Protein AF-A0A6M1SQF4-F1 (afdb_monomer_lite)

InterPro domains:
  IPR003838 ABC3 transporter permease, C-terminal [PF02687] (148-262)
  IPR038766 Membrane component of ABC transporter, predicted [PTHR30287] (12-551)

Structure (mmCIF, N/CA/C/O backbone):
data_AF-A0A6M1SQF4-F1
#
_entry.id   AF-A0A6M1SQF4-F1
#
loop_
_atom_site.group_PDB
_atom_site.id
_atom_site.type_symbol
_atom_site.label_atom_id
_atom_site.label_alt_id
_atom_site.label_comp_id
_atom_site.label_asym_id
_atom_site.label_entity_id
_atom_site.label_seq_id
_atom_site.pdbx_PDB_ins_code
_atom_site.Cartn_x
_atom_site.Cartn_y
_atom_site.Cartn_z
_atom_site.occupancy
_atom_site.B_iso_or_equiv
_atom_site.auth_seq_id
_atom_site.auth_comp_id
_atom_site.auth_asym_id
_atom_site.auth_atom_id
_atom_site.pdbx_PDB_model_num
ATOM 1 N N . MET A 1 1 ? -4.793 -11.542 -27.104 1.00 60.56 1 MET A N 1
ATOM 2 C CA . MET A 1 1 ? -5.307 -12.743 -27.788 1.00 60.56 1 MET A CA 1
ATOM 3 C C . MET A 1 1 ? -5.662 -12.355 -29.210 1.00 60.56 1 MET A C 1
ATOM 5 O O . MET A 1 1 ? -6.047 -11.213 -29.412 1.00 60.56 1 MET A O 1
ATOM 9 N N . SER A 1 2 ? -5.479 -13.227 -30.196 1.00 68.19 2 SER A N 1
ATOM 10 C CA . SER A 1 2 ? -5.956 -12.934 -31.551 1.00 68.19 2 SER A CA 1
ATOM 11 C C . SER A 1 2 ? -7.409 -13.390 -31.680 1.00 68.19 2 SER A C 1
ATOM 13 O O . SER A 1 2 ? -7.686 -14.520 -31.282 1.00 68.19 2 SER A O 1
ATOM 15 N N . PRO A 1 3 ? -8.332 -12.568 -32.207 1.00 71.38 3 PRO A N 1
ATOM 16 C CA . PRO A 1 3 ? -9.681 -13.029 -32.543 1.00 71.38 3 PRO A CA 1
ATOM 17 C C . PRO A 1 3 ? -9.671 -14.067 -33.678 1.00 71.38 3 PRO A C 1
ATOM 19 O O . PRO A 1 3 ? -10.641 -14.796 -33.845 1.00 71.38 3 PRO A O 1
ATOM 22 N N . ASN A 1 4 ? -8.569 -14.161 -34.430 1.00 76.81 4 ASN A N 1
ATOM 23 C CA . ASN A 1 4 ? -8.361 -15.139 -35.497 1.00 76.81 4 ASN A CA 1
ATOM 24 C C . ASN A 1 4 ? -7.781 -16.473 -34.990 1.00 76.81 4 ASN A C 1
ATOM 26 O O . ASN A 1 4 ? -7.557 -17.377 -35.791 1.00 76.81 4 ASN A O 1
ATOM 30 N N . LEU A 1 5 ? -7.517 -16.607 -33.682 1.00 73.31 5 LEU A N 1
ATOM 31 C CA . LEU A 1 5 ? -7.092 -17.877 -33.102 1.00 73.31 5 LEU A CA 1
ATOM 32 C C . LEU A 1 5 ? -8.315 -18.808 -32.974 1.00 73.31 5 LEU A C 1
ATOM 34 O O . LEU A 1 5 ? -9.298 -18.407 -32.343 1.00 73.31 5 LEU A O 1
ATOM 38 N N . PRO A 1 6 ? -8.282 -20.038 -33.519 1.00 68.25 6 PRO A N 1
ATOM 39 C CA . PRO A 1 6 ? -9.325 -21.027 -33.259 1.00 68.25 6 PRO A CA 1
ATOM 40 C C . PRO A 1 6 ? -9.435 -21.302 -31.753 1.00 68.25 6 PRO A C 1
ATOM 42 O O . PRO A 1 6 ? -8.425 -21.260 -31.053 1.00 68.25 6 PRO A O 1
ATOM 45 N N . ALA A 1 7 ? -10.636 -21.626 -31.260 1.00 58.66 7 ALA A N 1
ATOM 46 C CA . ALA A 1 7 ? -10.881 -21.866 -29.831 1.00 58.66 7 ALA A CA 1
ATOM 47 C C . ALA A 1 7 ? -9.957 -22.944 -29.215 1.00 58.66 7 ALA A C 1
ATOM 49 O O . ALA A 1 7 ? -9.609 -22.833 -28.042 1.00 58.66 7 ALA A O 1
ATOM 50 N N . ASP A 1 8 ? -9.499 -23.901 -30.033 1.00 57.78 8 ASP A N 1
ATOM 51 C CA . ASP A 1 8 ? -8.574 -24.985 -29.664 1.00 57.78 8 ASP A CA 1
ATOM 52 C C . ASP A 1 8 ? -7.210 -24.906 -30.394 1.00 57.78 8 ASP A C 1
ATOM 54 O O . ASP A 1 8 ? -6.440 -25.866 -30.400 1.00 57.78 8 ASP A O 1
ATOM 58 N N . GLY A 1 9 ? -6.909 -23.791 -31.070 1.00 62.41 9 GLY A N 1
ATOM 59 C CA . GLY A 1 9 ? -5.716 -23.643 -31.913 1.00 62.41 9 GLY A CA 1
ATOM 60 C C . GLY A 1 9 ? -4.488 -23.129 -31.158 1.00 62.41 9 GLY A C 1
ATOM 61 O O . GLY A 1 9 ? -4.581 -22.199 -30.359 1.00 62.41 9 GLY A O 1
ATOM 62 N N . ASP A 1 10 ? -3.311 -23.686 -31.455 1.00 79.75 10 ASP A N 1
ATOM 63 C CA . ASP A 1 10 ? -2.033 -23.179 -30.945 1.00 79.75 10 ASP A CA 1
ATOM 64 C C . ASP A 1 10 ? -1.512 -22.030 -31.828 1.00 79.75 10 ASP A C 1
ATOM 66 O O . ASP A 1 10 ? -1.513 -22.118 -33.060 1.00 79.75 10 ASP A O 1
ATOM 70 N N . VAL A 1 11 ? -1.001 -20.965 -31.206 1.00 81.50 11 VAL A N 1
ATOM 71 C CA . VAL A 1 11 ? -0.365 -19.825 -31.893 1.00 81.50 11 VAL A CA 1
ATOM 72 C C . VAL A 1 11 ? 0.779 -20.299 -32.792 1.00 81.50 11 VAL A C 1
ATOM 74 O O . VAL A 1 11 ? 0.975 -19.741 -33.872 1.00 81.50 11 VAL A O 1
ATOM 77 N N . ASN A 1 12 ? 1.495 -21.355 -32.392 1.00 83.50 12 ASN A N 1
ATOM 78 C CA . ASN A 1 12 ? 2.572 -21.920 -33.207 1.00 83.50 12 ASN A CA 1
ATOM 79 C C . ASN A 1 12 ? 2.065 -22.481 -34.536 1.00 83.50 12 ASN A C 1
ATOM 81 O O . ASN A 1 12 ? 2.721 -22.318 -35.559 1.00 83.50 12 ASN A O 1
ATOM 85 N N . THR A 1 13 ? 0.882 -23.097 -34.543 1.00 84.56 13 THR A N 1
ATOM 86 C CA . THR A 1 13 ? 0.289 -23.623 -35.779 1.00 84.56 13 THR A CA 1
ATOM 87 C C . THR A 1 13 ? -0.202 -22.506 -36.692 1.00 84.56 13 THR A C 1
ATOM 89 O O . THR A 1 13 ? -0.006 -22.581 -37.900 1.00 84.56 13 THR A O 1
ATOM 92 N N . LEU A 1 14 ? -0.760 -21.432 -36.121 1.00 85.25 14 LEU A N 1
ATOM 93 C CA . LEU A 1 14 ? -1.240 -20.282 -36.889 1.00 85.25 14 LEU A CA 1
ATOM 94 C C . LEU A 1 14 ? -0.100 -19.531 -37.595 1.00 85.25 14 LEU A C 1
ATOM 96 O O . LEU A 1 14 ? -0.306 -18.985 -38.674 1.00 85.25 14 LEU A O 1
ATOM 100 N N . LEU A 1 15 ? 1.089 -19.487 -36.987 1.00 88.25 15 LEU A N 1
ATOM 101 C CA . LEU A 1 15 ? 2.246 -18.740 -37.499 1.00 88.25 15 LEU A CA 1
ATOM 102 C C . LEU A 1 15 ? 3.287 -19.604 -38.215 1.00 88.25 15 LEU A C 1
ATOM 104 O O . LEU A 1 15 ? 4.328 -19.087 -38.632 1.00 88.25 15 LEU A O 1
ATOM 108 N N . ALA A 1 16 ? 3.013 -20.899 -38.371 1.00 85.56 16 ALA A N 1
ATOM 109 C CA . ALA A 1 16 ? 3.858 -21.806 -39.130 1.00 85.56 16 ALA A CA 1
ATOM 110 C C . ALA A 1 16 ? 4.013 -21.340 -40.590 1.00 85.56 16 ALA A C 1
ATOM 112 O O . ALA A 1 16 ? 3.213 -20.561 -41.116 1.00 85.56 16 ALA A O 1
ATOM 113 N N . ARG A 1 17 ? 5.072 -21.815 -41.253 1.00 86.12 17 ARG A N 1
ATOM 114 C CA . ARG A 1 17 ? 5.319 -21.489 -42.661 1.00 86.12 17 ARG A CA 1
ATOM 115 C C . ARG A 1 17 ? 4.258 -22.121 -43.553 1.00 86.12 17 ARG A C 1
ATOM 117 O O . ARG A 1 17 ? 3.971 -23.309 -43.432 1.00 86.12 17 ARG A O 1
ATOM 124 N N . GLU A 1 18 ? 3.771 -21.347 -44.512 1.00 83.38 18 GLU A N 1
ATOM 125 C CA . GLU A 1 18 ? 2.972 -21.843 -45.631 1.00 83.38 18 GLU A CA 1
ATOM 126 C C . GLU A 1 18 ? 3.624 -21.339 -46.917 1.00 83.38 18 GLU A C 1
ATOM 128 O O . GLU A 1 18 ? 3.940 -20.155 -47.021 1.00 83.38 18 GLU A O 1
ATOM 133 N N . ASN A 1 19 ? 3.869 -22.231 -47.880 1.00 80.19 19 ASN A N 1
ATOM 134 C CA . ASN A 1 19 ? 4.567 -21.894 -49.129 1.00 80.19 19 ASN A CA 1
ATOM 135 C C . ASN A 1 19 ? 5.923 -21.187 -48.903 1.00 80.19 19 ASN A C 1
ATOM 137 O O . ASN A 1 19 ? 6.278 -20.265 -49.626 1.00 80.19 19 ASN A O 1
ATOM 141 N N . ASP A 1 20 ? 6.659 -21.628 -47.874 1.00 82.75 20 ASP A N 1
ATOM 142 C CA . ASP A 1 20 ? 7.958 -21.096 -47.419 1.00 82.75 20 ASP A CA 1
ATOM 143 C C . ASP A 1 20 ? 7.945 -19.661 -46.846 1.00 82.75 20 ASP A C 1
ATOM 145 O O . ASP A 1 20 ? 8.983 -19.146 -46.431 1.00 82.75 20 ASP A O 1
ATOM 149 N N . ILE A 1 21 ? 6.768 -19.040 -46.714 1.00 87.56 21 ILE A N 1
ATOM 150 C CA . ILE A 1 21 ? 6.614 -17.716 -46.100 1.00 87.56 21 ILE A CA 1
ATOM 151 C C . ILE A 1 21 ? 6.114 -17.874 -44.648 1.00 87.56 21 ILE A C 1
ATOM 153 O O . ILE A 1 21 ? 5.086 -18.522 -44.416 1.00 87.56 21 ILE A O 1
ATOM 157 N N . PRO A 1 22 ? 6.818 -17.320 -43.641 1.00 91.06 22 PRO A N 1
ATOM 158 C CA . PRO A 1 22 ? 6.384 -17.360 -42.243 1.00 91.06 22 PRO A CA 1
ATOM 159 C C . PRO A 1 22 ? 5.145 -16.489 -41.978 1.00 91.06 22 PRO A C 1
ATOM 161 O O . PRO A 1 22 ? 4.926 -15.465 -42.626 1.00 91.06 22 PRO A O 1
ATOM 164 N N . GLY A 1 23 ? 4.332 -16.881 -40.994 1.00 91.56 23 GLY A N 1
ATOM 165 C CA . GLY A 1 23 ? 3.178 -16.096 -40.553 1.00 91.56 23 GLY A CA 1
ATOM 166 C C . GLY A 1 23 ? 3.539 -14.998 -39.545 1.00 91.56 23 GLY A C 1
ATOM 167 O O . GLY A 1 23 ? 4.498 -15.126 -38.780 1.00 91.56 23 GLY A O 1
ATOM 168 N N . VAL A 1 24 ? 2.731 -13.936 -39.507 1.00 92.00 24 VAL A N 1
ATOM 169 C CA . VAL A 1 24 ? 2.829 -12.837 -38.531 1.00 92.00 24 VAL A CA 1
ATOM 170 C C . VAL A 1 24 ? 1.452 -12.440 -37.991 1.00 92.00 24 VAL A C 1
ATOM 172 O O . VAL A 1 24 ? 0.463 -12.432 -38.727 1.00 92.00 24 VAL A O 1
ATOM 175 N N . LEU A 1 25 ? 1.382 -12.102 -36.698 1.00 92.88 25 LEU A N 1
ATOM 176 C CA . LEU A 1 25 ? 0.256 -11.349 -36.131 1.00 92.88 25 LEU A CA 1
ATOM 177 C C . LEU A 1 25 ? 0.661 -9.894 -35.953 1.00 92.88 25 LEU A C 1
ATOM 179 O O . LEU A 1 25 ? 1.708 -9.625 -35.365 1.00 92.88 25 LEU A O 1
ATOM 183 N N . VAL A 1 26 ? -0.186 -8.975 -36.395 1.00 91.88 26 VAL A N 1
ATOM 184 C CA . VAL A 1 26 ? 0.077 -7.529 -36.344 1.00 91.88 26 VAL A CA 1
ATOM 185 C C . VAL A 1 26 ? -0.959 -6.806 -35.497 1.00 91.88 26 VAL A C 1
ATOM 187 O O . VAL A 1 26 ? -2.051 -7.321 -35.263 1.00 91.88 26 VAL A O 1
ATOM 190 N N . ASP A 1 27 ? -0.624 -5.619 -35.012 1.00 89.38 27 ASP A N 1
ATOM 191 C CA . ASP A 1 27 ? -1.597 -4.744 -34.360 1.00 89.38 27 ASP A CA 1
ATOM 192 C C . ASP A 1 27 ? -2.722 -4.355 -35.347 1.00 89.38 27 ASP A C 1
ATOM 194 O O . ASP A 1 27 ? -2.420 -4.109 -36.516 1.00 89.38 27 ASP A O 1
ATOM 198 N N . PRO A 1 28 ? -4.005 -4.301 -34.930 1.00 87.81 28 PRO A N 1
ATOM 199 C CA . PRO A 1 28 ? -5.091 -3.841 -35.797 1.00 87.81 28 PRO A CA 1
ATOM 200 C C . PRO A 1 28 ? -4.819 -2.493 -36.470 1.00 87.81 28 PRO A C 1
ATOM 202 O O . PRO A 1 28 ? -5.124 -2.343 -37.646 1.00 87.81 28 PRO A O 1
ATOM 205 N N . VAL A 1 29 ? -4.190 -1.549 -35.762 1.00 88.38 29 VAL A N 1
ATOM 206 C CA . VAL A 1 29 ? -3.906 -0.212 -36.312 1.00 88.38 29 VAL A CA 1
ATOM 207 C C . VAL A 1 29 ? -2.910 -0.291 -37.475 1.00 88.38 29 VAL A C 1
ATOM 209 O O . VAL A 1 29 ? -2.983 0.491 -38.416 1.00 88.38 29 VAL A O 1
ATOM 212 N N . MET A 1 30 ? -2.024 -1.291 -37.465 1.00 88.69 30 MET A N 1
ATOM 213 C CA . MET A 1 30 ? -1.048 -1.505 -38.534 1.00 88.69 30 MET A CA 1
ATOM 214 C C . MET A 1 30 ? -1.715 -1.935 -39.847 1.00 88.69 30 MET A C 1
ATOM 216 O O . MET A 1 30 ? -1.185 -1.651 -40.916 1.00 88.69 30 MET A O 1
ATOM 220 N N . LEU A 1 31 ? -2.867 -2.614 -39.779 1.00 89.75 31 LEU A N 1
ATOM 221 C CA . LEU A 1 31 ? -3.651 -2.956 -40.969 1.00 89.75 31 LEU A CA 1
ATOM 222 C C . LEU A 1 31 ? -4.256 -1.708 -41.606 1.00 89.75 31 LEU A C 1
ATOM 224 O O . LEU A 1 31 ? -4.186 -1.558 -42.823 1.00 89.75 31 LEU A O 1
ATOM 228 N N . ASP A 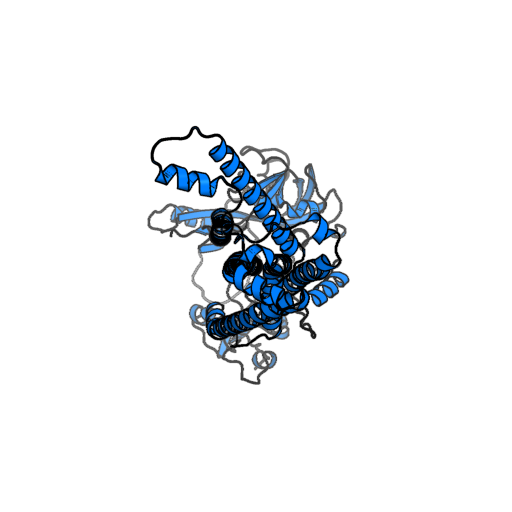1 32 ? -4.781 -0.806 -40.777 1.00 88.81 32 ASP A N 1
ATOM 229 C CA . ASP A 1 32 ? -5.370 0.451 -41.236 1.00 88.81 32 ASP A CA 1
ATOM 230 C C . ASP A 1 32 ? -4.300 1.379 -41.842 1.00 88.81 32 ASP A C 1
ATOM 232 O O . ASP A 1 32 ? -4.514 1.941 -42.912 1.00 88.81 32 ASP A O 1
ATOM 236 N N . GLU A 1 33 ? -3.125 1.506 -41.207 1.00 89.12 33 GLU A N 1
ATOM 237 C CA . GLU A 1 33 ? -2.030 2.362 -41.701 1.00 89.12 33 GLU A CA 1
ATOM 238 C C . GLU A 1 33 ? -1.371 1.847 -42.986 1.00 89.12 33 GLU A C 1
ATOM 240 O O . GLU A 1 33 ? -0.925 2.643 -43.812 1.00 89.12 33 GLU A O 1
ATOM 245 N N . LEU A 1 34 ? -1.275 0.525 -43.149 1.00 89.31 34 LEU A N 1
ATOM 246 C CA . LEU A 1 34 ? -0.674 -0.098 -44.332 1.00 89.31 34 LEU A CA 1
ATOM 247 C C . LEU A 1 34 ? -1.693 -0.409 -45.433 1.00 89.31 34 LEU A C 1
ATOM 249 O O . LEU A 1 34 ? -1.298 -0.954 -46.463 1.00 89.31 34 LEU A O 1
ATOM 253 N N . GLU A 1 35 ? -2.975 -0.101 -45.211 1.00 91.81 35 GLU A N 1
ATOM 254 C CA . GLU A 1 35 ? -4.091 -0.481 -46.086 1.00 91.81 35 GLU A CA 1
ATOM 255 C C . GLU A 1 35 ? -4.079 -1.989 -46.426 1.00 91.81 35 GLU A C 1
ATOM 257 O O . GLU A 1 35 ? -4.346 -2.401 -47.555 1.00 91.81 35 GLU A O 1
ATOM 262 N N . ALA A 1 36 ? -3.740 -2.825 -45.438 1.00 91.69 36 ALA A N 1
ATOM 263 C CA . ALA A 1 36 ? -3.543 -4.267 -45.590 1.00 91.69 36 ALA A CA 1
ATOM 264 C C . ALA A 1 36 ? -4.657 -5.079 -44.914 1.00 91.69 36 ALA A C 1
ATOM 266 O O . ALA A 1 36 ? -5.257 -4.659 -43.926 1.00 91.69 36 ALA A O 1
ATOM 267 N N . SER A 1 37 ? -4.908 -6.289 -45.409 1.00 92.69 37 SER A N 1
ATOM 268 C CA . SER A 1 37 ? -5.892 -7.228 -44.861 1.00 92.69 37 SER A CA 1
ATOM 269 C C . SER A 1 37 ? -5.249 -8.514 -44.336 1.00 92.69 37 SER A C 1
ATOM 271 O O . SER A 1 37 ? -4.120 -8.877 -44.666 1.00 92.69 37 SER A O 1
ATOM 273 N N . VAL A 1 38 ? -5.988 -9.251 -43.498 1.00 91.31 38 VAL A N 1
ATOM 274 C CA . VAL A 1 38 ? -5.576 -10.603 -43.088 1.00 91.31 38 VAL A CA 1
ATOM 275 C C . VAL A 1 38 ? -5.533 -11.505 -44.324 1.00 91.31 38 VAL A C 1
ATOM 277 O O . VAL A 1 38 ? -6.537 -11.648 -45.017 1.00 91.31 38 VAL A O 1
ATOM 280 N N . GLY A 1 39 ? -4.379 -12.123 -44.575 1.00 89.69 39 GLY A N 1
ATOM 281 C CA . GLY A 1 39 ? -4.068 -12.880 -45.790 1.00 89.69 39 GLY A CA 1
ATOM 282 C C . GLY A 1 39 ? -3.020 -12.210 -46.682 1.00 89.69 39 GLY A C 1
ATOM 283 O O . GLY A 1 39 ? -2.346 -12.914 -47.434 1.00 89.69 39 GLY A O 1
ATOM 284 N N . ASP A 1 40 ? -2.823 -10.896 -46.555 1.00 93.44 40 ASP A N 1
ATOM 285 C CA . ASP A 1 40 ? -1.827 -10.164 -47.338 1.00 93.44 40 ASP A CA 1
ATOM 286 C C . ASP A 1 40 ? -0.404 -10.380 -46.805 1.00 93.44 40 ASP A C 1
ATOM 288 O O . ASP A 1 40 ? -0.184 -10.822 -45.672 1.00 93.44 40 ASP A O 1
ATOM 292 N N . THR A 1 41 ? 0.590 -10.058 -47.632 1.00 91.69 41 THR A N 1
ATOM 293 C CA . THR A 1 41 ? 2.008 -10.149 -47.268 1.00 91.69 41 THR A CA 1
ATOM 294 C C . THR A 1 41 ? 2.571 -8.802 -46.834 1.00 91.69 41 THR A C 1
ATOM 296 O O . THR A 1 41 ? 2.389 -7.807 -47.533 1.00 91.69 41 THR A O 1
ATOM 299 N N . ILE A 1 42 ? 3.352 -8.787 -45.756 1.00 90.88 42 ILE A N 1
ATOM 300 C CA . ILE A 1 42 ? 4.106 -7.619 -45.293 1.00 90.88 42 ILE A CA 1
ATOM 301 C C . ILE A 1 42 ? 5.606 -7.897 -45.250 1.00 90.88 42 ILE A C 1
ATOM 303 O O . ILE A 1 42 ? 6.045 -9.027 -45.034 1.00 90.88 42 ILE A O 1
ATOM 307 N N . GLY A 1 43 ? 6.402 -6.849 -45.456 1.00 87.69 43 GLY A N 1
ATOM 308 C CA . GLY A 1 43 ? 7.854 -6.901 -45.322 1.00 87.69 43 GLY A CA 1
ATOM 309 C C . GLY A 1 43 ? 8.302 -6.571 -43.898 1.00 87.69 43 GLY A C 1
ATOM 310 O O . GLY A 1 43 ? 7.936 -5.526 -43.367 1.00 87.69 43 GLY A O 1
ATOM 311 N N . LEU A 1 44 ? 9.134 -7.421 -43.300 1.00 84.25 44 LEU A N 1
ATOM 312 C CA . LEU A 1 44 ? 9.783 -7.185 -42.009 1.00 84.25 44 LEU A CA 1
ATOM 313 C C . LEU A 1 44 ? 11.269 -7.543 -42.122 1.00 84.25 44 LEU A C 1
ATOM 315 O O . LEU A 1 44 ? 11.615 -8.676 -42.450 1.00 84.25 44 LEU A O 1
ATOM 319 N N . GLY A 1 45 ? 12.151 -6.559 -41.907 1.00 76.06 45 GLY A N 1
ATOM 320 C CA . GLY A 1 45 ? 13.609 -6.738 -42.015 1.00 76.06 45 GLY A CA 1
ATOM 321 C C . GLY A 1 45 ? 14.057 -7.333 -43.360 1.00 76.06 45 GLY A C 1
ATOM 322 O O . GLY A 1 45 ? 14.867 -8.257 -43.412 1.00 76.06 45 GLY A O 1
ATOM 323 N N . GLY A 1 46 ? 13.459 -6.872 -44.463 1.00 76.94 46 GLY A N 1
ATOM 324 C CA . GLY A 1 46 ? 13.762 -7.354 -45.817 1.00 76.94 46 GLY A CA 1
ATOM 325 C C . GLY A 1 46 ? 13.182 -8.729 -46.179 1.00 76.94 46 GLY A C 1
ATOM 326 O O . GLY A 1 46 ? 13.366 -9.174 -47.308 1.00 76.94 46 GLY A O 1
ATOM 327 N N . SER A 1 47 ? 12.461 -9.392 -45.271 1.00 84.31 47 SER A N 1
ATOM 328 C CA . SER A 1 47 ? 11.804 -10.685 -45.512 1.00 84.31 47 SER A CA 1
ATOM 329 C C . SER A 1 47 ? 10.288 -10.558 -45.542 1.00 84.31 47 SER A C 1
ATOM 331 O O . SER A 1 47 ? 9.720 -9.674 -44.905 1.00 84.31 47 SER A O 1
ATOM 333 N N . GLN A 1 48 ? 9.625 -11.430 -46.300 1.00 89.50 48 GLN A N 1
ATOM 334 C CA . GLN A 1 48 ? 8.167 -11.428 -46.416 1.00 89.50 48 GLN A CA 1
ATOM 335 C C . GLN A 1 48 ? 7.522 -12.284 -45.325 1.00 89.50 48 GLN A C 1
ATOM 337 O O . GLN A 1 48 ? 8.031 -13.349 -44.979 1.00 89.50 48 GLN A O 1
ATOM 342 N N . PHE A 1 49 ? 6.384 -11.820 -44.818 1.00 92.06 49 PHE A N 1
ATOM 343 C CA . PHE A 1 49 ? 5.539 -12.512 -43.851 1.00 92.06 49 PHE A CA 1
ATOM 344 C C . PHE A 1 49 ? 4.079 -12.424 -44.288 1.00 92.06 49 PHE A C 1
ATOM 346 O O . PHE A 1 49 ? 3.655 -11.384 -44.781 1.00 92.06 49 PHE A O 1
ATOM 353 N N . ILE A 1 50 ? 3.291 -13.477 -44.075 1.00 93.75 50 ILE A N 1
ATOM 354 C CA . ILE A 1 50 ? 1.841 -13.453 -44.334 1.00 93.75 50 ILE A CA 1
ATOM 355 C C . ILE A 1 50 ? 1.113 -13.024 -43.061 1.00 93.75 50 ILE A C 1
ATOM 357 O O . ILE A 1 50 ? 1.307 -13.634 -42.005 1.00 93.75 50 ILE A O 1
ATOM 361 N N . ILE A 1 51 ? 0.247 -12.016 -43.148 1.00 93.69 51 ILE A N 1
ATOM 362 C CA . ILE A 1 51 ? -0.612 -11.592 -42.041 1.00 93.69 51 ILE A CA 1
ATOM 363 C C . ILE A 1 51 ? -1.636 -12.696 -41.768 1.00 93.69 51 ILE A C 1
ATOM 365 O O . ILE A 1 51 ? -2.547 -12.928 -42.560 1.00 93.69 51 ILE A O 1
ATOM 369 N N . ARG A 1 52 ? -1.524 -13.362 -40.617 1.00 91.50 52 ARG A N 1
ATOM 370 C CA . ARG A 1 52 ? -2.433 -14.456 -40.215 1.00 91.50 52 ARG A CA 1
ATOM 371 C C . ARG A 1 52 ? -3.546 -14.020 -39.276 1.00 91.50 52 ARG A C 1
ATOM 373 O O . ARG A 1 52 ? -4.483 -14.775 -39.033 1.00 91.50 52 ARG A O 1
ATOM 380 N N . GLY A 1 53 ? -3.462 -12.804 -38.758 1.00 90.31 53 GLY A N 1
ATOM 381 C CA . GLY A 1 53 ? -4.483 -12.247 -37.890 1.00 90.31 53 GLY A CA 1
ATOM 382 C C . GLY A 1 53 ? -3.988 -11.038 -37.124 1.00 90.31 53 GLY A C 1
ATOM 383 O O . GLY A 1 53 ? -2.848 -10.593 -37.277 1.00 90.31 53 GLY A O 1
ATOM 384 N N . THR A 1 54 ? -4.859 -10.530 -36.260 1.00 90.00 54 THR A N 1
ATOM 385 C CA . THR A 1 54 ? -4.562 -9.350 -35.448 1.00 90.00 54 THR A CA 1
ATOM 386 C C . THR A 1 54 ? -4.162 -9.712 -34.022 1.00 90.00 54 THR A C 1
ATOM 388 O O . THR A 1 54 ? -4.616 -10.706 -33.450 1.00 90.00 54 THR A O 1
ATOM 391 N N . LEU A 1 55 ? -3.312 -8.895 -33.410 1.00 87.44 55 LEU A N 1
ATOM 392 C CA . LEU A 1 55 ? -2.840 -9.030 -32.040 1.00 87.44 55 LEU A CA 1
ATOM 393 C C . LEU A 1 55 ? -3.563 -8.023 -31.134 1.00 87.44 55 LEU A C 1
ATOM 395 O O . LEU A 1 55 ? -3.048 -6.952 -30.853 1.00 87.44 55 LEU A O 1
ATOM 399 N N . SER A 1 56 ? -4.744 -8.375 -30.614 1.00 80.06 56 SER A N 1
ATOM 400 C CA . SER A 1 56 ? -5.538 -7.417 -29.812 1.00 80.06 56 SER A CA 1
ATOM 401 C C . SER A 1 56 ? -4.995 -7.143 -28.401 1.00 80.06 56 SER A C 1
ATOM 403 O O . SER A 1 56 ? -5.251 -6.098 -27.812 1.00 80.06 56 SER A O 1
ATOM 405 N N . ARG A 1 57 ? -4.283 -8.105 -27.795 1.00 73.56 57 ARG A N 1
ATOM 406 C CA . ARG A 1 57 ? -3.775 -7.979 -26.416 1.00 73.56 57 ARG A CA 1
ATOM 407 C C . ARG A 1 57 ? -2.561 -8.868 -26.187 1.00 73.56 57 ARG A C 1
ATOM 409 O O . ARG A 1 57 ? -2.614 -10.065 -26.480 1.00 73.56 57 ARG A O 1
ATOM 416 N N . LEU A 1 58 ? -1.523 -8.310 -25.573 1.00 75.56 58 LEU A N 1
ATOM 417 C CA . LEU A 1 58 ? -0.401 -9.059 -25.005 1.00 75.56 58 LEU A CA 1
ATOM 418 C C . LEU A 1 58 ? -0.618 -9.219 -23.489 1.00 75.56 58 LEU A C 1
ATOM 420 O O . LEU A 1 58 ? -0.881 -8.222 -22.820 1.00 75.56 58 LEU A O 1
ATOM 424 N N . PRO A 1 59 ? -0.515 -10.433 -22.923 1.00 68.62 59 PRO A N 1
ATOM 425 C CA . PRO A 1 59 ? -0.782 -10.659 -21.499 1.00 68.62 59 PRO A CA 1
ATOM 426 C C . PRO A 1 59 ? 0.206 -9.931 -20.577 1.00 68.62 59 PRO A C 1
ATOM 428 O O . PRO A 1 59 ? -0.146 -9.563 -19.465 1.00 68.62 59 PRO A O 1
ATOM 431 N N . ASP A 1 60 ? 1.423 -9.663 -21.047 1.00 68.56 60 ASP A N 1
ATOM 432 C CA . ASP A 1 60 ? 2.447 -8.916 -20.316 1.00 68.56 60 ASP A CA 1
ATOM 433 C C . ASP A 1 60 ? 2.511 -7.444 -20.738 1.00 68.56 60 ASP A C 1
ATOM 435 O O . ASP A 1 60 ? 3.566 -6.823 -20.622 1.00 68.56 60 ASP A O 1
ATOM 439 N N . ALA A 1 61 ? 1.418 -6.887 -21.282 1.00 68.19 61 ALA A N 1
ATOM 440 C CA . ALA A 1 61 ? 1.471 -5.585 -21.928 1.00 68.19 61 ALA A CA 1
ATOM 441 C C . ALA A 1 61 ? 2.000 -4.477 -21.010 1.00 68.19 61 ALA A C 1
ATOM 443 O O . ALA A 1 61 ? 2.989 -3.825 -21.356 1.00 68.19 61 ALA A O 1
ATOM 444 N N . ALA A 1 62 ? 1.388 -4.381 -19.828 1.00 58.28 62 ALA A N 1
ATOM 445 C CA . ALA A 1 62 ? 1.728 -3.445 -18.761 1.00 58.28 62 ALA A CA 1
ATOM 446 C C . ALA A 1 62 ? 3.184 -3.593 -18.287 1.00 58.28 62 ALA A C 1
ATOM 448 O O . ALA A 1 62 ? 3.874 -2.605 -18.070 1.00 58.28 62 ALA A O 1
ATOM 449 N N . VAL A 1 63 ? 3.695 -4.828 -18.245 1.00 59.06 63 VAL A N 1
ATOM 450 C CA . VAL A 1 63 ? 5.026 -5.145 -17.705 1.00 59.06 63 VAL A CA 1
ATOM 451 C C . VAL A 1 63 ? 6.172 -4.723 -18.619 1.00 59.06 63 VAL A C 1
ATOM 453 O O . VAL A 1 63 ? 7.319 -4.614 -18.180 1.00 59.06 63 VAL A O 1
ATOM 456 N N . ARG A 1 64 ? 5.901 -4.490 -19.909 1.00 59.75 64 ARG A N 1
ATOM 457 C CA . ARG A 1 64 ? 6.976 -4.209 -20.870 1.00 59.75 64 ARG A CA 1
ATOM 458 C C . ARG A 1 64 ? 7.534 -2.788 -20.795 1.00 59.75 64 ARG A C 1
ATOM 460 O O . ARG A 1 64 ? 8.608 -2.600 -21.362 1.00 59.75 64 ARG A O 1
ATOM 467 N N . GLY A 1 65 ? 6.870 -1.860 -20.101 1.00 59.28 65 GLY A N 1
ATOM 468 C CA . GLY A 1 65 ? 7.256 -0.447 -20.043 1.00 59.28 65 GLY A CA 1
ATOM 469 C C . GLY A 1 65 ? 6.990 0.299 -21.355 1.00 59.28 65 GLY A C 1
ATOM 470 O O . GLY A 1 65 ? 6.108 -0.090 -22.123 1.00 59.28 65 GLY A O 1
ATOM 471 N N . PHE A 1 66 ? 7.762 1.364 -21.599 1.00 55.28 66 PHE A N 1
ATOM 472 C CA . PHE A 1 66 ? 7.715 2.169 -22.825 1.00 55.28 66 PHE A CA 1
ATOM 473 C C . PHE A 1 66 ? 7.966 1.310 -24.074 1.00 55.28 66 PHE A C 1
ATOM 475 O O . PHE A 1 66 ? 8.859 0.459 -24.089 1.00 55.28 66 PHE A O 1
ATOM 482 N N . ARG A 1 67 ? 7.168 1.527 -25.123 1.00 62.34 67 ARG A N 1
ATOM 483 C CA . ARG A 1 67 ? 7.260 0.820 -26.406 1.00 62.34 67 ARG A CA 1
ATOM 484 C C . ARG A 1 67 ? 7.341 1.835 -27.530 1.00 62.34 67 ARG A C 1
ATOM 486 O O . ARG A 1 67 ? 6.568 2.785 -27.543 1.00 62.34 67 ARG A O 1
ATOM 493 N N . LEU A 1 68 ? 8.241 1.586 -28.472 1.00 60.28 68 LEU A N 1
ATOM 494 C CA . LEU A 1 68 ? 8.309 2.313 -29.732 1.00 60.28 68 LEU A CA 1
ATOM 495 C C . LEU A 1 68 ? 7.681 1.441 -30.821 1.00 60.28 68 LEU A C 1
ATOM 497 O O . LEU A 1 68 ? 8.095 0.296 -31.000 1.00 60.28 68 LEU A O 1
ATOM 501 N N . GLY A 1 69 ? 6.685 1.989 -31.518 1.00 72.88 69 GLY A N 1
ATOM 502 C CA . GLY A 1 69 ? 5.999 1.331 -32.630 1.00 72.88 69 GLY A CA 1
ATOM 503 C C . GLY A 1 69 ? 4.940 0.293 -32.235 1.00 72.88 69 GLY A C 1
ATOM 504 O O . GLY A 1 69 ? 4.703 -0.002 -31.059 1.00 72.88 69 GLY A O 1
ATOM 505 N N . MET A 1 70 ? 4.291 -0.254 -33.263 1.00 83.12 70 MET A N 1
ATOM 506 C CA . MET A 1 70 ? 3.245 -1.270 -33.142 1.00 83.12 70 MET A CA 1
ATOM 507 C C . MET A 1 70 ? 3.855 -2.680 -33.059 1.00 83.12 70 MET A C 1
ATOM 509 O O . MET A 1 70 ? 4.793 -2.991 -33.796 1.00 83.12 70 MET A O 1
ATOM 513 N N . PRO A 1 71 ? 3.371 -3.558 -32.160 1.00 84.06 71 PRO A N 1
ATOM 514 C CA . PRO A 1 71 ? 3.944 -4.886 -31.990 1.00 84.06 71 PRO A CA 1
ATOM 515 C C . PRO A 1 71 ? 3.536 -5.847 -33.116 1.00 84.06 71 PRO A C 1
ATOM 517 O O . PRO A 1 71 ? 2.357 -5.993 -33.426 1.00 84.06 71 PRO A O 1
ATOM 520 N N . ALA A 1 72 ? 4.511 -6.606 -33.617 1.00 88.31 72 ALA A N 1
ATOM 521 C CA . ALA A 1 72 ? 4.287 -7.795 -34.433 1.00 88.31 72 ALA A CA 1
ATOM 522 C C . ALA A 1 72 ? 4.740 -9.057 -33.676 1.00 88.31 72 ALA A C 1
ATOM 524 O O . ALA A 1 72 ? 5.746 -9.038 -32.958 1.00 88.31 72 ALA A O 1
ATOM 525 N N . LEU A 1 73 ? 3.994 -10.155 -33.809 1.00 89.00 73 LEU A N 1
ATOM 526 C CA . LEU A 1 73 ? 4.336 -11.461 -33.243 1.00 89.00 73 LEU A CA 1
ATOM 527 C C . LEU A 1 73 ? 4.709 -12.427 -34.369 1.00 89.00 73 LEU A C 1
ATOM 529 O O . LEU A 1 73 ? 3.885 -12.717 -35.235 1.00 89.00 73 LEU A O 1
ATOM 533 N N . ILE A 1 74 ? 5.929 -12.955 -34.305 1.00 88.81 74 ILE A N 1
ATOM 534 C CA . ILE A 1 74 ? 6.462 -13.975 -35.214 1.00 88.81 74 ILE A CA 1
ATOM 535 C C . ILE A 1 74 ? 7.037 -15.140 -34.405 1.00 88.81 74 ILE A C 1
ATOM 537 O O . ILE A 1 74 ? 7.387 -14.981 -33.232 1.00 88.81 74 ILE A O 1
ATOM 541 N N . LEU A 1 75 ? 7.153 -16.309 -35.032 1.00 88.56 75 LEU A N 1
ATOM 542 C CA . LEU A 1 75 ? 7.876 -17.442 -34.455 1.00 88.56 75 LEU A CA 1
ATOM 543 C C . LEU A 1 75 ? 9.389 -17.244 -34.536 1.00 88.56 75 LEU A C 1
ATOM 545 O O . LEU A 1 75 ? 9.887 -16.523 -35.400 1.00 88.56 75 LEU A O 1
ATOM 549 N N . VAL A 1 76 ? 10.122 -17.959 -33.679 1.00 82.50 76 VAL A N 1
ATOM 550 C CA . VAL A 1 76 ? 11.595 -17.987 -33.696 1.00 82.50 76 VAL A CA 1
ATOM 551 C C . VAL A 1 76 ? 12.119 -18.437 -35.068 1.00 82.50 76 VAL A C 1
ATOM 553 O O . VAL A 1 76 ? 13.045 -17.835 -35.602 1.00 82.50 76 VAL A O 1
ATOM 556 N N . ASP A 1 77 ? 11.463 -19.411 -35.702 1.00 80.69 77 ASP A N 1
ATOM 557 C CA . ASP A 1 77 ? 11.818 -19.873 -37.052 1.00 80.69 77 ASP A CA 1
ATOM 558 C C . ASP A 1 77 ? 11.562 -18.824 -38.144 1.00 80.69 77 ASP A C 1
ATOM 560 O O . ASP A 1 77 ? 12.253 -18.801 -39.166 1.00 80.69 77 ASP A O 1
ATOM 564 N N . GLY A 1 78 ? 10.574 -17.948 -37.933 1.00 79.94 78 GLY A N 1
ATOM 565 C CA . GLY A 1 78 ? 10.320 -16.789 -38.788 1.00 79.94 78 GLY A CA 1
ATOM 566 C C . GLY A 1 78 ? 11.374 -15.703 -38.584 1.00 79.94 78 GLY A C 1
ATOM 567 O O . GLY A 1 78 ? 11.886 -15.159 -39.556 1.00 79.94 78 GLY A O 1
ATOM 568 N N . PHE A 1 79 ? 11.776 -15.451 -37.334 1.00 80.25 79 PHE A N 1
ATOM 569 C CA . PHE A 1 79 ? 12.875 -14.536 -37.015 1.00 80.25 79 PHE A CA 1
ATOM 570 C C . PHE A 1 79 ? 14.202 -14.987 -37.644 1.00 80.25 79 PHE A C 1
ATOM 572 O O . PHE A 1 79 ? 14.936 -14.171 -38.195 1.00 80.25 79 PHE A O 1
ATOM 579 N N . ASN A 1 80 ? 14.478 -16.295 -37.660 1.00 75.81 80 ASN A N 1
ATOM 580 C CA . ASN A 1 80 ? 15.666 -16.855 -38.310 1.00 75.81 80 ASN A CA 1
ATOM 581 C C . ASN A 1 80 ? 15.732 -16.571 -39.822 1.00 75.81 80 ASN A C 1
ATOM 583 O O . ASN A 1 80 ? 16.836 -16.557 -40.375 1.00 75.81 80 ASN A O 1
ATOM 587 N N . ALA A 1 81 ? 14.585 -16.352 -40.476 1.00 70.19 81 ALA A N 1
ATOM 588 C CA . ALA A 1 81 ? 14.478 -16.080 -41.909 1.00 70.19 81 ALA A CA 1
ATOM 589 C C . ALA A 1 81 ? 14.714 -14.609 -42.285 1.00 70.19 81 ALA A C 1
ATOM 591 O O . ALA A 1 81 ? 14.927 -14.335 -43.462 1.00 70.19 81 ALA A O 1
ATOM 592 N N . VAL A 1 82 ? 14.691 -13.686 -41.315 1.00 72.75 82 VAL A N 1
ATOM 593 C CA . VAL A 1 82 ? 14.863 -12.248 -41.557 1.00 72.75 82 VAL A CA 1
ATOM 594 C C . VAL A 1 82 ? 16.251 -11.986 -42.156 1.00 72.75 82 VAL A C 1
ATOM 596 O O . VAL A 1 82 ? 17.278 -12.229 -41.520 1.00 72.75 82 VAL A O 1
ATOM 599 N N . SER A 1 83 ? 16.257 -11.556 -43.418 1.00 56.31 83 SER A N 1
ATOM 600 C CA . SER A 1 83 ? 17.421 -11.446 -44.304 1.00 56.31 83 SER A CA 1
ATOM 601 C C . SER A 1 83 ? 18.289 -10.231 -44.006 1.00 56.31 83 SER A C 1
ATOM 603 O O . SER A 1 83 ? 19.516 -10.335 -44.027 1.00 56.31 83 SER A O 1
ATOM 605 N N . ASP A 1 84 ? 17.667 -9.094 -43.683 1.00 56.38 84 ASP A N 1
ATOM 606 C CA . ASP A 1 84 ? 18.358 -7.970 -43.063 1.00 56.38 84 ASP A CA 1
ATOM 607 C C . ASP A 1 84 ? 18.509 -8.304 -41.587 1.00 56.38 84 ASP A C 1
ATOM 609 O O . ASP A 1 84 ? 17.782 -7.815 -40.719 1.00 56.38 84 ASP A O 1
ATOM 613 N N . ARG A 1 85 ? 19.451 -9.214 -41.308 1.00 54.72 85 ARG A N 1
ATOM 614 C CA . ARG A 1 85 ? 19.906 -9.354 -39.939 1.00 54.72 85 ARG A CA 1
ATOM 615 C C . ARG A 1 85 ? 20.476 -8.028 -39.501 1.00 54.72 85 ARG A C 1
ATOM 617 O O . ARG A 1 85 ? 20.161 -7.705 -38.396 1.00 54.72 85 ARG A O 1
ATOM 624 N N . THR A 1 86 ? 21.166 -7.243 -40.333 1.00 44.66 86 THR A N 1
ATOM 625 C CA . THR A 1 86 ? 21.917 -5.982 -40.089 1.00 44.66 86 THR A CA 1
ATOM 626 C C . THR A 1 86 ? 21.257 -4.821 -39.316 1.00 44.66 86 THR A C 1
ATOM 628 O O . THR A 1 86 ? 21.765 -3.702 -39.300 1.00 44.66 86 THR A O 1
ATOM 631 N N . SER A 1 87 ? 20.250 -5.116 -38.509 1.00 43.88 87 SER A N 1
ATOM 632 C CA . SER A 1 87 ? 20.134 -4.625 -37.139 1.00 43.88 87 SER A CA 1
ATOM 633 C C . SER A 1 87 ? 19.991 -5.806 -36.126 1.00 43.88 87 SER A C 1
ATOM 635 O O . SER A 1 87 ? 18.913 -6.021 -35.574 1.00 43.88 87 SER A O 1
ATOM 637 N N . PRO A 1 88 ? 21.057 -6.620 -35.905 1.00 46.19 88 PRO A N 1
ATOM 638 C CA . PRO A 1 88 ? 21.989 -6.346 -34.840 1.00 46.19 88 PRO A CA 1
ATOM 639 C C . PRO A 1 88 ? 23.354 -6.103 -35.465 1.00 46.19 88 PRO A C 1
ATOM 641 O O . PRO A 1 88 ? 24.179 -6.998 -35.634 1.00 46.19 88 PRO A O 1
ATOM 644 N N . LEU A 1 89 ? 23.625 -4.837 -35.754 1.00 35.66 89 LEU A N 1
ATOM 645 C CA . LEU A 1 89 ? 24.960 -4.354 -35.447 1.00 35.66 89 LEU A CA 1
ATOM 646 C C . LEU A 1 89 ? 25.195 -4.606 -33.943 1.00 35.66 89 LEU A C 1
ATOM 648 O O . LEU A 1 89 ? 24.240 -4.489 -33.158 1.00 35.66 89 LEU A O 1
ATOM 652 N N . PRO A 1 90 ? 26.421 -4.933 -33.505 1.00 36.09 90 PRO A N 1
ATOM 653 C CA . PRO A 1 90 ? 26.810 -4.660 -32.126 1.00 36.09 90 PRO A CA 1
ATOM 654 C C . PRO A 1 90 ? 26.361 -3.223 -31.803 1.00 36.09 90 PRO A C 1
ATOM 656 O O . PRO A 1 90 ? 26.789 -2.298 -32.480 1.00 36.09 90 PRO A O 1
ATOM 659 N N . GLY A 1 91 ? 25.405 -3.047 -30.882 1.00 41.38 91 GLY A N 1
ATOM 660 C CA . GLY A 1 91 ? 24.824 -1.731 -30.564 1.00 41.38 91 GLY A CA 1
ATOM 661 C C . GLY A 1 91 ? 23.348 -1.502 -30.930 1.00 41.38 91 GLY A C 1
ATOM 662 O O . GLY A 1 91 ? 22.781 -0.487 -30.527 1.00 41.38 91 GLY A O 1
ATOM 663 N N . LEU A 1 92 ? 22.654 -2.423 -31.610 1.00 45.62 92 LEU A N 1
ATOM 664 C CA . LEU A 1 92 ? 21.181 -2.397 -31.693 1.00 45.62 92 LEU A CA 1
ATOM 665 C C . LEU A 1 92 ? 20.579 -3.370 -30.673 1.00 45.62 92 LEU A C 1
ATOM 667 O O . LEU A 1 92 ? 20.661 -4.589 -30.810 1.00 45.62 92 LEU A O 1
ATOM 671 N N . GLY A 1 93 ? 20.035 -2.794 -29.595 1.00 56.19 93 GLY A N 1
ATOM 672 C CA . GLY A 1 93 ? 19.588 -3.492 -28.390 1.00 56.19 93 GLY A CA 1
ATOM 673 C C . GLY A 1 93 ? 18.496 -4.526 -28.654 1.00 56.19 93 GLY A C 1
ATOM 674 O O . GLY A 1 93 ? 17.307 -4.225 -28.588 1.00 56.19 93 GLY A O 1
ATOM 675 N N . THR A 1 94 ? 18.902 -5.768 -28.907 1.00 61.72 94 THR A N 1
ATOM 676 C CA . THR A 1 94 ? 17.999 -6.919 -28.893 1.00 61.72 94 THR A CA 1
ATOM 677 C C . THR A 1 94 ? 17.830 -7.376 -27.450 1.00 61.72 94 THR A C 1
ATOM 679 O O . THR A 1 94 ? 18.775 -7.857 -26.826 1.00 61.72 94 THR A O 1
ATOM 682 N N . TRP A 1 95 ? 16.624 -7.236 -26.900 1.00 66.50 95 TRP A N 1
ATOM 683 C CA . TRP A 1 95 ? 16.328 -7.715 -25.550 1.00 66.50 95 TRP A CA 1
ATOM 684 C C . TRP A 1 95 ? 15.725 -9.114 -25.581 1.00 66.50 95 TRP A C 1
ATOM 686 O O . TRP A 1 95 ? 14.576 -9.302 -25.985 1.00 66.50 95 TRP A O 1
ATOM 696 N N . TYR A 1 96 ? 16.467 -10.085 -25.058 1.00 73.88 96 TYR A N 1
ATOM 697 C CA . TYR A 1 96 ? 15.937 -11.415 -24.790 1.00 73.88 96 TYR A CA 1
ATOM 698 C C . TYR A 1 96 ? 15.194 -11.409 -23.456 1.00 73.88 96 TYR A C 1
ATOM 700 O O . TYR A 1 96 ? 15.743 -11.039 -22.419 1.00 73.88 96 TYR A O 1
ATOM 708 N N . ARG A 1 97 ? 13.923 -11.815 -23.478 1.00 77.31 97 ARG A N 1
ATOM 709 C CA . ARG A 1 97 ? 13.097 -11.944 -22.274 1.00 77.31 97 ARG A CA 1
ATOM 710 C C . ARG A 1 97 ? 12.588 -13.368 -22.169 1.00 77.31 97 ARG A C 1
ATOM 712 O O . ARG A 1 97 ? 11.805 -13.810 -23.006 1.00 77.31 97 ARG A O 1
ATOM 719 N N . TYR A 1 98 ? 12.989 -14.051 -21.107 1.00 82.50 98 TYR A N 1
ATOM 720 C CA . TYR A 1 98 ? 12.486 -15.377 -20.784 1.00 82.50 98 TYR A CA 1
ATOM 721 C C . TYR A 1 98 ? 11.295 -15.252 -19.842 1.00 82.50 98 TYR A C 1
ATOM 723 O O . TYR A 1 98 ? 11.370 -14.590 -18.808 1.00 82.50 98 TYR A O 1
ATOM 731 N N . LYS A 1 99 ? 10.177 -15.876 -20.215 1.00 81.88 99 LYS A N 1
ATOM 732 C CA . LYS A 1 99 ? 8.977 -15.932 -19.379 1.00 81.88 99 LYS A CA 1
ATOM 733 C C . LYS A 1 99 ? 8.913 -17.289 -18.703 1.00 81.88 99 LYS A C 1
ATOM 735 O O . LYS A 1 99 ? 8.829 -18.310 -19.378 1.00 81.88 99 LYS A O 1
ATOM 740 N N . LEU A 1 100 ? 8.933 -17.278 -17.377 1.00 84.00 100 LEU A N 1
ATOM 741 C CA . LEU A 1 100 ? 8.842 -18.478 -16.557 1.00 84.00 100 LEU A CA 1
ATOM 742 C C . LEU A 1 100 ? 7.408 -18.620 -16.047 1.00 84.00 100 LEU A C 1
ATOM 744 O O . LEU A 1 100 ? 6.878 -17.713 -15.407 1.00 84.00 100 LEU A O 1
ATOM 748 N N . HIS A 1 101 ? 6.771 -19.749 -16.351 1.00 83.62 101 HIS A N 1
ATOM 749 C CA . HIS A 1 101 ? 5.462 -20.085 -15.801 1.00 83.62 101 HIS A CA 1
ATOM 750 C C . HIS A 1 101 ? 5.652 -20.877 -14.503 1.00 83.62 101 HIS A C 1
ATOM 752 O O . HIS A 1 101 ? 6.189 -21.983 -14.527 1.00 83.62 101 HIS A O 1
ATOM 758 N N . LEU A 1 102 ? 5.228 -20.304 -13.374 1.00 83.06 102 LEU A N 1
ATOM 759 C CA . LEU A 1 102 ? 5.352 -20.926 -12.054 1.00 83.06 102 LEU A CA 1
ATOM 760 C C . LEU A 1 102 ? 4.202 -21.912 -11.817 1.00 83.06 102 LEU A C 1
ATOM 762 O O . LEU A 1 102 ? 3.031 -21.550 -11.944 1.00 83.06 102 LEU A O 1
ATOM 766 N N . THR A 1 103 ? 4.531 -23.156 -11.469 1.00 81.12 103 THR A N 1
ATOM 767 C CA . THR A 1 103 ? 3.556 -24.246 -11.288 1.00 81.12 103 THR A CA 1
ATOM 768 C C . THR A 1 103 ? 2.654 -24.036 -10.069 1.00 81.12 103 THR A C 1
ATOM 770 O O . THR A 1 103 ? 1.467 -24.342 -10.119 1.00 81.12 103 THR A O 1
ATOM 773 N N . ASP A 1 104 ? 3.206 -23.491 -8.987 1.00 79.88 104 ASP A N 1
ATOM 774 C CA . ASP A 1 104 ? 2.525 -23.182 -7.722 1.00 79.88 104 ASP A CA 1
ATOM 775 C C . ASP A 1 104 ? 1.849 -21.799 -7.717 1.00 79.88 104 ASP A C 1
ATOM 777 O O . ASP A 1 104 ? 1.062 -21.503 -6.819 1.00 79.88 104 ASP A O 1
ATOM 781 N N . ARG A 1 105 ? 2.122 -20.966 -8.735 1.00 79.56 105 ARG A N 1
ATOM 782 C CA . ARG A 1 105 ? 1.704 -19.555 -8.834 1.00 79.56 105 ARG A CA 1
ATOM 783 C C . ARG A 1 105 ? 2.143 -18.694 -7.637 1.00 79.56 105 ARG A C 1
ATOM 785 O O . ARG A 1 105 ? 1.622 -17.590 -7.469 1.00 79.56 105 ARG A O 1
ATOM 792 N N . ASP A 1 106 ? 3.112 -19.159 -6.851 1.00 82.88 106 ASP A N 1
ATOM 793 C CA . ASP A 1 106 ? 3.702 -18.399 -5.752 1.00 82.88 106 ASP A CA 1
ATOM 794 C C . ASP A 1 106 ? 4.837 -17.527 -6.302 1.00 82.88 106 ASP A C 1
ATOM 796 O O . ASP A 1 106 ? 5.963 -17.973 -6.532 1.00 82.88 106 ASP A O 1
ATOM 800 N N . ILE A 1 107 ? 4.502 -16.265 -6.574 1.00 81.81 107 ILE A N 1
ATOM 801 C CA . ILE A 1 107 ? 5.429 -15.298 -7.167 1.00 81.81 107 ILE A CA 1
ATOM 802 C C . ILE A 1 107 ? 6.620 -15.041 -6.243 1.00 81.81 107 ILE A C 1
ATOM 804 O O . ILE A 1 107 ? 7.737 -14.911 -6.739 1.00 81.81 107 ILE A O 1
ATOM 808 N N . ASP A 1 108 ? 6.391 -14.968 -4.933 1.00 83.50 108 ASP A N 1
ATOM 809 C CA . ASP A 1 108 ? 7.398 -14.529 -3.969 1.00 83.50 108 ASP A CA 1
ATOM 810 C C . ASP A 1 108 ? 8.468 -15.620 -3.807 1.00 83.50 108 ASP A C 1
ATOM 812 O O . ASP A 1 108 ? 9.663 -15.364 -3.989 1.00 83.50 108 ASP A O 1
ATOM 816 N N . ARG A 1 109 ? 8.035 -16.874 -3.634 1.00 84.44 109 ARG A N 1
ATOM 817 C CA . ARG A 1 109 ? 8.929 -18.042 -3.612 1.00 84.44 109 ARG A CA 1
ATOM 818 C C . ARG A 1 109 ? 9.644 -18.258 -4.951 1.00 84.44 109 ARG A C 1
ATOM 820 O O . ARG A 1 109 ? 10.834 -18.595 -4.991 1.00 84.44 109 ARG A O 1
ATOM 827 N N . GLY A 1 110 ? 8.925 -18.085 -6.061 1.00 86.06 110 GLY A N 1
ATOM 828 C CA . GLY A 1 110 ? 9.486 -18.227 -7.403 1.00 86.06 110 GLY A CA 1
ATOM 829 C C . GLY A 1 110 ? 10.577 -17.194 -7.681 1.00 86.06 110 GLY A C 1
ATOM 830 O O . GLY A 1 110 ? 11.642 -17.545 -8.191 1.00 86.06 110 GLY A O 1
ATOM 831 N N . LEU A 1 111 ? 10.345 -15.937 -7.300 1.00 85.38 111 LEU A N 1
ATOM 832 C CA . LEU A 1 111 ? 11.309 -14.855 -7.473 1.00 85.38 111 LEU A CA 1
ATOM 833 C C . LEU A 1 111 ? 12.561 -15.086 -6.629 1.00 85.38 111 LEU A C 1
ATOM 835 O O . LEU A 1 111 ? 13.656 -14.992 -7.176 1.00 85.38 111 LEU A O 1
ATOM 839 N N . GLU A 1 112 ? 12.423 -15.465 -5.357 1.00 86.12 112 GLU A N 1
ATOM 840 C CA . GLU A 1 112 ? 13.565 -15.793 -4.490 1.00 86.12 112 GLU A CA 1
ATOM 841 C C . GLU A 1 112 ? 14.445 -16.890 -5.109 1.00 86.12 112 GLU A C 1
ATOM 843 O O . GLU A 1 112 ? 15.668 -16.759 -5.176 1.00 86.12 112 GLU A O 1
ATOM 848 N N . THR A 1 113 ? 13.818 -17.930 -5.666 1.00 87.00 113 THR A N 1
ATOM 849 C CA . THR A 1 113 ? 14.523 -19.043 -6.319 1.00 87.00 113 THR A CA 1
ATOM 850 C C . THR A 1 113 ? 15.288 -18.596 -7.569 1.00 87.00 113 THR A C 1
ATOM 852 O O . THR A 1 113 ? 16.432 -19.003 -7.784 1.00 87.00 113 THR A O 1
ATOM 855 N N . VAL A 1 114 ? 14.668 -17.771 -8.420 1.00 86.44 114 VAL A N 1
ATOM 856 C CA . VAL A 1 114 ? 15.292 -17.283 -9.662 1.00 86.44 114 VAL A CA 1
ATOM 857 C C . VAL A 1 114 ? 16.404 -16.286 -9.344 1.00 86.44 114 VAL A C 1
ATOM 859 O O . VAL A 1 114 ? 17.484 -16.382 -9.922 1.00 86.44 114 VAL A O 1
ATOM 862 N N . VAL A 1 115 ? 16.183 -15.380 -8.390 1.00 84.94 115 VAL A N 1
ATOM 863 C CA . VAL A 1 115 ? 17.197 -14.426 -7.928 1.00 84.94 115 VAL A CA 1
ATOM 864 C C . VAL A 1 115 ? 18.401 -15.166 -7.364 1.00 84.94 115 VAL A C 1
ATOM 866 O O . VAL A 1 115 ? 19.503 -14.954 -7.854 1.00 84.94 115 VAL A O 1
ATOM 869 N N . ALA A 1 116 ? 18.209 -16.109 -6.440 1.00 85.25 116 ALA A N 1
ATOM 870 C CA . ALA A 1 116 ? 19.313 -16.872 -5.856 1.00 85.25 116 ALA A CA 1
ATOM 871 C C . ALA A 1 116 ? 20.174 -17.603 -6.904 1.00 85.25 116 ALA A C 1
ATOM 873 O O . ALA A 1 116 ? 21.364 -17.814 -6.687 1.00 85.25 116 ALA A O 1
ATOM 874 N N . ARG A 1 117 ? 19.587 -17.985 -8.045 1.00 83.44 117 ARG A N 1
ATOM 875 C CA . ARG A 1 117 ? 20.284 -18.717 -9.110 1.00 83.44 117 ARG A CA 1
ATOM 876 C C . ARG A 1 117 ? 20.929 -17.826 -10.172 1.00 83.44 117 ARG A C 1
ATOM 878 O O . ARG A 1 117 ? 21.910 -18.248 -10.776 1.00 83.44 117 ARG A O 1
ATOM 885 N N . PHE A 1 118 ? 20.371 -16.645 -10.433 1.00 80.06 118 PHE A N 1
ATOM 886 C CA . PHE A 1 118 ? 20.759 -15.798 -11.568 1.00 80.06 118 PHE A CA 1
ATOM 887 C C . PHE A 1 118 ? 21.250 -14.397 -11.171 1.00 80.06 118 PHE A C 1
ATOM 889 O O . PHE A 1 118 ? 21.574 -13.607 -12.061 1.00 80.06 118 PHE A O 1
ATOM 896 N N . ILE A 1 119 ? 21.365 -14.089 -9.874 1.00 70.06 119 ILE A N 1
ATOM 897 C CA . ILE A 1 119 ? 21.838 -12.783 -9.381 1.00 70.06 119 ILE A CA 1
ATOM 898 C C . ILE A 1 119 ? 23.189 -12.371 -9.991 1.00 70.06 119 ILE A C 1
ATOM 900 O O . ILE A 1 119 ? 23.366 -11.211 -10.349 1.00 70.06 119 ILE A O 1
ATOM 904 N N . ASP A 1 120 ? 24.092 -13.330 -10.217 1.00 66.19 120 ASP A N 1
ATOM 905 C CA . ASP A 1 120 ? 25.452 -13.075 -10.719 1.00 66.19 120 ASP A CA 1
ATOM 906 C C . ASP A 1 120 ? 25.565 -13.040 -12.252 1.00 66.19 120 ASP A C 1
ATOM 908 O O . ASP A 1 120 ? 26.651 -12.871 -12.799 1.00 66.19 120 ASP A O 1
ATOM 912 N N . SER A 1 121 ? 24.459 -13.223 -12.975 1.00 66.69 121 SER A N 1
ATOM 913 C CA . SER A 1 121 ? 24.482 -13.449 -14.429 1.00 66.69 121 SER A CA 1
ATOM 914 C C . SER A 1 121 ? 24.037 -12.247 -15.271 1.00 66.69 121 SER A C 1
ATOM 916 O O . SER A 1 121 ? 23.778 -12.396 -16.462 1.00 66.69 121 SER A O 1
ATOM 918 N N . GLY A 1 122 ? 23.935 -11.055 -14.667 1.00 65.75 122 GLY A N 1
ATOM 919 C CA . GLY A 1 122 ? 23.566 -9.814 -15.366 1.00 65.75 122 GLY A CA 1
ATOM 920 C C . GLY A 1 122 ? 22.114 -9.774 -15.867 1.00 65.75 122 GLY A C 1
ATOM 921 O O . GLY A 1 122 ? 21.742 -8.895 -16.641 1.00 65.75 122 GLY A O 1
ATOM 922 N N . TRP A 1 123 ? 21.264 -10.717 -15.447 1.00 73.94 123 TRP A N 1
ATOM 923 C CA . TRP A 1 123 ? 19.855 -10.732 -15.834 1.00 73.94 123 TRP A CA 1
ATOM 924 C C . TRP A 1 123 ? 19.044 -9.764 -14.982 1.00 73.94 123 TRP A C 1
ATOM 926 O O . TRP A 1 123 ? 19.108 -9.772 -13.755 1.00 73.94 123 TRP A O 1
ATOM 936 N N . THR A 1 124 ? 18.188 -8.982 -15.637 1.00 73.44 124 THR A N 1
ATOM 937 C CA . THR A 1 124 ? 17.140 -8.238 -14.935 1.00 73.44 124 THR A CA 1
ATOM 938 C C . THR A 1 124 ? 15.956 -9.165 -14.683 1.00 73.44 124 THR A C 1
ATOM 940 O O . THR A 1 124 ? 15.209 -9.502 -15.603 1.00 73.44 124 THR A O 1
ATOM 943 N N . ILE A 1 125 ? 15.780 -9.573 -13.430 1.00 79.56 125 ILE A N 1
ATOM 944 C CA . ILE A 1 125 ? 14.689 -10.455 -13.007 1.00 79.56 125 ILE A CA 1
ATOM 945 C C . ILE A 1 125 ? 13.497 -9.587 -12.604 1.00 79.56 125 ILE A C 1
ATOM 947 O O . ILE A 1 125 ? 13.641 -8.663 -11.807 1.00 79.56 125 ILE A O 1
ATOM 951 N N . ARG A 1 126 ? 12.324 -9.861 -13.183 1.00 76.44 126 ARG A N 1
ATOM 952 C CA . ARG A 1 126 ? 11.074 -9.148 -12.886 1.00 76.44 126 ARG A CA 1
ATOM 953 C C . ARG A 1 126 ? 9.927 -10.133 -12.727 1.00 76.44 126 ARG A C 1
ATOM 955 O O . ARG A 1 126 ? 9.777 -11.060 -13.524 1.00 76.44 126 ARG A O 1
ATOM 962 N N . SER A 1 127 ? 9.097 -9.896 -11.726 1.00 79.38 127 SER A N 1
ATOM 963 C CA . SER A 1 127 ? 7.806 -10.540 -11.541 1.00 79.38 127 SER A CA 1
ATOM 964 C C . SER A 1 127 ? 6.719 -9.870 -12.387 1.00 79.38 127 SER A C 1
ATOM 966 O O . SER A 1 127 ? 6.852 -8.742 -12.866 1.00 79.38 127 SER A O 1
ATOM 968 N N . ALA A 1 128 ? 5.580 -10.551 -12.528 1.00 73.00 128 ALA A N 1
ATOM 969 C CA . ALA A 1 128 ? 4.387 -9.942 -13.112 1.00 73.00 128 ALA A CA 1
ATOM 970 C C . ALA A 1 128 ? 3.859 -8.751 -12.281 1.00 73.00 128 ALA A C 1
ATOM 972 O O . ALA A 1 128 ? 3.219 -7.866 -12.847 1.00 73.00 128 ALA A O 1
ATOM 973 N N . ARG A 1 129 ? 4.146 -8.705 -10.966 1.00 69.56 129 ARG A N 1
ATOM 974 C CA . ARG A 1 129 ? 3.768 -7.587 -10.084 1.00 69.56 129 ARG A CA 1
ATOM 975 C C . ARG A 1 129 ? 4.577 -6.329 -10.401 1.00 69.56 129 ARG A C 1
ATOM 977 O O . ARG A 1 129 ? 3.996 -5.253 -10.485 1.00 69.56 129 ARG A O 1
ATOM 984 N N . ASP A 1 130 ? 5.873 -6.462 -10.682 1.00 69.25 130 ASP A N 1
ATOM 985 C CA . ASP A 1 130 ? 6.755 -5.314 -10.966 1.00 69.25 130 ASP A CA 1
ATOM 986 C C . ASP A 1 130 ? 6.302 -4.521 -12.193 1.00 69.25 130 ASP A C 1
ATOM 988 O O . ASP A 1 130 ? 6.466 -3.306 -12.280 1.00 69.25 130 ASP A O 1
ATOM 992 N N . GLY A 1 131 ? 5.680 -5.209 -13.146 1.00 60.81 131 GLY A N 1
ATOM 993 C CA . GLY A 1 131 ? 5.160 -4.597 -14.353 1.00 60.81 131 GLY A CA 1
ATOM 994 C C . GLY A 1 131 ? 3.878 -3.794 -14.207 1.00 60.81 131 GLY A C 1
ATOM 995 O O . GLY A 1 131 ? 3.511 -3.063 -15.120 1.00 60.81 131 GLY A O 1
ATOM 996 N N . LEU A 1 132 ? 3.198 -3.913 -13.072 1.00 59.91 132 LEU A N 1
ATOM 997 C CA . LEU A 1 132 ? 2.125 -2.997 -12.706 1.00 59.91 132 LEU A CA 1
ATOM 998 C C . LEU A 1 132 ? 2.697 -1.680 -12.148 1.00 59.91 132 LEU A C 1
ATOM 1000 O O . LEU A 1 132 ? 1.959 -0.705 -12.029 1.00 59.91 132 LEU A O 1
ATOM 1004 N N . GLY A 1 133 ? 4.005 -1.618 -11.854 1.00 64.50 133 GLY A N 1
ATOM 1005 C CA . GLY A 1 133 ? 4.726 -0.402 -11.479 1.00 64.50 133 GLY A CA 1
ATOM 1006 C C . GLY A 1 133 ? 4.028 0.381 -10.366 1.00 64.50 133 GLY A C 1
ATOM 1007 O O . GLY A 1 133 ? 3.714 -0.158 -9.303 1.00 64.50 133 GLY A O 1
ATOM 1008 N N . GLN A 1 134 ? 3.731 1.656 -10.634 1.00 58.47 134 GLN A N 1
ATOM 1009 C CA . GLN A 1 134 ? 3.001 2.527 -9.707 1.00 58.47 134 GLN A CA 1
ATOM 1010 C C . GLN A 1 134 ? 1.607 1.990 -9.336 1.00 58.47 134 GLN A C 1
ATOM 1012 O O . GLN A 1 134 ? 1.161 2.242 -8.221 1.00 58.47 134 GLN A O 1
ATOM 1017 N N . MET A 1 135 ? 0.937 1.198 -10.187 1.00 62.12 135 MET A N 1
ATOM 1018 C CA . MET A 1 135 ? -0.376 0.625 -9.852 1.00 62.12 135 MET A CA 1
ATOM 1019 C C . MET A 1 135 ? -0.329 -0.344 -8.673 1.00 62.12 135 MET A C 1
ATOM 1021 O O . MET A 1 135 ? -1.273 -0.351 -7.887 1.00 62.12 135 MET A O 1
ATOM 1025 N N . VAL A 1 136 ? 0.754 -1.110 -8.495 1.00 67.88 136 VAL A N 1
ATOM 1026 C CA . VAL A 1 136 ? 0.910 -1.951 -7.291 1.00 67.88 136 VAL A CA 1
ATOM 1027 C C . VAL A 1 136 ? 1.118 -1.085 -6.061 1.00 67.88 136 VAL A C 1
ATOM 1029 O O . VAL A 1 136 ? 0.465 -1.321 -5.052 1.00 67.88 136 VAL A O 1
ATOM 1032 N N . ARG A 1 137 ? 1.919 -0.016 -6.157 1.00 72.06 137 ARG A N 1
ATOM 1033 C CA . ARG A 1 137 ? 2.063 0.939 -5.049 1.00 72.06 137 ARG A CA 1
ATOM 1034 C C . ARG A 1 137 ? 0.723 1.580 -4.685 1.00 72.06 137 ARG A C 1
ATOM 1036 O O . ARG A 1 137 ? 0.407 1.675 -3.504 1.00 72.06 137 ARG A O 1
ATOM 1043 N N . TYR A 1 138 ? -0.086 1.978 -5.667 1.00 71.62 138 TYR A N 1
ATOM 1044 C CA . TYR A 1 138 ? -1.426 2.516 -5.417 1.00 71.62 138 TYR A CA 1
ATOM 1045 C C . TYR A 1 138 ? -2.360 1.484 -4.807 1.00 71.62 138 TYR A C 1
ATOM 1047 O O . TYR A 1 138 ? -3.089 1.810 -3.875 1.00 71.62 138 TYR A O 1
ATOM 1055 N N . TYR A 1 139 ? -2.329 0.251 -5.303 1.00 76.00 139 TYR A N 1
ATOM 1056 C CA . TYR A 1 139 ? -3.106 -0.842 -4.742 1.00 76.00 139 TYR A CA 1
ATOM 1057 C C . TYR A 1 139 ? -2.722 -1.099 -3.282 1.00 76.00 139 TYR A C 1
ATOM 1059 O O . TYR A 1 139 ? -3.604 -1.171 -2.429 1.00 76.00 139 TYR A O 1
ATOM 1067 N N . ASP A 1 140 ? -1.427 -1.147 -2.971 1.00 78.00 140 ASP A N 1
ATOM 1068 C CA . ASP A 1 140 ? -0.929 -1.341 -1.611 1.00 78.00 140 ASP A CA 1
ATOM 1069 C C . ASP A 1 140 ? -1.312 -0.173 -0.703 1.00 78.00 140 ASP A C 1
ATOM 1071 O O . ASP A 1 140 ? -1.794 -0.386 0.408 1.00 78.00 140 ASP A O 1
ATOM 1075 N N . LEU A 1 141 ? -1.159 1.070 -1.167 1.00 78.88 141 LEU A N 1
ATOM 1076 C CA . LEU A 1 141 ? -1.586 2.258 -0.425 1.00 78.88 141 LEU A CA 1
ATOM 1077 C C . LEU A 1 141 ? -3.099 2.259 -0.179 1.00 78.88 141 LEU A C 1
ATOM 1079 O O . LEU A 1 141 ? -3.541 2.544 0.934 1.00 78.88 141 LEU A O 1
ATOM 1083 N N . PHE A 1 142 ? -3.890 1.894 -1.186 1.00 80.38 142 PHE A N 1
ATOM 1084 C CA . PHE A 1 142 ? -5.342 1.798 -1.087 1.00 80.38 142 PHE A CA 1
ATOM 1085 C C . PHE A 1 142 ? -5.774 0.689 -0.122 1.00 80.38 142 PHE A C 1
ATOM 1087 O O . PHE A 1 142 ? -6.646 0.911 0.718 1.00 80.38 142 PHE A O 1
ATOM 1094 N N . MET A 1 143 ? -5.133 -0.479 -0.182 1.00 82.94 143 MET A N 1
ATOM 1095 C CA . MET A 1 143 ? -5.379 -1.582 0.747 1.00 82.94 143 MET A CA 1
ATOM 1096 C C . MET A 1 143 ? -5.007 -1.198 2.179 1.00 82.94 143 MET A C 1
ATOM 1098 O O . MET A 1 143 ? -5.811 -1.385 3.092 1.00 82.94 143 MET A O 1
ATOM 1102 N N . ARG A 1 144 ? -3.838 -0.583 2.387 1.00 83.38 144 ARG A N 1
ATOM 1103 C CA . ARG A 1 144 ? -3.418 -0.063 3.700 1.00 83.38 144 ARG A CA 1
ATOM 1104 C C . ARG A 1 144 ? -4.399 0.980 4.230 1.00 83.38 144 ARG A C 1
ATOM 1106 O O . ARG A 1 144 ? -4.737 0.948 5.411 1.00 83.38 144 ARG A O 1
ATOM 1113 N N . PHE A 1 145 ? -4.901 1.864 3.370 1.00 83.25 145 PHE A N 1
ATOM 1114 C CA . PHE A 1 145 ? -5.948 2.820 3.725 1.00 83.25 145 PHE A CA 1
ATOM 1115 C C . PHE A 1 145 ? -7.232 2.119 4.170 1.00 83.25 145 PHE A C 1
ATOM 1117 O O . PHE A 1 145 ? -7.714 2.407 5.263 1.00 83.25 145 PHE A O 1
ATOM 1124 N N . LEU A 1 146 ? -7.751 1.167 3.389 1.00 85.56 146 LEU A N 1
ATOM 1125 C CA . LEU A 1 146 ? -8.945 0.395 3.750 1.00 85.56 146 LEU A CA 1
ATOM 1126 C C . LEU A 1 146 ? -8.778 -0.328 5.090 1.00 85.56 146 LEU A C 1
ATOM 1128 O O . LEU A 1 146 ? -9.711 -0.353 5.891 1.00 85.56 146 LEU A O 1
ATOM 1132 N N . VAL A 1 147 ? -7.588 -0.868 5.357 1.00 85.19 147 VAL A N 1
ATOM 1133 C CA . VAL A 1 147 ? -7.261 -1.505 6.638 1.00 85.19 147 VAL A CA 1
ATOM 1134 C C . VAL A 1 147 ? -7.288 -0.493 7.780 1.00 85.19 147 VAL A C 1
ATOM 1136 O O . VAL A 1 147 ? -7.948 -0.743 8.785 1.00 85.19 147 VAL A O 1
ATOM 1139 N N . ILE A 1 148 ? -6.628 0.661 7.644 1.00 84.12 148 ILE A N 1
ATOM 1140 C CA . ILE A 1 148 ? -6.629 1.709 8.681 1.00 84.12 148 ILE A CA 1
ATOM 1141 C C . ILE A 1 148 ? -8.055 2.204 8.943 1.00 84.12 148 ILE A C 1
ATOM 1143 O O . ILE A 1 148 ? -8.454 2.342 10.100 1.00 84.12 148 ILE A O 1
ATOM 1147 N N . VAL A 1 149 ? -8.838 2.423 7.882 1.00 85.25 149 VAL A N 1
ATOM 1148 C CA . VAL A 1 149 ? -10.251 2.806 7.978 1.00 85.25 149 VAL A CA 1
ATOM 1149 C C . VAL A 1 149 ? -11.039 1.733 8.719 1.00 85.25 149 VAL A C 1
ATOM 1151 O O . VAL A 1 149 ? -11.732 2.057 9.677 1.00 85.25 149 VAL A O 1
ATOM 1154 N N . GLY A 1 150 ? -10.889 0.463 8.343 1.00 88.56 150 GLY A N 1
ATOM 1155 C CA . GLY A 1 150 ? -11.575 -0.660 8.980 1.00 88.56 150 GLY A CA 1
ATOM 1156 C C . GLY A 1 150 ? -11.219 -0.818 10.459 1.00 88.56 150 GLY A C 1
ATOM 1157 O O . GLY A 1 150 ? -12.114 -0.891 11.303 1.00 88.56 150 GLY A O 1
ATOM 1158 N N . LEU A 1 151 ? -9.926 -0.806 10.798 1.00 88.06 151 LEU A N 1
ATOM 1159 C CA . LEU A 1 151 ? -9.444 -0.881 12.181 1.00 88.06 151 LEU A CA 1
ATOM 1160 C C . LEU A 1 151 ? -9.926 0.315 13.012 1.00 88.06 151 LEU A C 1
ATOM 1162 O O . LEU A 1 151 ? -10.329 0.147 14.163 1.00 88.06 151 LEU A O 1
ATOM 1166 N N . GLY A 1 152 ? -9.941 1.516 12.435 1.00 86.50 152 GLY A N 1
ATOM 1167 C CA . GLY A 1 152 ? -10.447 2.706 13.107 1.00 86.50 152 GLY A CA 1
ATOM 1168 C C . GLY A 1 152 ? -11.968 2.730 13.256 1.00 86.50 152 GLY A C 1
ATOM 1169 O O . GLY A 1 152 ? -12.460 3.106 14.317 1.00 86.50 152 GLY A O 1
ATOM 1170 N N . SER A 1 153 ? -12.735 2.250 12.273 1.00 87.94 153 SER A N 1
ATOM 1171 C CA . SER A 1 153 ? -14.183 2.036 12.414 1.00 87.94 153 SER A CA 1
ATOM 1172 C C . SER A 1 153 ? -14.490 1.038 13.528 1.00 87.94 153 SER A C 1
ATOM 1174 O O . SER A 1 153 ? -15.409 1.258 14.319 1.00 87.94 153 SER A O 1
ATOM 1176 N N . LEU A 1 154 ? -13.688 -0.022 13.637 1.00 89.88 154 LEU A N 1
ATOM 1177 C CA . LEU A 1 154 ? -13.804 -1.008 14.704 1.00 89.88 154 LEU A CA 1
ATOM 1178 C C . LEU A 1 154 ? -13.446 -0.405 16.073 1.00 89.88 154 LEU A C 1
ATOM 1180 O O . LEU A 1 154 ? -14.136 -0.674 17.056 1.00 89.88 154 LEU A O 1
ATOM 1184 N N . LEU A 1 155 ? -12.443 0.476 16.134 1.00 86.50 155 LEU A N 1
ATOM 1185 C CA . LEU A 1 155 ? -12.090 1.229 17.341 1.00 86.50 155 LEU A CA 1
ATOM 1186 C C . LEU A 1 155 ? -13.221 2.169 17.789 1.00 86.50 155 LEU A C 1
ATOM 1188 O O . LEU A 1 155 ? -13.594 2.140 18.963 1.00 86.50 155 LEU A O 1
ATOM 1192 N N . ILE A 1 156 ? -13.804 2.956 16.875 1.00 85.75 156 ILE A N 1
ATOM 1193 C CA . ILE A 1 156 ? -14.975 3.800 17.180 1.00 85.75 156 ILE A CA 1
ATOM 1194 C C . ILE A 1 156 ? -16.119 2.924 17.690 1.00 85.75 156 ILE A C 1
ATOM 1196 O O . ILE A 1 156 ? -16.696 3.221 18.735 1.00 85.75 156 ILE A O 1
ATOM 1200 N N . GLY A 1 157 ? -16.421 1.831 16.980 1.00 88.56 157 GLY A N 1
ATOM 1201 C CA . GLY A 1 157 ? -17.464 0.885 17.368 1.00 88.56 157 GLY A CA 1
ATOM 1202 C C . GLY A 1 157 ? -17.237 0.328 18.772 1.00 88.56 157 GLY A C 1
ATOM 1203 O O . GLY A 1 157 ? -18.157 0.316 19.587 1.00 88.56 157 GLY A O 1
ATOM 1204 N N . GLY A 1 158 ? -15.998 -0.040 19.102 1.00 89.56 158 GLY A N 1
ATOM 1205 C CA . GLY A 1 158 ? -15.603 -0.464 20.442 1.00 89.56 158 GLY A CA 1
ATOM 1206 C C . GLY A 1 158 ? -15.867 0.605 21.504 1.00 89.56 158 GLY A C 1
ATOM 1207 O O . GLY A 1 158 ? -16.504 0.335 22.522 1.00 89.56 158 GLY A O 1
ATOM 1208 N N . VAL A 1 159 ? -15.451 1.848 21.265 1.00 84.62 159 VAL A N 1
ATOM 1209 C CA . VAL A 1 159 ? -15.681 2.972 22.193 1.00 84.62 159 VAL A CA 1
ATOM 1210 C C . VAL A 1 159 ? -17.179 3.236 22.386 1.00 84.62 159 VAL A C 1
ATOM 1212 O O . VAL A 1 159 ? -17.628 3.491 23.510 1.00 84.62 159 VAL A O 1
ATOM 1215 N N . SER A 1 160 ? -17.982 3.115 21.329 1.00 84.69 160 SER A N 1
ATOM 1216 C CA . SER A 1 160 ? -19.444 3.195 21.410 1.00 84.69 160 SER A CA 1
ATOM 1217 C C . SER A 1 160 ? -20.041 2.050 22.235 1.00 84.69 160 SER A C 1
ATOM 1219 O O . SER A 1 160 ? -20.906 2.298 23.074 1.00 84.69 160 SER A O 1
ATOM 1221 N N . VAL A 1 161 ? -19.545 0.817 22.083 1.00 90.38 161 VAL A N 1
ATOM 1222 C CA . VAL A 1 161 ? -19.955 -0.325 22.922 1.00 90.38 161 VAL A CA 1
ATOM 1223 C C . VAL A 1 161 ? -19.602 -0.076 24.387 1.00 90.38 161 VAL A C 1
ATOM 1225 O O . VAL A 1 161 ? -20.445 -0.280 25.258 1.00 90.38 161 VAL A O 1
ATOM 1228 N N . TRP A 1 162 ? -18.399 0.423 24.685 1.00 87.19 162 TRP A N 1
ATOM 1229 C CA . TRP A 1 162 ? -17.998 0.756 26.056 1.00 87.19 162 TRP A CA 1
ATOM 1230 C C . TRP A 1 162 ? -18.933 1.789 26.682 1.00 87.19 162 TRP A C 1
ATOM 1232 O O . TRP A 1 162 ? -19.408 1.607 27.807 1.00 87.19 162 TRP A O 1
ATOM 1242 N N . THR A 1 163 ? -19.161 2.911 25.993 1.00 80.38 163 THR A N 1
ATOM 1243 C CA . THR A 1 163 ? -19.960 4.020 26.534 1.00 80.38 163 THR A CA 1
ATOM 1244 C C . THR A 1 163 ? -21.426 3.627 26.676 1.00 80.38 163 THR A C 1
ATOM 1246 O O . THR A 1 163 ? -22.010 3.863 27.736 1.00 80.38 163 THR A O 1
ATOM 1249 N N . GLY A 1 164 ? -21.981 2.935 25.679 1.00 84.81 164 GLY A N 1
ATOM 1250 C CA . GLY A 1 164 ? -23.323 2.361 25.731 1.00 84.81 164 GLY A CA 1
ATOM 1251 C C . GLY A 1 164 ? -23.478 1.362 26.875 1.00 84.81 164 GLY A C 1
ATOM 1252 O O . GLY A 1 164 ? -24.428 1.457 27.648 1.00 84.81 164 GLY A O 1
ATOM 1253 N N . MET A 1 165 ? -22.508 0.463 27.064 1.00 88.12 165 MET A N 1
ATOM 1254 C CA . MET A 1 165 ? -22.565 -0.531 28.135 1.00 88.12 165 MET A CA 1
ATOM 1255 C C . MET A 1 165 ? -22.445 0.103 29.524 1.00 88.12 165 MET A C 1
ATOM 1257 O O . MET A 1 165 ? -23.144 -0.304 30.451 1.00 88.12 165 MET A O 1
ATOM 1261 N N . ARG A 1 166 ? -21.612 1.140 29.685 1.00 82.56 166 ARG A N 1
ATOM 1262 C CA . ARG A 1 166 ? -21.566 1.925 30.929 1.00 82.56 166 ARG A CA 1
ATOM 1263 C C . ARG A 1 166 ? -22.908 2.568 31.252 1.00 82.56 166 ARG A C 1
ATOM 1265 O O . ARG A 1 166 ? -23.362 2.452 32.388 1.00 82.56 166 ARG A O 1
ATOM 1272 N N . ALA A 1 167 ? -23.521 3.230 30.273 1.00 81.00 167 ALA A N 1
ATOM 1273 C CA . ALA A 1 167 ? -24.820 3.869 30.447 1.00 81.00 167 ALA A CA 1
ATOM 1274 C C . ALA A 1 167 ? -25.904 2.835 30.786 1.00 81.00 167 ALA A C 1
ATOM 1276 O O . ALA A 1 167 ? -26.652 3.020 31.744 1.00 81.00 167 ALA A O 1
ATOM 1277 N N . TYR A 1 168 ? -25.913 1.704 30.079 1.00 85.94 168 TYR A N 1
ATOM 1278 C CA . TYR A 1 168 ? -26.848 0.607 30.315 1.00 85.94 168 TYR A CA 1
ATOM 1279 C C . TYR A 1 168 ? -26.705 0.002 31.720 1.00 85.94 168 TYR A C 1
ATOM 1281 O O . TYR A 1 168 ? -27.701 -0.211 32.409 1.00 85.94 168 TYR A O 1
ATOM 1289 N N . ILE A 1 169 ? -25.476 -0.228 32.198 1.00 85.81 169 ILE A N 1
ATOM 1290 C CA . ILE A 1 169 ? -25.242 -0.711 33.569 1.00 85.81 169 ILE A CA 1
ATOM 1291 C C . ILE A 1 169 ? -25.678 0.326 34.605 1.00 85.81 169 ILE A C 1
ATOM 1293 O O . ILE A 1 169 ? -26.255 -0.055 35.623 1.00 85.81 169 ILE A O 1
ATOM 1297 N N . ALA A 1 170 ? -25.412 1.613 34.372 1.00 80.25 170 ALA A N 1
ATOM 1298 C CA . ALA A 1 170 ? -25.832 2.677 35.281 1.00 80.25 170 ALA A CA 1
ATOM 1299 C C . ALA A 1 170 ? -27.365 2.723 35.403 1.00 80.25 170 ALA A C 1
ATOM 1301 O O . ALA A 1 170 ? -27.896 2.719 36.514 1.00 80.25 170 ALA A O 1
ATOM 1302 N N . GLU A 1 171 ? -28.080 2.645 34.278 1.00 83.62 171 GLU A N 1
ATOM 1303 C CA . GLU A 1 171 ? -29.547 2.585 34.242 1.00 83.62 171 GLU A CA 1
ATOM 1304 C C . GLU A 1 171 ? -30.091 1.325 34.938 1.00 83.62 171 GLU A C 1
ATOM 1306 O O . GLU A 1 171 ? -31.075 1.374 35.677 1.00 83.62 171 GLU A O 1
ATOM 1311 N N . ARG A 1 172 ? -29.420 0.180 34.761 1.00 87.31 172 ARG A N 1
ATOM 1312 C CA . ARG A 1 172 ? -29.812 -1.108 35.358 1.00 87.31 172 ARG A CA 1
ATOM 1313 C C . ARG A 1 172 ? -29.217 -1.365 36.741 1.00 87.31 172 ARG A C 1
ATOM 1315 O O . ARG A 1 172 ? -29.445 -2.437 37.303 1.00 87.31 172 ARG A O 1
ATOM 1322 N N . SER A 1 173 ? -28.522 -0.400 37.336 1.00 85.50 173 SER A N 1
ATOM 1323 C CA . SER A 1 173 ? -27.859 -0.549 38.638 1.00 85.50 173 SER A CA 1
ATOM 1324 C C . SER A 1 173 ? -28.824 -0.969 39.753 1.00 85.50 173 SER A C 1
ATOM 1326 O O . SER A 1 173 ? -28.500 -1.859 40.542 1.00 85.50 173 SER A O 1
ATOM 1328 N N . GLY A 1 174 ? -30.044 -0.418 39.767 1.00 84.69 174 GLY A N 1
ATOM 1329 C CA . GLY A 1 174 ? -31.106 -0.817 40.696 1.00 84.69 174 GLY A CA 1
ATOM 1330 C C . GLY A 1 174 ? -31.535 -2.278 40.520 1.00 84.69 174 GLY A C 1
ATOM 1331 O O . GLY A 1 174 ? -31.623 -3.018 41.497 1.00 84.69 174 GLY A O 1
ATOM 1332 N N . VAL A 1 175 ? -31.708 -2.734 39.275 1.00 87.81 175 VAL A N 1
ATOM 1333 C CA . VAL A 1 175 ? -32.047 -4.136 38.963 1.00 87.81 175 VAL A CA 1
ATOM 1334 C C . VAL A 1 175 ? -30.927 -5.075 39.412 1.00 87.81 175 VAL A C 1
ATOM 1336 O O . VAL A 1 175 ? -31.192 -6.107 40.026 1.00 87.81 175 VAL A O 1
ATOM 1339 N N . ILE A 1 176 ? -29.670 -4.698 39.168 1.00 88.31 176 ILE A N 1
ATOM 1340 C CA . ILE A 1 176 ? -28.495 -5.461 39.608 1.00 88.31 176 ILE A CA 1
ATOM 1341 C C . ILE A 1 176 ? -28.468 -5.562 41.136 1.00 88.31 176 ILE A C 1
ATOM 1343 O O . ILE A 1 176 ? -28.217 -6.637 41.681 1.00 88.31 176 ILE A O 1
ATOM 1347 N N . ALA A 1 177 ? -28.759 -4.469 41.840 1.00 87.00 177 ALA A N 1
ATOM 1348 C CA . ALA A 1 177 ? -28.781 -4.449 43.295 1.00 87.00 177 ALA A CA 1
ATOM 1349 C C . ALA A 1 177 ? -29.899 -5.335 43.880 1.00 87.00 177 ALA A C 1
ATOM 1351 O O . ALA A 1 177 ? -29.634 -6.049 44.849 1.00 87.00 177 ALA A O 1
ATOM 1352 N N . VAL A 1 178 ? -31.091 -5.364 43.265 1.00 89.94 178 VAL A N 1
ATOM 1353 C CA . VAL A 1 178 ? -32.176 -6.302 43.625 1.00 89.94 178 VAL A CA 1
ATOM 1354 C C . VAL A 1 178 ? -31.757 -7.745 43.354 1.00 89.94 178 VAL A C 1
ATOM 1356 O O . VAL A 1 178 ? -31.875 -8.601 44.223 1.00 89.94 178 VAL A O 1
ATOM 1359 N N . MET A 1 179 ? -31.197 -8.026 42.177 1.00 89.88 179 MET A N 1
ATOM 1360 C CA . MET A 1 179 ? -30.729 -9.368 41.820 1.00 89.88 179 MET A CA 1
ATOM 1361 C C . MET A 1 179 ? -29.683 -9.881 42.826 1.00 89.88 179 MET A C 1
ATOM 1363 O O . MET A 1 179 ? -29.683 -11.051 43.210 1.00 89.88 179 MET A O 1
ATOM 1367 N N . ARG A 1 180 ? -28.811 -8.993 43.311 1.00 89.12 180 ARG A N 1
ATOM 1368 C CA . ARG A 1 180 ? -27.826 -9.316 44.347 1.00 89.12 180 ARG A CA 1
ATOM 1369 C C . ARG A 1 180 ? -28.419 -9.445 45.749 1.00 89.12 180 ARG A C 1
ATOM 1371 O O . ARG A 1 180 ? -27.884 -10.237 46.520 1.00 89.12 180 ARG A O 1
ATOM 1378 N N . SER A 1 181 ? -29.475 -8.707 46.100 1.00 89.25 181 SER A N 1
ATOM 1379 C CA . SER A 1 181 ? -30.120 -8.830 47.417 1.00 89.25 181 SER A CA 1
ATOM 1380 C C . SER A 1 181 ? -30.876 -10.151 47.571 1.00 89.25 181 SER A C 1
ATOM 1382 O O . SER A 1 181 ? -30.886 -10.710 48.662 1.00 89.25 181 SER A O 1
ATOM 1384 N N . ILE A 1 182 ? -31.409 -10.700 46.475 1.00 91.69 182 ILE A N 1
ATOM 1385 C CA . ILE A 1 182 ? -32.049 -12.028 46.441 1.00 91.69 182 ILE A CA 1
ATOM 1386 C C . ILE A 1 182 ? -31.050 -13.194 46.284 1.00 91.69 182 ILE A C 1
ATOM 1388 O O . ILE A 1 182 ? -31.460 -14.339 46.114 1.00 91.69 182 ILE A O 1
ATOM 1392 N N . GLY A 1 183 ? -29.738 -12.925 46.331 1.00 90.62 183 GLY A N 1
ATOM 1393 C CA . GLY A 1 183 ? -28.695 -13.957 46.388 1.00 90.62 183 GLY A CA 1
ATOM 1394 C C . GLY A 1 183 ? -27.962 -14.267 45.078 1.00 90.62 183 GLY A C 1
ATOM 1395 O O . GLY A 1 183 ? -27.218 -15.249 45.020 1.00 90.62 183 GLY A O 1
ATOM 1396 N N . ALA A 1 184 ? -28.101 -13.468 44.014 1.00 91.31 184 ALA A N 1
ATOM 1397 C CA . ALA A 1 184 ? -27.284 -13.686 42.820 1.00 91.31 184 ALA A CA 1
ATOM 1398 C C . ALA A 1 184 ? -25.798 -13.375 43.072 1.00 91.31 184 ALA A C 1
ATOM 1400 O O . ALA A 1 184 ? -25.417 -12.270 43.470 1.00 91.31 184 ALA A O 1
ATOM 1401 N N . GLY A 1 185 ? -24.940 -14.359 42.788 1.00 90.19 185 GLY A N 1
ATOM 1402 C CA . GLY A 1 185 ? -23.486 -14.202 42.839 1.00 90.19 185 GLY A CA 1
ATOM 1403 C C . GLY A 1 185 ? -22.936 -13.297 41.728 1.00 90.19 185 GLY A C 1
ATOM 1404 O O . GLY A 1 185 ? -23.571 -13.101 40.691 1.00 90.19 185 GLY A O 1
ATOM 1405 N N . ARG A 1 186 ? -21.708 -12.791 41.915 1.00 87.44 186 ARG A N 1
ATOM 1406 C CA . ARG A 1 186 ? -21.019 -11.900 40.956 1.00 87.44 186 ARG A CA 1
ATOM 1407 C C . ARG A 1 186 ? -20.915 -12.509 39.552 1.00 87.44 186 ARG A C 1
ATOM 1409 O O . ARG A 1 186 ? -21.244 -11.842 38.577 1.00 87.44 186 ARG A O 1
ATOM 1416 N N . SER A 1 187 ? -20.568 -13.793 39.461 1.00 89.19 187 SER A N 1
ATOM 1417 C CA . SER A 1 187 ? -20.462 -14.505 38.181 1.00 89.19 187 SER A CA 1
ATOM 1418 C C . SER A 1 187 ? -21.806 -14.651 37.465 1.00 89.19 187 SER A C 1
ATOM 1420 O O . SER A 1 187 ? -21.846 -14.572 36.244 1.00 89.19 187 SER A O 1
ATOM 1422 N N . ARG A 1 188 ? -22.921 -14.813 38.198 1.00 92.00 188 ARG A N 1
ATOM 1423 C CA . ARG A 1 188 ? -24.260 -14.889 37.585 1.00 92.00 188 ARG A CA 1
ATOM 1424 C C . ARG A 1 188 ? -24.660 -13.555 36.962 1.00 92.00 188 ARG A C 1
ATOM 1426 O O . ARG A 1 188 ? -25.149 -13.545 35.839 1.00 92.00 188 ARG A O 1
ATOM 1433 N N . VAL A 1 189 ? -24.400 -12.447 37.663 1.00 91.19 189 VAL A N 1
ATOM 1434 C CA . VAL A 1 189 ? -24.617 -11.095 37.124 1.00 91.19 189 VAL A CA 1
ATOM 1435 C C . VAL A 1 189 ? -23.760 -10.893 35.873 1.00 91.19 189 VAL A C 1
ATOM 1437 O O . VAL A 1 189 ? -24.288 -10.517 34.833 1.00 91.19 189 VAL A O 1
ATOM 1440 N N . PHE A 1 190 ? -22.465 -11.217 35.934 1.00 91.25 190 PHE A N 1
ATOM 1441 C CA . PHE A 1 190 ? -21.565 -11.100 34.784 1.00 91.25 190 PHE A CA 1
ATOM 1442 C C . PHE A 1 190 ? -22.055 -11.887 33.566 1.00 91.25 190 PHE A C 1
ATOM 1444 O O . PHE A 1 190 ? -22.189 -11.306 32.495 1.00 91.25 190 PHE A O 1
ATOM 1451 N N . ILE A 1 191 ? -22.369 -13.177 33.734 1.00 93.38 191 ILE A N 1
ATOM 1452 C CA . ILE A 1 191 ? -22.843 -14.039 32.643 1.00 93.38 191 ILE A CA 1
ATOM 1453 C C . ILE A 1 191 ? -24.153 -13.501 32.063 1.00 93.38 191 ILE A C 1
ATOM 1455 O O . ILE A 1 191 ? -24.293 -13.453 30.849 1.00 93.38 191 ILE A O 1
ATOM 1459 N N . HIS A 1 192 ? -25.088 -13.037 32.898 1.00 93.06 192 HIS A N 1
ATOM 1460 C CA . HIS A 1 192 ? -26.364 -12.500 32.423 1.00 93.06 192 HIS A CA 1
ATOM 1461 C C . HIS A 1 192 ? -26.178 -11.321 31.456 1.00 93.06 192 HIS A C 1
ATOM 1463 O O . HIS A 1 192 ? -26.728 -11.330 30.354 1.00 93.06 192 HIS A O 1
ATOM 1469 N N . PHE A 1 193 ? -25.365 -10.333 31.836 1.00 91.94 193 PHE A N 1
ATOM 1470 C CA . PHE A 1 193 ? -25.079 -9.183 30.974 1.00 91.94 193 PHE A CA 1
ATOM 1471 C C . PHE A 1 193 ? -24.164 -9.545 29.801 1.00 91.94 193 PHE A C 1
ATOM 1473 O O . PHE A 1 193 ? -24.334 -9.005 28.709 1.00 91.94 193 PHE A O 1
ATOM 1480 N N . LEU A 1 194 ? -23.233 -10.485 29.987 1.00 93.88 194 LEU A N 1
ATOM 1481 C CA . LEU A 1 194 ? -22.358 -10.957 28.916 1.00 93.88 194 LEU A CA 1
ATOM 1482 C C . LEU A 1 194 ? -23.161 -11.631 27.807 1.00 93.88 194 LEU A C 1
ATOM 1484 O O . LEU A 1 194 ? -22.917 -11.342 26.643 1.00 93.88 194 LEU A O 1
ATOM 1488 N N . THR A 1 195 ? -24.146 -12.464 28.145 1.00 95.12 195 THR A N 1
ATOM 1489 C CA . THR A 1 195 ? -25.008 -13.117 27.151 1.00 95.12 195 THR A CA 1
ATOM 1490 C C . THR A 1 195 ? -25.820 -12.096 26.353 1.00 95.12 195 THR A C 1
ATOM 1492 O O . THR A 1 195 ? -25.973 -12.260 25.146 1.00 95.12 195 THR A O 1
ATOM 1495 N N . GLN A 1 196 ? -26.293 -11.012 26.983 1.00 93.62 196 GLN A N 1
ATOM 1496 C CA . GLN A 1 196 ? -26.991 -9.926 26.278 1.00 93.62 196 GLN A CA 1
ATOM 1497 C C . GLN A 1 196 ? -26.071 -9.219 25.276 1.00 93.62 196 GLN A C 1
ATOM 1499 O O . GLN A 1 196 ? -26.438 -9.048 24.114 1.00 93.62 196 GLN A O 1
ATOM 1504 N N . VAL A 1 197 ? -24.860 -8.852 25.708 1.00 93.31 197 VAL A N 1
ATOM 1505 C CA . VAL A 1 197 ? -23.868 -8.210 24.833 1.00 93.31 197 VAL A CA 1
ATOM 1506 C C . VAL A 1 197 ? -23.427 -9.156 23.718 1.00 93.31 197 VAL A C 1
ATOM 1508 O O . VAL A 1 197 ? -23.339 -8.733 22.571 1.00 93.31 197 VAL A O 1
ATOM 1511 N N . ALA A 1 198 ? -23.201 -10.435 24.020 1.00 94.81 198 ALA A N 1
ATOM 1512 C CA . ALA A 1 198 ? -22.807 -11.441 23.039 1.00 94.81 198 ALA A CA 1
ATOM 1513 C C . ALA A 1 198 ? -23.897 -11.669 21.983 1.00 94.81 198 ALA A C 1
ATOM 1515 O O . ALA A 1 198 ? -23.584 -11.742 20.798 1.00 94.81 198 ALA A O 1
ATOM 1516 N N . ALA A 1 199 ? -25.171 -11.725 22.384 1.00 96.25 199 ALA A N 1
ATOM 1517 C CA . ALA A 1 199 ? -26.288 -11.838 21.450 1.00 96.25 199 ALA A CA 1
ATOM 1518 C C . ALA A 1 199 ? -26.379 -10.611 20.529 1.00 96.25 199 ALA A C 1
ATOM 1520 O O . ALA A 1 199 ? -26.509 -10.759 19.315 1.00 96.25 199 ALA A O 1
ATOM 1521 N N . LEU A 1 200 ? -26.248 -9.402 21.087 1.00 94.69 200 LEU A N 1
ATOM 1522 C CA . LEU A 1 200 ? -26.276 -8.168 20.302 1.00 94.69 200 LEU A CA 1
ATOM 1523 C C . LEU A 1 200 ? -25.075 -8.071 19.348 1.00 94.69 200 LEU A C 1
ATOM 1525 O O . LEU A 1 200 ? -25.236 -7.693 18.188 1.00 94.69 200 LEU A O 1
ATOM 1529 N N . ALA A 1 201 ? -23.887 -8.468 19.812 1.00 95.25 201 ALA A N 1
ATOM 1530 C CA . ALA A 1 201 ? -22.679 -8.529 18.999 1.00 95.25 201 ALA A CA 1
ATOM 1531 C C . ALA A 1 201 ? -22.817 -9.547 17.860 1.00 95.25 201 ALA A C 1
ATOM 1533 O O . ALA A 1 201 ? -22.442 -9.239 16.735 1.00 95.25 201 ALA A O 1
ATOM 1534 N N . LEU A 1 202 ? -23.404 -10.721 18.115 1.00 96.94 202 LEU A N 1
ATOM 1535 C CA . LEU A 1 202 ? -23.630 -11.740 17.089 1.00 96.94 202 LEU A CA 1
ATOM 1536 C C . LEU A 1 202 ? -24.558 -11.229 15.981 1.00 96.94 202 LEU A C 1
ATOM 1538 O O . LEU A 1 202 ? -24.254 -11.404 14.804 1.00 96.94 202 LEU A O 1
ATOM 1542 N N . VAL A 1 203 ? -25.653 -10.556 16.346 1.00 97.44 203 VAL A N 1
ATOM 1543 C CA . VAL A 1 203 ? -26.571 -9.940 15.375 1.00 97.44 203 VAL A CA 1
ATOM 1544 C C . VAL A 1 203 ? -25.864 -8.836 14.587 1.00 97.44 203 VAL A C 1
ATOM 1546 O O . VAL A 1 203 ? -25.953 -8.811 13.361 1.00 97.44 203 VAL A O 1
ATOM 1549 N N . GLY A 1 204 ? -25.121 -7.957 15.264 1.00 95.69 204 GLY A N 1
ATOM 1550 C CA . GLY A 1 204 ? -24.370 -6.883 14.611 1.00 95.69 204 GLY A CA 1
ATOM 1551 C C . GLY A 1 204 ? -23.315 -7.408 13.634 1.00 95.69 204 GLY A C 1
ATOM 1552 O O . GLY A 1 204 ? -23.229 -6.929 12.505 1.00 95.69 204 GLY A O 1
ATOM 1553 N N . VAL A 1 205 ? -22.561 -8.435 14.034 1.00 96.50 205 VAL A N 1
ATOM 1554 C CA . VAL A 1 205 ? -21.576 -9.107 13.178 1.00 96.50 205 VAL A CA 1
ATOM 1555 C C . VAL A 1 205 ? -22.263 -9.773 11.992 1.00 96.50 205 VAL A C 1
ATOM 1557 O O . VAL A 1 205 ? -21.817 -9.580 10.868 1.00 96.50 205 VAL A O 1
ATOM 1560 N N . LEU A 1 206 ? -23.370 -10.492 12.196 1.00 97.12 206 LEU A N 1
ATOM 1561 C CA . LEU A 1 206 ? -24.105 -11.133 11.104 1.00 97.12 206 LEU A CA 1
ATOM 1562 C C . LEU A 1 206 ? -24.576 -10.111 10.060 1.00 97.12 206 LEU A C 1
ATOM 1564 O O . LEU A 1 206 ? -24.377 -10.320 8.865 1.00 97.12 206 LEU A O 1
ATOM 1568 N N . ILE A 1 207 ? -25.143 -8.986 10.504 1.00 97.06 207 ILE A N 1
ATOM 1569 C CA . ILE A 1 207 ? -25.560 -7.893 9.616 1.00 97.06 207 ILE A CA 1
ATOM 1570 C C . ILE A 1 207 ? -24.346 -7.313 8.880 1.00 97.06 207 ILE A C 1
ATOM 1572 O O . ILE A 1 207 ? -24.392 -7.145 7.662 1.00 97.06 207 ILE A O 1
ATOM 1576 N N . GLY A 1 208 ? -23.244 -7.054 9.589 1.00 95.00 208 GLY A N 1
ATOM 1577 C CA . GLY A 1 208 ? -22.011 -6.535 8.995 1.00 95.00 208 GLY A CA 1
ATOM 1578 C C . GLY A 1 208 ? -21.424 -7.461 7.927 1.00 95.00 208 GLY A C 1
ATOM 1579 O O . GLY A 1 208 ? -21.047 -6.995 6.853 1.00 95.00 208 GLY A O 1
ATOM 1580 N N . LEU A 1 209 ? -21.407 -8.774 8.177 1.00 95.62 209 LEU A N 1
ATOM 1581 C CA . LEU A 1 209 ? -20.945 -9.779 7.216 1.00 95.62 209 LEU A CA 1
ATOM 1582 C C . LEU A 1 209 ? -21.853 -9.852 5.989 1.00 95.62 209 LEU A C 1
ATOM 1584 O O . LEU A 1 209 ? -21.345 -9.909 4.873 1.00 95.62 209 LEU A O 1
ATOM 1588 N N . LEU A 1 210 ? -23.176 -9.821 6.179 1.00 95.81 210 LEU A N 1
ATOM 1589 C CA . LEU A 1 210 ? -24.138 -9.830 5.074 1.00 95.81 210 LEU A CA 1
ATOM 1590 C C . LEU A 1 210 ? -23.964 -8.603 4.178 1.00 95.81 210 LEU A C 1
ATOM 1592 O O . LEU A 1 210 ? -23.885 -8.743 2.957 1.00 95.81 210 LEU A O 1
ATOM 1596 N N . VAL A 1 211 ? -23.856 -7.413 4.771 1.00 95.38 211 VAL A N 1
ATOM 1597 C CA . VAL A 1 211 ? -23.643 -6.164 4.028 1.00 95.38 211 VAL A CA 1
ATOM 1598 C C . VAL A 1 211 ? -22.290 -6.186 3.315 1.00 95.38 211 VAL A C 1
ATOM 1600 O O . VAL A 1 211 ? -22.234 -5.930 2.114 1.00 95.38 211 VAL A O 1
ATOM 1603 N N . GLY A 1 212 ? -21.213 -6.556 4.012 1.00 92.06 212 GLY A N 1
ATOM 1604 C CA . GLY A 1 212 ? -19.867 -6.618 3.439 1.00 92.06 212 GLY A CA 1
ATOM 1605 C C . GLY A 1 212 ? -19.753 -7.614 2.282 1.00 92.06 212 GLY A C 1
ATOM 1606 O O . GLY A 1 212 ? -19.231 -7.269 1.221 1.00 92.06 212 GLY A O 1
ATOM 1607 N N . ALA A 1 213 ? -20.296 -8.824 2.445 1.00 93.56 213 ALA A N 1
ATOM 1608 C CA . ALA A 1 213 ? -20.309 -9.841 1.396 1.00 93.56 213 ALA A CA 1
ATOM 1609 C C . ALA A 1 213 ? -21.156 -9.413 0.188 1.00 93.56 213 ALA A C 1
ATOM 1611 O O . ALA A 1 213 ? -20.737 -9.620 -0.950 1.00 93.56 213 ALA A O 1
ATOM 1612 N N . SER A 1 214 ? -22.310 -8.778 0.423 1.00 93.38 214 SER A N 1
ATOM 1613 C CA . SER A 1 214 ? -23.189 -8.296 -0.651 1.00 93.38 214 SER A CA 1
ATOM 1614 C C . SER A 1 214 ? -22.527 -7.188 -1.466 1.00 93.38 214 SER A C 1
ATOM 1616 O O . SER A 1 214 ? -22.558 -7.230 -2.693 1.00 93.38 214 SER A O 1
ATOM 1618 N N . ILE A 1 215 ? -21.878 -6.225 -0.802 1.00 91.50 215 ILE A N 1
ATOM 1619 C CA . ILE A 1 215 ? -21.139 -5.154 -1.484 1.00 91.50 215 ILE A CA 1
ATOM 1620 C C . ILE A 1 215 ? -20.017 -5.749 -2.336 1.00 91.50 215 ILE A C 1
ATOM 1622 O O . ILE A 1 215 ? -19.912 -5.413 -3.513 1.00 91.50 215 ILE A O 1
ATOM 1626 N N . ALA A 1 216 ? -19.213 -6.660 -1.779 1.00 88.50 216 ALA A N 1
ATOM 1627 C CA . ALA A 1 216 ? -18.131 -7.300 -2.523 1.00 88.50 216 ALA A CA 1
ATOM 1628 C C . ALA A 1 216 ? -18.656 -8.066 -3.748 1.00 88.50 216 ALA A C 1
ATOM 1630 O O . ALA A 1 216 ? -18.118 -7.909 -4.840 1.00 88.50 216 ALA A O 1
ATOM 1631 N N . TRP A 1 217 ? -19.734 -8.838 -3.587 1.00 90.69 217 TRP A N 1
ATOM 1632 C CA . TRP A 1 217 ? -20.335 -9.626 -4.665 1.00 90.69 217 TRP A CA 1
ATOM 1633 C C . TRP A 1 217 ? -20.887 -8.754 -5.803 1.00 90.69 217 TRP A C 1
ATOM 1635 O O . TRP A 1 217 ? -20.695 -9.083 -6.972 1.00 90.69 217 TRP A O 1
ATOM 1645 N N . ILE A 1 218 ? -21.522 -7.624 -5.472 1.00 91.31 218 ILE A N 1
ATOM 1646 C CA . ILE A 1 218 ? -22.093 -6.700 -6.462 1.00 91.31 218 ILE A CA 1
ATOM 1647 C C . ILE A 1 218 ? -21.000 -5.898 -7.168 1.00 91.31 218 ILE A C 1
ATOM 1649 O O . ILE A 1 218 ? -21.095 -5.690 -8.372 1.00 91.31 218 ILE A O 1
ATOM 1653 N N . LEU A 1 219 ? -19.985 -5.419 -6.442 1.00 88.75 219 LEU A N 1
ATOM 1654 C CA . LEU A 1 219 ? -19.061 -4.400 -6.949 1.00 88.75 219 LEU A CA 1
ATOM 1655 C C . LEU A 1 219 ? -17.859 -4.980 -7.712 1.00 88.75 219 LEU A C 1
ATOM 1657 O O . LEU A 1 219 ? -17.339 -4.317 -8.611 1.00 88.75 219 LEU A O 1
ATOM 1661 N N . LEU A 1 220 ? -17.437 -6.214 -7.403 1.00 86.31 220 LEU A N 1
ATOM 1662 C CA . LEU A 1 220 ? -16.287 -6.868 -8.050 1.00 86.31 220 LEU A CA 1
ATOM 1663 C C . LEU A 1 220 ? -16.364 -6.894 -9.587 1.00 86.31 220 LEU A C 1
ATOM 1665 O O . LEU A 1 220 ? -15.371 -6.530 -10.219 1.00 86.31 220 LEU A O 1
ATOM 1669 N N . PRO A 1 221 ? -17.504 -7.260 -10.208 1.00 86.12 221 PRO A N 1
ATOM 1670 C CA . PRO A 1 221 ? -17.626 -7.293 -11.665 1.00 86.12 221 PRO A CA 1
ATOM 1671 C C . PRO A 1 221 ? -17.478 -5.916 -12.314 1.00 86.12 221 PRO A C 1
ATOM 1673 O O . PRO A 1 221 ? -16.835 -5.793 -13.354 1.00 86.12 221 PRO A O 1
ATOM 1676 N N . TYR A 1 222 ? -18.033 -4.868 -11.692 1.00 86.44 222 TYR A N 1
ATOM 1677 C CA . TYR A 1 222 ? -17.930 -3.499 -12.207 1.00 86.44 222 TYR A CA 1
ATOM 1678 C C . TYR A 1 222 ? -16.495 -2.976 -12.125 1.00 86.44 222 TYR A C 1
ATOM 1680 O O . TYR A 1 222 ? -16.003 -2.377 -13.080 1.00 86.44 222 TYR A O 1
ATOM 1688 N N . ILE A 1 223 ? -15.803 -3.250 -11.013 1.00 81.62 223 ILE A N 1
ATOM 1689 C CA . ILE A 1 223 ? -14.385 -2.904 -10.849 1.00 81.62 223 ILE A CA 1
ATOM 1690 C C . ILE A 1 223 ? -13.537 -3.671 -11.869 1.00 81.62 223 ILE A C 1
ATOM 1692 O O . ILE A 1 223 ? -12.692 -3.080 -12.537 1.00 81.62 223 ILE A O 1
ATOM 1696 N N . GLY A 1 224 ? -13.793 -4.970 -12.040 1.00 76.69 224 GLY A N 1
ATOM 1697 C CA . GLY A 1 224 ? -13.113 -5.786 -13.041 1.00 76.69 224 GLY A CA 1
ATOM 1698 C C . GLY A 1 224 ? -13.290 -5.241 -14.460 1.00 76.69 224 GLY A C 1
ATOM 1699 O O . GLY A 1 224 ? -12.309 -5.074 -15.187 1.00 76.69 224 GLY A O 1
ATOM 1700 N N . GLY A 1 225 ? -14.521 -4.873 -14.826 1.00 77.50 225 GLY A N 1
ATOM 1701 C CA . GLY A 1 225 ? -14.828 -4.242 -16.109 1.00 77.50 225 GLY A CA 1
ATOM 1702 C C . GLY A 1 225 ? -14.056 -2.940 -16.336 1.00 77.50 225 GLY A C 1
ATOM 1703 O O . GLY A 1 225 ? -13.471 -2.764 -17.402 1.00 77.50 225 GLY A O 1
ATOM 1704 N N . ALA A 1 226 ? -13.980 -2.072 -15.324 1.00 71.50 226 ALA A N 1
ATOM 1705 C CA . ALA A 1 226 ? -13.258 -0.799 -15.406 1.00 71.50 226 ALA A CA 1
ATOM 1706 C C . ALA A 1 226 ? -11.737 -0.969 -15.577 1.00 71.50 226 ALA A C 1
ATOM 1708 O O . ALA A 1 226 ? -11.101 -0.166 -16.255 1.00 71.50 226 ALA A O 1
ATOM 1709 N N . VAL A 1 227 ? -11.152 -2.020 -14.991 1.00 65.69 227 VAL A N 1
ATOM 1710 C CA . VAL A 1 227 ? -9.705 -2.309 -15.063 1.00 65.69 227 VAL A CA 1
ATOM 1711 C C . VAL A 1 227 ? -9.367 -3.282 -16.212 1.00 65.69 227 VAL A C 1
ATOM 1713 O O . VAL A 1 227 ? -8.205 -3.581 -16.476 1.00 65.69 227 VAL A O 1
ATOM 1716 N N . GLY A 1 228 ? -10.369 -3.782 -16.945 1.00 64.88 228 GLY A N 1
ATOM 1717 C CA . GLY A 1 228 ? -10.179 -4.716 -18.060 1.00 64.88 228 GLY A CA 1
ATOM 1718 C C . GLY A 1 228 ? -9.766 -6.134 -17.637 1.00 64.88 228 GLY A C 1
ATOM 1719 O O . GLY A 1 228 ? -9.195 -6.875 -18.453 1.00 64.88 228 GLY A O 1
ATOM 1720 N N . ILE A 1 229 ? -10.054 -6.508 -16.383 1.00 71.06 229 ILE A N 1
ATOM 1721 C CA . ILE A 1 229 ? -9.771 -7.814 -15.772 1.00 71.06 229 ILE A CA 1
ATOM 1722 C C . ILE A 1 229 ? -11.101 -8.485 -15.407 1.00 71.06 229 ILE A C 1
ATOM 1724 O O . ILE A 1 229 ? -11.947 -7.895 -14.746 1.00 71.06 229 ILE A O 1
ATOM 1728 N N . SER A 1 230 ? -11.298 -9.745 -15.792 1.00 73.81 230 SER A N 1
ATOM 1729 C CA . SER A 1 230 ? -12.518 -10.483 -15.440 1.00 73.81 230 SER A CA 1
ATOM 1730 C C . SER A 1 230 ? -12.494 -10.921 -13.970 1.00 73.81 230 SER A C 1
ATOM 1732 O O . SER A 1 230 ? -12.017 -12.012 -13.657 1.00 73.81 230 SER A O 1
ATOM 1734 N N . LEU A 1 231 ? -13.010 -10.085 -13.066 1.00 77.69 231 LEU A N 1
ATOM 1735 C CA . LEU A 1 231 ? -13.258 -10.458 -11.670 1.00 77.69 231 LEU A CA 1
ATOM 1736 C C . LEU A 1 231 ? -14.671 -11.036 -11.558 1.00 77.69 231 LEU A C 1
ATOM 1738 O O . LEU A 1 231 ? -15.664 -10.321 -11.687 1.00 77.69 231 LEU A O 1
ATOM 1742 N N . ALA A 1 232 ? -14.757 -12.346 -11.334 1.00 78.94 232 ALA A N 1
ATOM 1743 C CA . ALA A 1 232 ? -16.033 -13.011 -11.111 1.00 78.94 232 ALA A CA 1
ATOM 1744 C C . ALA A 1 232 ? -16.617 -12.621 -9.738 1.00 78.94 232 ALA A C 1
ATOM 1746 O O . ALA A 1 232 ? -15.854 -12.415 -8.791 1.00 78.94 232 ALA A O 1
ATOM 1747 N N . PRO A 1 233 ? -17.952 -12.573 -9.587 1.00 84.00 233 PRO A N 1
ATOM 1748 C CA . PRO A 1 233 ? -18.581 -12.445 -8.279 1.00 84.00 233 PRO A CA 1
ATOM 1749 C C . PRO A 1 233 ? -18.194 -13.644 -7.397 1.00 84.00 233 PRO A C 1
ATOM 1751 O O . PRO A 1 233 ? -18.673 -14.759 -7.607 1.00 84.00 233 PRO A O 1
ATOM 1754 N N . SER A 1 234 ? -17.324 -13.435 -6.410 1.00 83.38 234 SER A N 1
ATOM 1755 C CA . SER A 1 234 ? -16.879 -14.489 -5.492 1.00 83.38 234 SER A CA 1
ATOM 1756 C C . SER A 1 234 ? -16.914 -14.024 -4.044 1.00 83.38 234 SER A C 1
ATOM 1758 O O . SER A 1 234 ? -16.538 -12.896 -3.729 1.00 83.38 234 SER A O 1
ATOM 1760 N N . ILE A 1 235 ? -17.333 -14.921 -3.152 1.00 87.12 235 ILE A N 1
ATOM 1761 C CA . ILE A 1 235 ? -17.320 -14.700 -1.706 1.00 87.12 235 ILE A CA 1
ATOM 1762 C C . ILE A 1 235 ? -16.076 -15.376 -1.136 1.00 87.12 235 ILE A C 1
ATOM 1764 O O . ILE A 1 235 ? -15.840 -16.554 -1.396 1.00 87.12 235 ILE A O 1
ATOM 1768 N N . TYR A 1 236 ? -15.307 -14.642 -0.332 1.00 87.25 236 TYR A N 1
ATOM 1769 C CA . TYR A 1 236 ? -14.106 -15.147 0.330 1.00 87.25 236 TYR A CA 1
ATOM 1770 C C . TYR A 1 236 ? -14.405 -15.443 1.810 1.00 87.25 236 TYR A C 1
ATOM 1772 O O . TYR A 1 236 ? -14.556 -14.505 2.598 1.00 87.25 236 TYR A O 1
ATOM 1780 N N . PRO A 1 237 ? -14.486 -16.723 2.231 1.00 90.88 237 PRO A N 1
ATOM 1781 C CA . PRO A 1 237 ? -14.865 -17.074 3.602 1.00 90.88 237 PRO A CA 1
ATOM 1782 C C . PRO A 1 237 ? -13.821 -16.663 4.643 1.00 90.88 237 PRO A C 1
ATOM 1784 O O . PRO A 1 237 ? -14.176 -16.265 5.747 1.00 90.88 237 PRO A O 1
ATOM 1787 N N . GLN A 1 238 ? -12.534 -16.735 4.299 1.00 89.88 238 GLN A N 1
ATOM 1788 C CA . GLN A 1 238 ? -11.446 -16.433 5.229 1.00 89.88 238 GLN A CA 1
ATOM 1789 C C . GLN A 1 238 ? -11.489 -14.971 5.731 1.00 89.88 238 GLN A C 1
ATOM 1791 O O . GLN A 1 238 ? -11.550 -14.791 6.947 1.00 89.88 238 GLN A O 1
ATOM 1796 N N . PRO A 1 239 ? -11.550 -13.930 4.870 1.00 89.38 239 PRO A N 1
ATOM 1797 C CA . PRO A 1 239 ? -11.737 -12.548 5.323 1.00 89.38 239 PRO A CA 1
ATOM 1798 C C . PRO A 1 239 ? -13.008 -12.331 6.153 1.00 89.38 239 PRO A C 1
ATOM 1800 O O . PRO A 1 239 ? -12.980 -11.582 7.127 1.00 89.38 239 PRO A O 1
ATOM 1803 N N . LEU A 1 240 ? -14.111 -13.012 5.815 1.00 92.69 240 LEU A N 1
ATOM 1804 C CA . LEU A 1 240 ? -15.364 -12.922 6.572 1.00 92.69 240 LEU A CA 1
ATOM 1805 C C . LEU A 1 240 ? -15.226 -13.508 7.983 1.00 92.69 240 LEU A C 1
ATOM 1807 O O . LEU A 1 240 ? -15.692 -12.902 8.943 1.00 92.69 240 LEU A O 1
ATOM 1811 N N . LEU A 1 241 ? -14.550 -14.648 8.136 1.00 94.12 241 LEU A N 1
ATOM 1812 C CA . LEU A 1 241 ? -14.289 -15.248 9.448 1.00 94.12 241 LEU A CA 1
ATOM 1813 C C . LEU A 1 241 ? -13.368 -14.373 10.302 1.00 94.12 241 LEU A C 1
ATOM 1815 O O . LEU A 1 241 ? -13.622 -14.201 11.495 1.00 94.12 241 LEU A O 1
ATOM 1819 N N . VAL A 1 242 ? -12.332 -13.784 9.698 1.00 92.56 242 VAL A N 1
ATOM 1820 C CA . VAL A 1 242 ? -11.434 -12.852 10.395 1.00 92.56 242 VAL A CA 1
ATOM 1821 C C . VAL A 1 242 ? -12.197 -11.601 10.841 1.00 92.56 242 VAL A C 1
ATOM 1823 O O . VAL A 1 242 ? -12.084 -11.211 12.003 1.00 92.56 242 VAL A O 1
ATOM 1826 N N . ALA A 1 243 ? -13.040 -11.023 9.978 1.00 92.62 243 ALA A N 1
ATOM 1827 C CA . ALA A 1 243 ? -13.892 -9.883 10.322 1.00 92.62 243 ALA A CA 1
ATOM 1828 C C . ALA A 1 243 ? -14.903 -10.221 11.433 1.00 92.62 243 ALA A C 1
ATOM 1830 O O . ALA A 1 243 ? -15.103 -9.425 12.353 1.00 92.62 243 ALA A O 1
ATOM 1831 N N . ALA A 1 244 ? -15.498 -11.418 11.393 1.00 95.44 244 ALA A N 1
ATOM 1832 C CA . ALA A 1 244 ? -16.405 -11.903 12.429 1.00 95.44 244 ALA A CA 1
ATOM 1833 C C . ALA A 1 244 ? -15.697 -12.027 13.784 1.00 95.44 244 ALA A C 1
ATOM 1835 O O . ALA A 1 244 ? -16.193 -11.533 14.800 1.00 95.44 244 ALA A O 1
ATOM 1836 N N . GLY A 1 245 ? -14.513 -12.645 13.786 1.00 95.69 245 GLY A N 1
ATOM 1837 C CA . GLY A 1 245 ? -13.666 -12.765 14.967 1.00 95.69 245 GLY A CA 1
ATOM 1838 C C . GLY A 1 245 ? -13.282 -11.398 15.524 1.00 95.69 245 GLY A C 1
ATOM 1839 O O . GLY A 1 245 ? -13.450 -11.161 16.718 1.00 95.69 245 GLY A O 1
ATOM 1840 N N . ALA A 1 246 ? -12.836 -10.477 14.665 1.00 93.94 246 ALA A N 1
ATOM 1841 C CA . ALA A 1 246 ? -12.429 -9.137 15.074 1.00 93.94 246 ALA A CA 1
ATOM 1842 C C . ALA A 1 246 ? -13.605 -8.368 15.694 1.00 93.94 246 ALA A C 1
ATOM 1844 O O . ALA A 1 246 ? -13.465 -7.816 16.782 1.00 93.94 246 ALA A O 1
ATOM 1845 N N . GLY A 1 247 ? -14.788 -8.417 15.073 1.00 94.38 247 GLY A N 1
ATOM 1846 C CA . GLY A 1 247 ? -16.007 -7.798 15.599 1.00 94.38 247 GLY A CA 1
ATOM 1847 C C . GLY A 1 247 ? -16.410 -8.324 16.981 1.00 94.38 247 GLY A C 1
ATOM 1848 O O . GLY A 1 247 ? -16.661 -7.534 17.894 1.00 94.38 247 GLY A O 1
ATOM 1849 N N . LEU A 1 248 ? -16.425 -9.649 17.165 1.00 96.06 248 LEU A N 1
ATOM 1850 C CA . LEU A 1 248 ? -16.767 -10.277 18.449 1.00 96.06 248 LEU A CA 1
ATOM 1851 C C . LEU A 1 248 ? -15.730 -9.971 19.537 1.00 96.06 248 LEU A C 1
ATOM 1853 O O . LEU A 1 248 ? -16.101 -9.632 20.664 1.00 96.06 248 LEU A O 1
ATOM 1857 N N . VAL A 1 249 ? -14.440 -10.061 19.203 1.00 96.12 249 VAL A N 1
ATOM 1858 C CA . VAL A 1 249 ? -13.338 -9.767 20.128 1.00 96.12 249 VAL A CA 1
ATOM 1859 C C . VAL A 1 249 ? -13.378 -8.305 20.558 1.00 96.12 249 VAL A C 1
ATOM 1861 O O . VAL A 1 249 ? -13.275 -8.030 21.753 1.00 96.12 249 VAL A O 1
ATOM 1864 N N . THR A 1 250 ? -13.592 -7.369 19.631 1.00 94.06 250 THR A N 1
ATOM 1865 C CA . THR A 1 250 ? -13.724 -5.944 19.955 1.00 94.06 250 THR A CA 1
ATOM 1866 C C . THR A 1 250 ? -14.943 -5.686 20.837 1.00 94.06 250 THR A C 1
ATOM 1868 O O . THR A 1 250 ? -14.813 -5.023 21.866 1.00 94.06 250 THR A O 1
ATOM 1871 N N . ALA A 1 251 ? -16.115 -6.236 20.502 1.00 94.56 251 ALA A N 1
ATOM 1872 C CA . ALA A 1 251 ? -17.313 -6.073 21.327 1.00 94.56 251 ALA A CA 1
ATOM 1873 C C . ALA A 1 251 ? -17.086 -6.581 22.761 1.00 94.56 251 ALA A C 1
ATOM 1875 O O . ALA A 1 251 ? -17.419 -5.892 23.728 1.00 94.56 251 ALA A O 1
ATOM 1876 N N . PHE A 1 252 ? -16.455 -7.750 22.906 1.00 95.75 252 PHE A N 1
ATOM 1877 C CA . PHE A 1 252 ? -16.092 -8.300 24.208 1.00 95.75 252 PHE A CA 1
ATOM 1878 C C . PHE A 1 252 ? -15.083 -7.415 24.950 1.00 95.75 252 PHE A C 1
ATOM 1880 O O . PHE A 1 252 ? -15.344 -7.040 26.092 1.00 95.75 252 PHE A O 1
ATOM 1887 N N . ALA A 1 253 ? -13.968 -7.044 24.314 1.00 94.31 253 ALA A N 1
ATOM 1888 C CA . ALA A 1 253 ? -12.888 -6.268 24.928 1.00 94.31 253 ALA A CA 1
ATOM 1889 C C . ALA A 1 253 ? -13.391 -4.938 25.509 1.00 94.31 253 ALA A C 1
ATOM 1891 O O . ALA A 1 253 ? -13.076 -4.589 26.650 1.00 94.31 253 ALA A O 1
ATOM 1892 N N . PHE A 1 254 ? -14.226 -4.220 24.753 1.00 91.50 254 PHE A N 1
ATOM 1893 C CA . PHE A 1 254 ? -14.760 -2.924 25.170 1.00 91.50 254 PHE A CA 1
ATOM 1894 C C . PHE A 1 254 ? -15.915 -3.026 26.172 1.00 91.50 254 PHE A C 1
ATOM 1896 O O . PHE A 1 254 ? -16.066 -2.146 27.022 1.00 91.50 254 PHE A O 1
ATOM 1903 N N . ALA A 1 255 ? -16.710 -4.098 26.134 1.00 93.25 255 ALA A N 1
ATOM 1904 C CA . ALA A 1 255 ? -17.756 -4.330 27.127 1.00 93.25 255 ALA A CA 1
ATOM 1905 C C . ALA A 1 255 ? -17.197 -4.880 28.452 1.00 93.25 255 ALA A C 1
ATOM 1907 O O . ALA A 1 255 ? -17.772 -4.638 29.515 1.00 93.25 255 ALA A O 1
ATOM 1908 N N . TYR A 1 256 ? -16.064 -5.586 28.420 1.00 92.88 256 TYR A N 1
ATOM 1909 C CA . TYR A 1 256 ? -15.528 -6.330 29.558 1.00 92.88 256 TYR A CA 1
ATOM 1910 C C . TYR A 1 256 ? -15.362 -5.482 30.825 1.00 92.88 256 TYR A C 1
ATOM 1912 O O . TYR A 1 256 ? -15.820 -5.870 31.901 1.00 92.88 256 TYR A O 1
ATOM 1920 N N . LEU A 1 257 ? -14.744 -4.304 30.707 1.00 88.56 257 LEU A N 1
ATOM 1921 C CA . LEU A 1 257 ? -14.492 -3.428 31.853 1.00 88.56 257 LEU A CA 1
ATOM 1922 C C . LEU A 1 257 ? -15.785 -2.895 32.494 1.00 88.56 257 LEU A C 1
ATOM 1924 O O . LEU A 1 257 ? -15.903 -2.973 33.723 1.00 88.56 257 LEU A O 1
ATOM 1928 N N . PRO A 1 258 ? -16.768 -2.379 31.732 1.00 86.81 258 PRO A N 1
ATOM 1929 C CA . PRO A 1 258 ? -18.104 -2.107 32.258 1.00 86.81 258 PRO A CA 1
ATOM 1930 C C . PRO A 1 258 ? -18.745 -3.331 32.937 1.00 86.81 258 PRO A C 1
ATOM 1932 O O . PRO A 1 258 ? -19.221 -3.220 34.066 1.00 86.81 258 PRO A O 1
ATOM 1935 N N . LEU A 1 259 ? -18.703 -4.521 32.329 1.00 90.12 259 LEU A N 1
ATOM 1936 C CA . LEU A 1 259 ? -19.275 -5.732 32.939 1.00 90.12 259 LEU A CA 1
ATOM 1937 C C . LEU A 1 259 ? -18.598 -6.122 34.263 1.00 90.12 259 LEU A C 1
ATOM 1939 O O . LEU A 1 259 ? -19.267 -6.600 35.181 1.00 90.12 259 LEU A O 1
ATOM 1943 N N . GLN A 1 260 ? -17.289 -5.909 34.396 1.00 88.00 260 GLN A N 1
ATOM 1944 C CA . GLN A 1 260 ? -16.586 -6.086 35.671 1.00 88.00 260 GLN A CA 1
ATOM 1945 C C . GLN A 1 260 ? -17.056 -5.064 36.721 1.00 88.00 260 GLN A C 1
ATOM 1947 O O . GLN A 1 260 ? -17.292 -5.434 37.872 1.00 88.00 260 GLN A O 1
ATOM 1952 N N . GLN A 1 261 ? -17.301 -3.806 36.331 1.00 82.50 261 GLN A N 1
ATOM 1953 C CA . GLN A 1 261 ? -17.888 -2.787 37.220 1.00 82.50 261 GLN A CA 1
ATOM 1954 C C . GLN A 1 261 ? -19.297 -3.182 37.698 1.00 82.50 261 GLN A C 1
ATOM 1956 O O . GLN A 1 261 ? -19.630 -2.979 38.865 1.00 82.50 261 GLN A O 1
ATOM 1961 N N . ALA A 1 262 ? -20.115 -3.819 36.855 1.00 84.69 262 ALA A N 1
ATOM 1962 C CA . ALA A 1 262 ? -21.449 -4.282 37.253 1.00 84.69 262 ALA A CA 1
ATOM 1963 C C . ALA A 1 262 ? -21.411 -5.269 38.440 1.00 84.69 262 ALA A C 1
ATOM 1965 O O . ALA A 1 262 ? -22.299 -5.271 39.295 1.00 84.69 262 ALA A O 1
ATOM 1966 N N . GLN A 1 263 ? -20.350 -6.074 38.556 1.00 84.50 263 GLN A N 1
ATOM 1967 C CA . GLN A 1 263 ? -20.191 -7.049 39.640 1.00 84.50 263 GLN A CA 1
ATOM 1968 C C . GLN A 1 263 ? -19.858 -6.422 41.000 1.00 84.50 263 GLN A C 1
ATOM 1970 O O . GLN A 1 263 ? -19.957 -7.102 42.029 1.00 84.50 263 GLN A O 1
ATOM 1975 N N . THR A 1 264 ? -19.450 -5.152 41.047 1.00 82.38 264 THR A N 1
ATOM 1976 C CA . THR A 1 264 ? -19.080 -4.463 42.295 1.00 82.38 264 THR A CA 1
ATOM 1977 C C . THR A 1 264 ? -20.229 -3.634 42.882 1.00 82.38 264 THR A C 1
ATOM 1979 O O . THR A 1 264 ? -20.140 -3.212 44.037 1.00 82.38 264 THR A O 1
ATOM 1982 N N . ILE A 1 265 ? -21.349 -3.498 42.157 1.00 82.75 265 ILE A N 1
ATOM 1983 C CA . ILE A 1 265 ? -22.578 -2.812 42.597 1.00 82.75 265 ILE A CA 1
ATOM 1984 C C . ILE A 1 265 ? -23.136 -3.481 43.857 1.00 82.75 265 ILE A C 1
ATOM 1986 O O . ILE A 1 265 ? -23.471 -4.664 43.842 1.00 82.75 265 ILE A O 1
ATOM 1990 N N . ARG A 1 266 ? -23.229 -2.742 44.968 1.00 81.12 266 ARG A N 1
ATOM 1991 C CA . ARG A 1 266 ? -23.650 -3.281 46.273 1.00 81.12 266 ARG A CA 1
ATOM 1992 C C . ARG A 1 266 ? -25.169 -3.151 46.473 1.00 81.12 266 ARG A C 1
ATOM 1994 O O . ARG A 1 266 ? -25.711 -2.105 46.126 1.00 81.12 266 ARG A O 1
ATOM 2001 N N . PRO A 1 267 ? -25.836 -4.115 47.141 1.00 79.81 267 PRO A N 1
ATOM 2002 C CA . PRO A 1 267 ? -27.267 -4.024 47.463 1.00 79.81 267 PRO A CA 1
ATOM 2003 C C . PRO A 1 267 ? -27.669 -2.750 48.223 1.00 79.81 267 PRO A C 1
ATOM 2005 O O . PRO A 1 267 ? -28.763 -2.234 48.034 1.00 79.81 267 PRO A O 1
ATOM 2008 N N . VAL A 1 268 ? -26.756 -2.196 49.037 1.00 80.44 268 VAL A N 1
ATOM 2009 C CA . VAL A 1 268 ? -26.983 -0.968 49.823 1.00 80.44 268 VAL A CA 1
ATOM 2010 C C . VAL A 1 268 ? -27.301 0.263 48.961 1.00 80.44 268 VAL A C 1
ATOM 2012 O O . VAL A 1 268 ? -27.848 1.240 49.468 1.00 80.44 268 VAL A O 1
ATOM 2015 N N . LEU A 1 269 ? -26.975 0.229 47.663 1.00 75.19 269 LEU A N 1
ATOM 2016 C CA . LEU A 1 269 ? -27.274 1.313 46.728 1.00 75.19 269 LEU A CA 1
ATOM 2017 C C . LEU A 1 269 ? -28.783 1.513 46.518 1.00 75.19 269 LEU A C 1
ATOM 2019 O O . LEU A 1 269 ? -29.185 2.636 46.237 1.00 75.19 269 LEU A O 1
ATOM 2023 N N . LEU A 1 270 ? -29.619 0.494 46.766 1.00 69.88 270 LEU A N 1
ATOM 2024 C CA . LEU A 1 270 ? -31.086 0.616 46.726 1.00 69.88 270 LEU A CA 1
ATOM 2025 C C . LEU A 1 270 ? -31.635 1.658 47.711 1.00 69.88 270 LEU A C 1
ATOM 2027 O O . LEU A 1 270 ? -32.698 2.220 47.480 1.00 69.88 270 LEU A O 1
ATOM 2031 N N . PHE A 1 271 ? -30.902 1.936 48.792 1.00 70.12 271 PHE A N 1
ATOM 2032 C CA . PHE A 1 271 ? -31.325 2.855 49.851 1.00 70.12 271 PHE A CA 1
ATOM 2033 C C . PHE A 1 271 ? -30.650 4.234 49.766 1.00 70.12 271 PHE A C 1
ATOM 2035 O O . PHE A 1 271 ? -30.897 5.094 50.611 1.00 70.12 271 PHE A O 1
ATOM 2042 N N . ARG A 1 272 ? -29.789 4.482 48.765 1.00 66.81 272 ARG A N 1
ATOM 2043 C CA . ARG A 1 272 ? -29.105 5.774 48.578 1.00 66.81 272 ARG A CA 1
ATOM 2044 C C . ARG A 1 272 ? -29.624 6.500 47.337 1.00 66.81 272 ARG A C 1
ATOM 2046 O O . ARG A 1 272 ? -29.252 6.164 46.220 1.00 66.81 272 ARG A O 1
ATOM 2053 N N . ALA A 1 273 ? -30.340 7.607 47.548 1.00 52.53 273 ALA A N 1
ATOM 2054 C CA . ALA A 1 273 ? -30.891 8.481 46.499 1.00 52.53 273 ALA A CA 1
ATOM 2055 C C . ALA A 1 273 ? -29.852 9.166 45.571 1.00 52.53 273 ALA A C 1
ATOM 2057 O O . ALA A 1 273 ? -30.231 9.874 44.645 1.00 52.53 273 ALA A O 1
ATOM 2058 N N . LYS A 1 274 ? -28.543 8.992 45.813 1.00 49.31 274 LYS A N 1
ATOM 2059 C CA . LYS A 1 274 ? -27.440 9.667 45.095 1.00 49.31 274 LYS A CA 1
ATOM 2060 C C . LYS A 1 274 ? -26.370 8.718 44.525 1.00 49.31 274 LYS A C 1
ATOM 2062 O O . LYS A 1 274 ? -25.308 9.182 44.134 1.00 49.31 274 LYS A O 1
ATOM 2067 N N . GLY A 1 275 ? -26.607 7.402 44.522 1.00 51.22 275 GLY A N 1
ATOM 2068 C CA . GLY A 1 275 ? -25.588 6.380 44.225 1.00 51.22 275 GLY A CA 1
ATOM 2069 C C . GLY A 1 275 ? -25.791 5.584 42.932 1.00 51.22 275 GLY A C 1
ATOM 2070 O O . GLY A 1 275 ? -25.452 4.407 42.915 1.00 51.22 275 GLY A O 1
ATOM 2071 N N . LEU A 1 276 ? -26.381 6.174 41.889 1.00 54.47 276 LEU A N 1
ATOM 2072 C CA . LEU A 1 276 ? -26.669 5.472 40.625 1.00 54.47 276 LEU A CA 1
ATOM 2073 C C . LEU A 1 276 ? -25.481 5.443 39.646 1.00 54.47 276 LEU A C 1
ATOM 2075 O O . LEU A 1 276 ? -25.572 4.815 38.592 1.00 54.47 276 LEU A O 1
ATOM 2079 N N . ASP A 1 277 ? -24.367 6.093 39.986 1.00 55.41 277 ASP A N 1
ATOM 2080 C CA . ASP A 1 277 ? -23.177 6.083 39.142 1.00 55.41 277 ASP A CA 1
ATOM 2081 C C . ASP A 1 277 ? -22.459 4.731 39.225 1.00 55.41 277 ASP A C 1
ATOM 2083 O O . ASP A 1 277 ? -22.336 4.119 40.293 1.00 55.41 277 ASP A O 1
ATOM 2087 N N . ALA A 1 278 ? -21.956 4.264 38.080 1.00 54.75 278 ALA A N 1
ATOM 2088 C CA . ALA A 1 278 ? -21.133 3.066 38.033 1.00 54.75 278 ALA A CA 1
ATOM 2089 C C . ALA A 1 278 ? -19.894 3.252 38.938 1.00 54.75 278 ALA A C 1
ATOM 2091 O O . ALA A 1 278 ? -19.227 4.289 38.854 1.00 54.75 278 ALA A O 1
ATOM 2092 N N . PRO A 1 279 ? -19.561 2.275 39.802 1.00 62.72 279 PRO A N 1
ATOM 2093 C CA . PRO A 1 279 ? -18.394 2.371 40.672 1.00 62.72 279 PRO A CA 1
ATOM 2094 C C . PRO A 1 279 ? -17.108 2.575 39.849 1.00 62.72 279 PRO A C 1
ATOM 2096 O O . PRO A 1 279 ? -16.969 1.974 38.778 1.00 62.72 279 PRO A O 1
ATOM 2099 N N . PRO A 1 280 ? -16.157 3.408 40.320 1.00 66.19 280 PRO A N 1
ATOM 2100 C CA . PRO A 1 280 ? -14.906 3.637 39.607 1.00 66.19 280 PRO A CA 1
ATOM 2101 C C . PRO A 1 280 ? -14.117 2.331 39.452 1.00 66.19 280 PRO A C 1
ATOM 2103 O O . PRO A 1 280 ? -14.170 1.444 40.305 1.00 66.19 280 PRO A O 1
ATOM 2106 N N . VAL A 1 281 ? -13.381 2.221 38.344 1.00 67.62 281 VAL A N 1
ATOM 2107 C CA . VAL A 1 281 ? -12.513 1.068 38.071 1.00 67.62 281 VAL A CA 1
ATOM 2108 C C . VAL A 1 281 ? -11.320 1.128 39.015 1.00 67.62 281 VAL A C 1
ATOM 2110 O O . VAL A 1 281 ? -10.523 2.063 38.944 1.00 67.62 281 VAL A O 1
ATOM 2113 N N . ASP A 1 282 ? -11.179 0.117 39.867 1.00 74.75 282 ASP A N 1
ATOM 2114 C CA . ASP A 1 282 ? -9.963 -0.089 40.647 1.00 74.75 282 ASP A CA 1
ATOM 2115 C C . ASP A 1 282 ? -8.918 -0.798 39.776 1.00 74.75 282 ASP A C 1
ATOM 2117 O O . ASP A 1 282 ? -8.852 -2.027 39.707 1.00 74.75 282 ASP A O 1
ATOM 2121 N N . TRP A 1 283 ? -8.137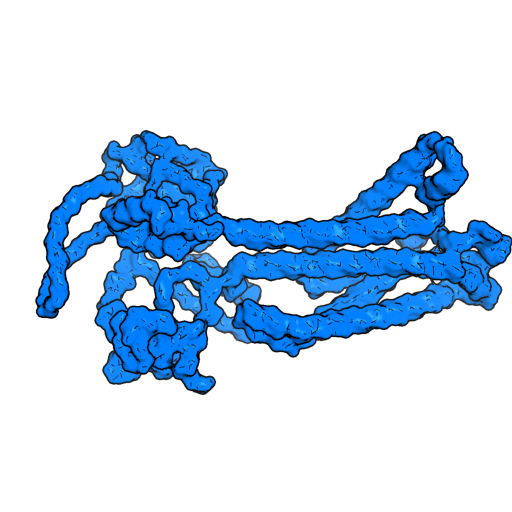 -0.003 39.040 1.00 73.50 283 TRP A N 1
ATOM 2122 C CA . TRP A 1 283 ? -7.112 -0.508 38.125 1.00 73.50 283 TRP A CA 1
ATOM 2123 C C . TRP A 1 283 ? -6.035 -1.328 38.838 1.00 73.50 283 TRP A C 1
ATOM 2125 O O . TRP A 1 283 ? -5.539 -2.287 38.254 1.00 73.50 283 TRP A O 1
ATOM 2135 N N . GLY A 1 284 ? -5.700 -0.993 40.089 1.00 74.19 284 GLY A N 1
ATOM 2136 C CA . GLY A 1 284 ? -4.694 -1.720 40.865 1.00 74.19 284 GLY A CA 1
ATOM 2137 C C . GLY A 1 284 ? -5.162 -3.131 41.202 1.00 74.19 284 GLY A C 1
ATOM 2138 O O . GLY A 1 284 ? -4.460 -4.100 40.922 1.00 74.19 284 GLY A O 1
ATOM 2139 N N . ALA A 1 285 ? -6.388 -3.260 41.715 1.00 76.00 285 ALA A N 1
ATOM 2140 C CA . ALA A 1 285 ? -6.979 -4.565 42.006 1.00 76.00 285 ALA A CA 1
ATOM 2141 C C . ALA A 1 285 ? -7.246 -5.394 40.739 1.00 76.00 285 ALA A C 1
ATOM 2143 O O . ALA A 1 285 ? -7.151 -6.619 40.778 1.00 76.00 285 ALA A O 1
ATOM 2144 N N . LEU A 1 286 ? -7.576 -4.746 39.617 1.00 78.31 286 LEU A N 1
ATOM 2145 C CA . LEU A 1 286 ? -7.853 -5.433 38.357 1.00 78.31 286 LEU A CA 1
ATOM 2146 C C . LEU A 1 286 ? -6.570 -5.948 37.690 1.00 78.31 286 LEU A C 1
ATOM 2148 O O . LEU A 1 286 ? -6.554 -7.100 37.272 1.00 78.31 286 LEU A O 1
ATOM 2152 N N . LEU A 1 287 ? -5.501 -5.142 37.638 1.00 78.50 287 LEU A N 1
ATOM 2153 C CA . LEU A 1 287 ? -4.211 -5.524 37.041 1.00 78.50 287 LEU A CA 1
ATOM 2154 C C . LEU A 1 287 ? -3.506 -6.646 37.813 1.00 78.50 287 LEU A C 1
ATOM 2156 O O . LEU A 1 287 ? -2.840 -7.474 37.200 1.00 78.50 287 LEU A O 1
ATOM 2160 N N . LEU A 1 288 ? -3.664 -6.690 39.140 1.00 78.56 288 LEU A N 1
ATOM 2161 C CA . LEU A 1 288 ? -3.081 -7.739 39.985 1.00 78.56 288 LEU A CA 1
ATOM 2162 C C . LEU A 1 288 ? -3.930 -9.021 40.044 1.00 78.56 288 LEU A C 1
ATOM 2164 O O . LEU A 1 288 ? -3.492 -10.031 40.591 1.00 78.56 288 LEU A O 1
ATOM 2168 N N . SER A 1 289 ? -5.157 -8.985 39.524 1.00 84.81 289 SER A N 1
ATOM 2169 C CA . SER A 1 289 ? -6.112 -10.089 39.595 1.00 84.81 289 SER A CA 1
ATOM 2170 C C . SER A 1 289 ? -6.092 -10.940 38.327 1.00 84.81 289 SER A C 1
ATOM 2172 O O . SER A 1 289 ? -5.923 -10.446 37.212 1.00 84.81 289 SER A O 1
ATOM 2174 N N . TRP A 1 290 ? -6.409 -12.230 38.476 1.00 84.19 290 TRP A N 1
ATOM 2175 C CA . TRP A 1 290 ? -6.629 -13.161 37.358 1.00 84.19 290 TRP A CA 1
ATOM 2176 C C . TRP A 1 290 ? -7.738 -12.692 36.394 1.00 84.19 290 TRP A C 1
ATOM 2178 O O . TRP A 1 290 ? -7.839 -13.146 35.257 1.00 84.19 290 TRP A O 1
ATOM 2188 N N . GLN A 1 291 ? -8.563 -11.736 36.829 1.00 84.44 291 GLN A N 1
ATOM 2189 C CA . GLN A 1 291 ? -9.592 -11.090 36.019 1.00 84.44 291 GLN A CA 1
ATOM 2190 C C . GLN A 1 291 ? -9.027 -10.211 34.890 1.00 84.44 291 GLN A C 1
ATOM 2192 O O . GLN A 1 291 ? -9.801 -9.803 34.029 1.00 84.44 291 GLN A O 1
ATOM 2197 N N . VAL A 1 292 ? -7.724 -9.920 34.827 1.00 88.12 292 VAL A N 1
ATOM 2198 C CA . VAL A 1 292 ? -7.156 -9.195 33.675 1.00 88.12 292 VAL A CA 1
ATOM 2199 C C . VAL A 1 292 ? -6.916 -10.101 32.462 1.00 88.12 292 VAL A C 1
ATOM 2201 O O . VAL A 1 292 ? -6.884 -9.615 31.332 1.00 88.12 292 VAL A O 1
ATOM 2204 N N . LEU A 1 293 ? -6.799 -11.419 32.662 1.00 91.06 293 LEU A N 1
ATOM 2205 C CA . LEU A 1 293 ? -6.444 -12.365 31.599 1.00 91.06 293 LEU A CA 1
ATOM 2206 C C . LEU A 1 293 ? -7.419 -12.374 30.414 1.00 91.06 293 LEU A C 1
ATOM 2208 O O . LEU A 1 293 ? -6.932 -12.339 29.287 1.00 91.06 293 LEU A O 1
ATOM 2212 N N . PRO A 1 294 ? -8.757 -12.350 30.593 1.00 92.38 294 PRO A N 1
ATOM 2213 C CA . PRO A 1 294 ? -9.679 -12.272 29.458 1.00 92.38 294 PRO A CA 1
ATOM 2214 C C . PRO A 1 294 ? -9.509 -10.985 28.641 1.00 92.38 294 PRO A C 1
ATOM 2216 O O . PRO A 1 294 ? -9.633 -11.012 27.419 1.00 92.38 294 PRO A O 1
ATOM 2219 N N . LEU A 1 295 ? -9.184 -9.868 29.302 1.00 91.38 295 LEU A N 1
ATOM 2220 C CA . LEU A 1 295 ? -8.927 -8.597 28.631 1.00 91.38 295 LEU A CA 1
ATOM 2221 C C . LEU A 1 295 ? -7.629 -8.671 27.818 1.00 91.38 295 LEU A C 1
ATOM 2223 O O . LEU A 1 295 ? -7.644 -8.362 26.630 1.00 91.38 295 LEU A O 1
ATOM 2227 N N . LEU A 1 296 ? -6.533 -9.147 28.418 1.00 92.94 296 LEU A N 1
ATOM 2228 C CA . LEU A 1 296 ? -5.259 -9.335 27.712 1.00 92.94 296 LEU A CA 1
ATOM 2229 C C . LEU A 1 296 ? -5.390 -10.322 26.546 1.00 92.94 296 LEU A C 1
ATOM 2231 O O . LEU A 1 296 ? -4.883 -10.048 25.462 1.00 92.94 296 LEU A O 1
ATOM 2235 N N . ALA A 1 297 ? -6.123 -11.422 26.736 1.00 95.25 297 ALA A N 1
ATOM 2236 C CA . ALA A 1 297 ? -6.402 -12.394 25.685 1.00 95.25 297 ALA A CA 1
ATOM 2237 C C . ALA A 1 297 ? -7.199 -11.770 24.532 1.00 95.25 297 ALA A C 1
ATOM 2239 O O . ALA A 1 297 ? -6.878 -12.016 23.374 1.00 95.25 297 ALA A O 1
ATOM 2240 N N . SER A 1 298 ? -8.191 -10.922 24.826 1.00 95.00 298 SER A N 1
ATOM 2241 C CA . SER A 1 298 ? -8.953 -10.212 23.791 1.00 95.00 298 SER A CA 1
ATOM 2242 C C . SER A 1 298 ? -8.101 -9.195 23.024 1.00 95.00 298 SER A C 1
ATOM 2244 O O . SER A 1 298 ? -8.203 -9.111 21.805 1.00 95.00 298 SER A O 1
ATOM 2246 N N . ILE A 1 299 ? -7.197 -8.485 23.705 1.00 92.44 299 ILE A N 1
ATOM 2247 C CA . ILE A 1 299 ? -6.254 -7.564 23.058 1.00 92.44 299 ILE A CA 1
ATOM 2248 C C . ILE A 1 299 ? -5.304 -8.354 22.150 1.00 92.44 299 ILE A C 1
ATOM 2250 O O . ILE A 1 299 ? -5.176 -8.029 20.974 1.00 92.44 299 ILE A O 1
ATOM 2254 N N . ALA A 1 300 ? -4.692 -9.428 22.653 1.00 95.06 300 ALA A N 1
ATOM 2255 C CA . ALA A 1 300 ? -3.812 -10.279 21.857 1.00 95.06 300 ALA A CA 1
ATOM 2256 C C . ALA A 1 300 ? -4.541 -10.880 20.643 1.00 95.06 300 ALA A C 1
ATOM 2258 O O . ALA A 1 300 ? -4.030 -10.814 19.528 1.00 95.06 300 ALA A O 1
ATOM 2259 N N . ALA A 1 301 ? -5.760 -11.393 20.835 1.00 95.62 301 ALA A N 1
ATOM 2260 C CA . ALA A 1 301 ? -6.588 -11.920 19.754 1.00 95.62 301 ALA A CA 1
ATOM 2261 C C . ALA A 1 301 ? -6.907 -10.851 18.700 1.00 95.62 301 ALA A C 1
ATOM 2263 O O . ALA A 1 301 ? -6.838 -11.141 17.510 1.00 95.62 301 ALA A O 1
ATOM 2264 N N . PHE A 1 302 ? -7.195 -9.612 19.113 1.00 93.94 302 PHE A N 1
ATOM 2265 C CA . PHE A 1 302 ? -7.408 -8.496 18.193 1.00 93.94 302 PHE A CA 1
ATOM 2266 C C . PHE A 1 302 ? -6.162 -8.219 17.343 1.00 93.94 302 PHE A C 1
ATOM 2268 O O . PHE A 1 302 ? -6.271 -8.135 16.123 1.00 93.94 302 PHE A O 1
ATOM 2275 N N . PHE A 1 303 ? -4.978 -8.140 17.958 1.00 93.25 303 PHE A N 1
ATOM 2276 C CA . PHE A 1 303 ? -3.720 -7.922 17.233 1.00 93.25 303 PHE A CA 1
ATOM 2277 C C . PHE A 1 303 ? -3.391 -9.077 16.276 1.00 93.25 303 PHE A C 1
ATOM 2279 O O . PHE A 1 303 ? -2.972 -8.831 15.147 1.00 93.25 303 PHE A O 1
ATOM 2286 N N . ILE A 1 304 ? -3.635 -10.326 16.686 1.00 94.25 304 ILE A N 1
ATOM 2287 C CA . ILE A 1 304 ? -3.446 -11.508 15.834 1.00 94.25 304 ILE A CA 1
ATOM 2288 C C . ILE A 1 304 ? -4.406 -11.476 14.641 1.00 94.25 304 ILE A C 1
ATOM 2290 O O . ILE A 1 304 ? -3.981 -11.693 13.512 1.00 94.25 304 ILE A O 1
ATOM 2294 N N . LEU A 1 305 ? -5.688 -11.176 14.863 1.00 92.81 305 LEU A N 1
ATOM 2295 C CA . LEU A 1 305 ? -6.684 -11.090 13.791 1.00 92.81 305 LEU A CA 1
ATOM 2296 C C . LEU A 1 305 ? -6.399 -9.924 12.838 1.00 92.81 305 LEU A C 1
ATOM 2298 O O . LEU A 1 305 ? -6.505 -10.092 11.626 1.00 92.81 305 LEU A O 1
ATOM 2302 N N . ALA A 1 306 ? -5.980 -8.771 13.362 1.00 90.31 306 ALA A N 1
ATOM 2303 C CA . ALA A 1 306 ? -5.561 -7.633 12.550 1.00 90.31 306 ALA A CA 1
ATOM 2304 C C . ALA A 1 306 ? -4.323 -7.969 11.703 1.00 90.31 306 ALA A C 1
ATOM 2306 O O . ALA A 1 306 ? -4.262 -7.603 10.529 1.00 90.31 306 ALA A O 1
ATOM 2307 N N . TRP A 1 307 ? -3.365 -8.717 12.257 1.00 92.62 307 TRP A N 1
ATOM 2308 C CA . TRP A 1 307 ? -2.209 -9.205 11.507 1.00 92.62 307 TRP A CA 1
ATOM 2309 C C . TRP A 1 307 ? -2.607 -10.223 10.433 1.00 92.62 307 TRP A C 1
ATOM 2311 O O . TRP A 1 307 ? -2.198 -10.067 9.288 1.00 92.62 307 TRP A O 1
ATOM 2321 N N . LEU A 1 308 ? -3.470 -11.192 10.752 1.00 89.94 308 LEU A N 1
ATOM 2322 C CA . LEU A 1 308 ? -4.011 -12.152 9.779 1.00 89.94 308 LEU A CA 1
ATOM 2323 C C . LEU A 1 308 ? -4.779 -11.469 8.639 1.00 89.94 308 LEU A C 1
ATOM 2325 O O . LEU A 1 308 ? -4.775 -11.968 7.517 1.00 89.94 308 LEU A O 1
ATOM 2329 N N . MET A 1 309 ? -5.439 -10.344 8.921 1.00 84.50 309 MET A N 1
ATOM 2330 C CA . MET A 1 309 ? -6.149 -9.548 7.919 1.00 84.50 309 MET A CA 1
ATOM 2331 C C . MET A 1 309 ? -5.200 -8.735 7.030 1.00 84.50 309 MET A C 1
ATOM 2333 O O . MET A 1 309 ? -5.463 -8.586 5.841 1.00 84.50 309 MET A O 1
ATOM 2337 N N . THR A 1 310 ? -4.127 -8.187 7.605 1.00 84.31 310 THR A N 1
ATOM 2338 C CA . THR A 1 310 ? -3.282 -7.181 6.938 1.00 84.31 310 THR A CA 1
ATOM 2339 C C . THR A 1 310 ? -2.023 -7.779 6.306 1.00 84.31 310 THR A C 1
ATOM 2341 O O . THR A 1 310 ? -1.498 -7.225 5.349 1.00 84.31 310 THR A O 1
ATOM 2344 N N . GLY A 1 311 ? -1.482 -8.864 6.864 1.00 86.62 311 GLY A N 1
ATOM 2345 C CA . GLY A 1 311 ? -0.164 -9.403 6.506 1.00 86.62 311 GLY A CA 1
ATOM 2346 C C . GLY A 1 311 ? 1.026 -8.549 6.976 1.00 86.62 311 GLY A C 1
ATOM 2347 O O . GLY A 1 311 ? 2.163 -9.003 6.910 1.00 86.62 311 GLY A O 1
ATOM 2348 N N . ASP A 1 312 ? 0.782 -7.348 7.510 1.00 86.69 312 ASP A N 1
ATOM 2349 C CA . ASP A 1 312 ? 1.808 -6.383 7.912 1.00 86.69 312 ASP A CA 1
ATOM 2350 C C . ASP A 1 312 ? 1.733 -6.092 9.420 1.00 86.69 312 ASP A C 1
ATOM 2352 O O . ASP A 1 312 ? 0.861 -5.362 9.898 1.00 86.69 312 ASP A O 1
ATOM 2356 N N . TRP A 1 313 ? 2.660 -6.669 10.190 1.00 90.31 313 TRP A N 1
ATOM 2357 C CA . TRP A 1 313 ? 2.726 -6.454 11.640 1.00 90.31 313 TRP A CA 1
ATOM 2358 C C . TRP A 1 313 ? 3.115 -5.012 12.000 1.00 90.31 313 TRP A C 1
ATOM 2360 O O . TRP A 1 313 ? 2.687 -4.506 13.041 1.00 90.31 313 TRP A O 1
ATOM 2370 N N . THR A 1 314 ? 3.887 -4.335 11.142 1.00 89.81 314 THR A N 1
ATOM 2371 C CA . THR A 1 314 ? 4.347 -2.966 11.398 1.00 89.81 314 THR A CA 1
ATOM 2372 C C . THR A 1 314 ? 3.183 -1.992 11.335 1.00 89.81 314 THR A C 1
ATOM 2374 O O . THR A 1 314 ? 3.032 -1.171 12.239 1.00 89.81 314 THR A O 1
ATOM 2377 N N . LEU A 1 315 ? 2.297 -2.148 10.343 1.00 87.12 315 LEU A N 1
ATOM 2378 C CA . LEU A 1 315 ? 1.081 -1.348 10.218 1.00 87.12 315 LEU A CA 1
ATOM 2379 C C . LEU A 1 315 ? 0.179 -1.536 11.437 1.00 87.12 315 LEU A C 1
ATOM 2381 O O . LEU A 1 315 ? -0.269 -0.555 12.031 1.00 87.12 315 LEU A O 1
ATOM 2385 N N . VAL A 1 316 ? -0.060 -2.786 11.838 1.00 90.38 316 VAL A N 1
ATOM 2386 C CA . VAL A 1 316 ? -0.950 -3.102 12.963 1.00 90.38 316 VAL A CA 1
ATOM 2387 C C . VAL A 1 316 ? -0.410 -2.522 14.276 1.00 90.38 316 VAL A C 1
ATOM 2389 O O . VAL A 1 316 ? -1.166 -1.908 15.035 1.00 90.38 316 VAL A O 1
ATOM 2392 N N . LEU A 1 317 ? 0.890 -2.662 14.551 1.00 91.50 317 LEU A N 1
ATOM 2393 C CA . LEU A 1 317 ? 1.491 -2.077 15.752 1.00 91.50 317 LEU A CA 1
ATOM 2394 C C . LEU A 1 317 ? 1.539 -0.553 15.703 1.00 91.50 317 LEU A C 1
ATOM 2396 O O . LEU A 1 317 ? 1.228 0.083 16.710 1.00 91.50 317 LEU A O 1
ATOM 2400 N N . ALA A 1 318 ? 1.887 0.041 14.560 1.00 89.50 318 ALA A N 1
ATOM 2401 C CA . ALA A 1 318 ? 1.890 1.490 14.391 1.00 89.50 318 ALA A CA 1
ATOM 2402 C C . ALA A 1 318 ? 0.488 2.069 14.623 1.00 89.50 318 ALA A C 1
ATOM 2404 O O . ALA A 1 318 ? 0.342 3.041 15.362 1.00 89.50 318 ALA A O 1
ATOM 2405 N N . PHE A 1 319 ? -0.551 1.428 14.079 1.00 87.00 319 PHE A N 1
ATOM 2406 C CA . PHE A 1 319 ? -1.942 1.797 14.325 1.00 87.00 319 PHE A CA 1
ATOM 2407 C C . PHE A 1 319 ? -2.313 1.668 15.809 1.00 87.00 319 PHE A C 1
ATOM 2409 O O . PHE A 1 319 ? -2.929 2.576 16.374 1.00 87.00 319 PHE A O 1
ATOM 2416 N N . GLY A 1 320 ? -1.913 0.574 16.464 1.00 88.69 320 GLY A N 1
ATOM 2417 C CA . GLY A 1 320 ? -2.143 0.361 17.894 1.00 88.69 320 GLY A CA 1
ATOM 2418 C C . GLY A 1 320 ? -1.476 1.427 18.769 1.00 88.69 320 GLY A C 1
ATOM 2419 O O . GLY A 1 320 ? -2.127 2.008 19.640 1.00 88.69 320 GLY A O 1
ATOM 2420 N N . LEU A 1 321 ? -0.205 1.738 18.503 1.00 90.50 321 LEU A N 1
ATOM 2421 C CA . LEU A 1 321 ? 0.561 2.775 19.199 1.00 90.50 321 LEU A CA 1
ATOM 2422 C C . LEU A 1 321 ? -0.020 4.169 18.955 1.00 90.50 321 LEU A C 1
ATOM 2424 O O . LEU A 1 321 ? -0.207 4.923 19.908 1.00 90.50 321 LEU A O 1
ATOM 2428 N N . ALA A 1 322 ? -0.363 4.497 17.708 1.00 85.88 322 ALA A N 1
ATOM 2429 C CA . ALA A 1 322 ? -0.990 5.768 17.357 1.00 85.88 322 ALA A CA 1
ATOM 2430 C C . ALA A 1 322 ? -2.351 5.929 18.047 1.00 85.88 322 ALA A C 1
ATOM 2432 O O . ALA A 1 322 ? -2.631 6.985 18.611 1.00 85.88 322 ALA A O 1
ATOM 2433 N N . SER A 1 323 ? -3.163 4.870 18.083 1.00 83.88 323 SER A N 1
ATOM 2434 C CA . SER A 1 323 ? -4.460 4.858 18.771 1.00 83.88 323 SER A CA 1
ATOM 2435 C C . SER A 1 323 ? -4.309 5.026 20.286 1.00 83.88 323 SER A C 1
ATOM 2437 O O . SER A 1 323 ? -5.047 5.798 20.900 1.00 83.88 323 SER A O 1
ATOM 2439 N N . ALA A 1 324 ? -3.330 4.352 20.899 1.00 85.69 324 ALA A N 1
ATOM 2440 C CA . ALA A 1 324 ? -3.031 4.493 22.322 1.00 85.69 324 ALA A CA 1
ATOM 2441 C C . ALA A 1 324 ? -2.527 5.905 22.660 1.00 85.69 324 ALA A C 1
ATOM 2443 O O . ALA A 1 324 ? -3.014 6.528 23.605 1.00 85.69 324 ALA A O 1
ATOM 2444 N N . MET A 1 325 ? -1.606 6.441 21.857 1.00 86.81 325 MET A N 1
ATOM 2445 C CA . MET A 1 325 ? -1.105 7.807 21.990 1.00 86.81 325 MET A CA 1
ATOM 2446 C C . MET A 1 325 ? -2.236 8.828 21.838 1.00 86.81 325 MET A C 1
ATOM 2448 O O . MET A 1 325 ? -2.364 9.720 22.675 1.00 86.81 325 MET A O 1
ATOM 2452 N N . ALA A 1 326 ? -3.105 8.666 20.838 1.00 79.94 326 ALA A N 1
ATOM 2453 C CA . ALA A 1 326 ? -4.270 9.522 20.639 1.00 79.94 326 ALA A CA 1
ATOM 2454 C C . ALA A 1 326 ? -5.219 9.475 21.845 1.00 79.94 326 ALA A C 1
ATOM 2456 O O . ALA A 1 326 ? -5.644 10.523 22.327 1.00 79.94 326 ALA A O 1
ATOM 2457 N N . ALA A 1 327 ? -5.498 8.287 22.391 1.00 77.56 327 ALA A N 1
ATOM 2458 C CA . ALA A 1 327 ? -6.325 8.142 23.587 1.00 77.56 327 ALA A CA 1
ATOM 2459 C C . ALA A 1 327 ? -5.705 8.840 24.812 1.00 77.56 327 ALA A C 1
ATOM 2461 O O . ALA A 1 327 ? -6.411 9.531 25.548 1.00 77.56 327 ALA A O 1
ATOM 2462 N N . ILE A 1 328 ? -4.388 8.710 25.018 1.00 83.56 328 ILE A N 1
ATOM 2463 C CA . ILE A 1 328 ? -3.661 9.375 26.112 1.00 83.56 328 ILE A CA 1
ATOM 2464 C C . ILE A 1 328 ? -3.703 10.896 25.947 1.00 83.56 328 ILE A C 1
ATOM 2466 O O . ILE A 1 328 ? -4.039 11.602 26.901 1.00 83.56 328 ILE A O 1
ATOM 2470 N N . LEU A 1 329 ? -3.402 11.405 24.751 1.00 84.50 329 LEU A N 1
ATOM 2471 C CA . LEU A 1 329 ? -3.432 12.837 24.448 1.00 84.50 329 LEU A CA 1
ATOM 2472 C C . LEU A 1 329 ? -4.837 13.415 24.629 1.00 84.50 329 LEU A C 1
ATOM 2474 O O . LEU A 1 329 ? -4.989 14.472 25.239 1.00 84.50 329 LEU A O 1
ATOM 2478 N N . PHE A 1 330 ? -5.869 12.701 24.181 1.00 77.75 330 PHE A N 1
ATOM 2479 C CA . PHE A 1 330 ? -7.257 13.126 24.344 1.00 77.75 330 PHE A CA 1
ATOM 2480 C C . PHE A 1 330 ? -7.671 13.154 25.822 1.00 77.75 330 PHE A C 1
ATOM 2482 O O . PHE A 1 330 ? -8.286 14.114 26.290 1.00 77.75 330 PHE A O 1
ATOM 2489 N N . GLN A 1 331 ? -7.265 12.144 26.597 1.00 76.75 331 GLN A N 1
ATOM 2490 C CA . GLN A 1 331 ? -7.514 12.097 28.037 1.00 76.75 331 GLN A CA 1
ATOM 2491 C C . GLN A 1 331 ? -6.778 13.220 28.786 1.00 76.75 331 GLN A C 1
ATOM 2493 O O . GLN A 1 331 ? -7.332 13.809 29.719 1.00 76.75 331 GLN A O 1
ATOM 2498 N N . LEU A 1 332 ? -5.541 13.533 28.387 1.00 84.25 332 LEU A N 1
ATOM 2499 C CA . LEU A 1 332 ? -4.765 14.647 28.933 1.00 84.25 332 LEU A CA 1
ATOM 2500 C C . LEU A 1 332 ? -5.424 15.988 28.600 1.00 84.25 332 LEU A C 1
ATOM 2502 O O . LEU A 1 332 ? -5.579 16.824 29.489 1.00 84.25 332 LEU A O 1
ATOM 2506 N N . PHE A 1 333 ? -5.867 16.164 27.356 1.00 83.06 333 PHE A N 1
ATOM 2507 C CA . PHE A 1 333 ? -6.578 17.355 26.903 1.00 83.06 333 PHE A CA 1
ATOM 2508 C C . PHE A 1 333 ? -7.872 17.575 27.694 1.00 83.06 333 PHE A C 1
ATOM 2510 O O . PHE A 1 333 ? -8.087 18.669 28.211 1.00 83.06 333 PHE A O 1
ATOM 2517 N N . ILE A 1 334 ? -8.694 16.535 27.892 1.00 77.75 334 ILE A N 1
ATOM 2518 C CA . ILE A 1 334 ? -9.902 16.642 28.727 1.00 77.75 334 ILE A CA 1
ATOM 2519 C C . ILE A 1 334 ? -9.545 17.061 30.150 1.00 77.75 334 ILE A C 1
ATOM 2521 O O . ILE A 1 334 ? -10.181 17.962 30.695 1.00 77.75 334 ILE A O 1
ATOM 2525 N N . ARG A 1 335 ? -8.532 16.439 30.763 1.00 79.38 335 ARG A N 1
ATOM 2526 C CA . ARG A 1 335 ? -8.107 16.799 32.124 1.00 79.38 335 ARG A CA 1
ATOM 2527 C C . ARG A 1 335 ? -7.618 18.241 32.205 1.00 79.38 335 ARG A C 1
ATOM 2529 O O . ARG A 1 335 ? -7.949 18.926 33.168 1.00 79.38 335 ARG A O 1
ATOM 2536 N N . LEU A 1 336 ? -6.878 18.710 31.202 1.00 84.81 336 LEU A N 1
ATOM 2537 C CA . LEU A 1 336 ? -6.420 20.095 31.102 1.00 84.81 336 LEU A CA 1
ATOM 2538 C C . LEU A 1 336 ? -7.607 21.063 30.998 1.00 84.81 336 LEU A C 1
ATOM 2540 O O . LEU A 1 336 ? -7.658 22.057 31.721 1.00 84.81 336 LEU A O 1
ATOM 2544 N N . VAL A 1 337 ? -8.589 20.745 30.151 1.00 82.50 337 VAL A N 1
ATOM 2545 C CA . VAL A 1 337 ? -9.821 21.528 29.985 1.00 82.50 337 VAL A CA 1
ATOM 2546 C C . VAL A 1 337 ? -10.624 21.559 31.287 1.00 82.50 337 VAL A C 1
ATOM 2548 O O . VAL A 1 337 ? -11.003 22.636 31.739 1.00 82.50 337 VAL A O 1
ATOM 2551 N N . GLN A 1 338 ? -10.826 20.411 31.940 1.00 79.50 338 GLN A N 1
ATOM 2552 C CA . GLN A 1 338 ? -11.510 20.312 33.236 1.00 79.50 338 GLN A CA 1
ATOM 2553 C C . GLN A 1 338 ? -10.794 21.115 34.324 1.00 79.50 338 GLN A C 1
ATOM 2555 O O . GLN A 1 338 ? -11.441 21.826 35.091 1.00 79.50 338 GLN A O 1
ATOM 2560 N N . PHE A 1 339 ? -9.464 21.048 34.364 1.00 82.25 339 PHE A N 1
ATOM 2561 C CA . PHE A 1 339 ? -8.638 21.817 35.286 1.00 82.25 339 PHE A CA 1
ATOM 2562 C C . PHE A 1 339 ? -8.737 23.328 35.041 1.00 82.25 339 PHE A C 1
ATOM 2564 O O . PHE A 1 339 ? -8.877 24.096 35.992 1.00 82.25 339 PHE A O 1
ATOM 2571 N N . GLY A 1 340 ? -8.724 23.758 33.777 1.00 83.56 340 GLY A N 1
ATOM 2572 C CA . GLY A 1 340 ? -8.930 25.157 33.399 1.00 83.56 340 GLY A CA 1
ATOM 2573 C C . GLY A 1 340 ? -10.327 25.655 33.775 1.00 83.56 340 GLY A C 1
ATOM 2574 O O . GLY A 1 340 ? -10.459 26.691 34.423 1.00 83.56 340 GLY A O 1
ATOM 2575 N N . LEU A 1 341 ? -11.365 24.877 33.457 1.00 79.38 341 LEU A N 1
ATOM 2576 C CA . LEU A 1 341 ? -12.758 25.162 33.821 1.00 79.38 341 LEU A CA 1
ATOM 2577 C C . LEU A 1 341 ? -12.964 25.255 35.334 1.00 79.38 341 LEU A C 1
ATOM 2579 O O . LEU A 1 341 ? -13.711 26.116 35.790 1.00 79.38 341 LEU A O 1
ATOM 2583 N N . ALA A 1 342 ? -12.289 24.408 36.113 1.00 77.50 342 ALA A N 1
ATOM 2584 C CA . ALA A 1 342 ? -12.349 24.440 37.572 1.00 77.50 342 ALA A CA 1
ATOM 2585 C C . ALA A 1 342 ? -11.688 25.690 38.184 1.00 77.50 342 ALA A C 1
ATOM 2587 O O . ALA A 1 342 ? -11.978 26.025 39.330 1.00 77.50 342 ALA A O 1
ATOM 2588 N N . ARG A 1 343 ? -10.808 26.378 37.442 1.00 80.75 343 ARG A N 1
ATOM 2589 C CA . ARG A 1 343 ? -10.107 27.593 37.891 1.00 80.75 343 ARG A CA 1
ATOM 2590 C C . ARG A 1 343 ? -10.708 28.899 37.382 1.00 80.75 343 ARG A C 1
ATOM 2592 O O . ARG A 1 343 ? -10.285 29.964 37.827 1.00 80.75 343 ARG A O 1
ATOM 2599 N N . LEU A 1 344 ? -11.669 28.848 36.462 1.00 76.81 344 LEU A N 1
ATOM 2600 C CA . LEU A 1 344 ? -12.333 30.049 35.962 1.00 76.81 344 LEU A CA 1
ATOM 2601 C C . LEU A 1 344 ? -13.245 30.650 37.049 1.00 76.81 344 LEU A C 1
ATOM 2603 O O . LEU A 1 344 ? -14.002 29.912 37.682 1.00 76.81 344 LEU A O 1
ATOM 2607 N N . PRO A 1 345 ? -13.215 31.981 37.261 1.00 72.75 345 PRO A N 1
ATOM 2608 C CA . PRO A 1 345 ? -14.097 32.639 38.218 1.00 72.75 345 PRO A CA 1
ATOM 2609 C C . PRO A 1 345 ? -15.565 32.448 37.817 1.00 72.75 345 PRO A C 1
ATOM 2611 O O . PRO A 1 345 ? -15.929 32.582 36.645 1.00 72.75 345 PRO A O 1
ATOM 2614 N N . GLU A 1 346 ? -16.415 32.134 38.796 1.00 63.53 346 GLU A N 1
ATOM 2615 C CA . GLU A 1 346 ? -17.827 31.813 38.574 1.00 63.53 346 GLU A CA 1
ATOM 2616 C C . GLU A 1 346 ? -18.581 33.007 37.951 1.00 63.53 346 GLU A C 1
ATOM 2618 O O . GLU A 1 346 ? -18.924 33.967 38.641 1.00 63.53 346 GLU A O 1
ATOM 2623 N N . ARG A 1 347 ? -18.875 32.974 36.641 1.00 64.88 347 ARG A N 1
ATOM 2624 C CA . ARG A 1 347 ? -19.688 34.016 35.985 1.00 64.88 347 ARG A CA 1
ATOM 2625 C C . ARG A 1 347 ? -21.183 33.680 35.958 1.00 64.88 347 ARG A C 1
ATOM 2627 O O . ARG A 1 347 ? -21.603 32.629 35.481 1.00 64.88 347 ARG A O 1
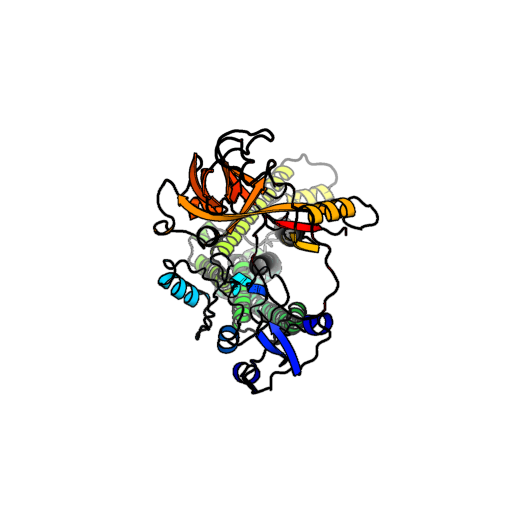ATOM 2634 N N . GLY A 1 348 ? -21.975 34.657 36.409 1.00 70.25 348 GLY A N 1
ATOM 2635 C CA . GLY A 1 348 ? -23.345 34.965 35.981 1.00 70.25 348 GLY A CA 1
ATOM 2636 C C . GLY A 1 348 ? -24.402 33.843 36.052 1.00 70.25 348 GLY A C 1
ATOM 2637 O O . GLY A 1 348 ? -24.688 33.349 37.148 1.00 70.25 348 GLY A O 1
ATOM 2638 N N . PRO A 1 349 ? -25.080 33.513 34.931 1.00 78.38 349 PRO A N 1
ATOM 2639 C CA . PRO A 1 349 ? -26.371 32.822 34.940 1.00 78.38 349 PRO A CA 1
ATOM 2640 C C . PRO A 1 349 ? -26.304 31.384 35.476 1.00 78.38 349 PRO A C 1
ATOM 2642 O O . PRO A 1 349 ? -25.413 30.603 35.141 1.00 78.38 349 PRO A O 1
ATOM 2645 N N . ARG A 1 350 ? -27.305 31.015 36.291 1.00 76.19 350 ARG A N 1
ATOM 2646 C CA . ARG A 1 350 ? -27.381 29.728 37.015 1.00 76.19 350 ARG A CA 1
ATOM 2647 C C . ARG A 1 350 ? -27.295 28.506 36.092 1.00 76.19 350 ARG A C 1
ATOM 2649 O O . ARG A 1 350 ? -26.634 27.535 36.440 1.00 76.19 350 ARG A O 1
ATOM 2656 N N . VAL A 1 351 ? -27.917 28.565 34.913 1.00 80.75 351 VAL A N 1
ATOM 2657 C CA . VAL A 1 351 ? -27.926 27.455 33.941 1.00 80.75 351 VAL A CA 1
ATOM 2658 C C . VAL A 1 351 ? -26.525 27.186 33.392 1.00 80.75 351 VAL A C 1
ATOM 2660 O O . VAL A 1 351 ? -26.064 26.048 33.415 1.00 80.75 351 VAL A O 1
ATOM 2663 N N . LEU A 1 352 ? -25.812 28.240 32.979 1.00 73.50 352 LEU A N 1
ATOM 2664 C CA . LEU A 1 352 ? -24.450 28.125 32.454 1.00 73.50 352 LEU A CA 1
ATOM 2665 C C . LEU A 1 352 ? -23.487 27.612 33.532 1.00 73.50 352 LEU A C 1
ATOM 2667 O O . LEU A 1 352 ? -22.632 26.776 33.259 1.00 73.50 352 LEU A O 1
ATOM 2671 N N . ARG A 1 353 ? -23.685 28.039 34.785 1.00 75.88 353 ARG A N 1
ATOM 2672 C CA . ARG A 1 353 ? -22.926 27.545 35.940 1.00 75.88 353 ARG A CA 1
ATOM 2673 C C . ARG A 1 353 ? -23.128 26.050 36.172 1.00 75.88 353 ARG A C 1
ATOM 2675 O O . ARG A 1 353 ? -22.150 25.335 36.362 1.00 75.88 353 ARG A O 1
ATOM 2682 N N . HIS A 1 354 ? -24.371 25.570 36.142 1.00 74.31 354 HIS A N 1
ATOM 2683 C CA . HIS A 1 354 ? -24.659 24.141 36.290 1.00 74.31 354 HIS A CA 1
ATOM 2684 C C . HIS A 1 354 ? -24.115 23.319 35.116 1.00 74.31 354 HIS A C 1
ATOM 2686 O O . HIS A 1 354 ? -23.548 22.254 35.348 1.00 74.31 354 HIS A O 1
ATOM 2692 N N . ALA A 1 355 ? -24.201 23.828 33.884 1.00 74.06 355 ALA A N 1
ATOM 2693 C CA . ALA A 1 355 ? -23.636 23.169 32.707 1.00 74.06 355 ALA A CA 1
ATOM 2694 C C . ALA A 1 355 ? -22.101 23.057 32.783 1.00 74.06 355 ALA A C 1
ATOM 2696 O O . ALA A 1 355 ? -21.558 21.961 32.656 1.00 74.06 355 ALA A O 1
ATOM 2697 N N . LEU A 1 356 ? -21.399 24.161 33.070 1.00 74.19 356 LEU A N 1
ATOM 2698 C CA . LEU A 1 356 ? -19.934 24.184 33.191 1.00 74.19 356 LEU A CA 1
ATOM 2699 C C . LEU A 1 356 ? -19.444 23.307 34.348 1.00 74.19 356 LEU A C 1
ATOM 2701 O O . LEU A 1 356 ? -18.449 22.599 34.209 1.00 74.19 356 LEU A O 1
ATOM 2705 N N . ARG A 1 357 ? -20.173 23.299 35.468 1.00 72.81 357 ARG A N 1
ATOM 2706 C CA . ARG A 1 357 ? -19.842 22.480 36.635 1.00 72.81 357 ARG A CA 1
ATOM 2707 C C . ARG A 1 357 ? -20.116 20.991 36.404 1.00 72.81 357 ARG A C 1
ATOM 2709 O O . ARG A 1 357 ? -19.342 20.165 36.873 1.00 72.81 357 ARG A O 1
ATOM 2716 N N . ASN A 1 358 ? -21.134 20.627 35.622 1.00 71.81 358 ASN A N 1
ATOM 2717 C CA . ASN A 1 358 ? -21.347 19.235 35.202 1.00 71.81 358 ASN A CA 1
ATOM 2718 C C . ASN A 1 358 ? -20.235 18.719 34.270 1.00 71.81 358 ASN A C 1
ATOM 2720 O O . ASN A 1 358 ? -19.939 17.529 34.289 1.00 71.81 358 ASN A O 1
ATOM 2724 N N . ILE A 1 359 ? -19.598 19.597 33.485 1.00 71.94 359 ILE A N 1
ATOM 2725 C CA . ILE A 1 359 ? -18.463 19.239 32.614 1.00 71.94 359 ILE A CA 1
ATOM 2726 C C . ILE A 1 359 ? -17.147 19.162 33.409 1.00 71.94 359 ILE A C 1
ATOM 2728 O O . ILE A 1 359 ? -16.327 18.274 33.159 1.00 71.94 359 ILE A O 1
ATOM 2732 N N . SER A 1 360 ? -16.935 20.076 34.364 1.00 68.06 360 SER A N 1
ATOM 2733 C CA . SER A 1 360 ? -15.696 20.150 35.152 1.00 68.06 360 SER A CA 1
ATOM 2734 C C . SER A 1 360 ? -15.615 19.123 36.284 1.00 68.06 360 SER A C 1
ATOM 2736 O O . SER A 1 360 ? -14.513 18.766 36.699 1.00 68.06 360 SER A O 1
ATOM 2738 N N . THR A 1 361 ? -16.749 18.614 36.777 1.00 62.06 361 THR A N 1
ATOM 2739 C CA . THR A 1 361 ? -16.757 17.611 37.850 1.00 62.06 361 THR A CA 1
ATOM 2740 C C . THR A 1 361 ? -16.616 16.203 37.261 1.00 62.06 361 THR A C 1
ATOM 2742 O O . THR A 1 361 ? -17.472 15.736 36.511 1.00 62.06 361 THR A O 1
ATOM 2745 N N . ALA A 1 362 ? -15.529 15.507 37.608 1.00 51.62 362 ALA A N 1
ATOM 2746 C CA . ALA A 1 362 ? -15.271 14.133 37.187 1.00 51.62 362 ALA A CA 1
ATOM 2747 C C . ALA A 1 362 ? -16.329 13.180 37.778 1.00 51.62 362 ALA A C 1
ATOM 2749 O O . ALA A 1 362 ? -16.293 12.871 38.966 1.00 51.62 362 ALA A O 1
ATOM 2750 N N . GLY A 1 363 ? -17.284 12.733 36.958 1.00 53.91 363 GLY A N 1
ATOM 2751 C CA . GLY A 1 363 ? -18.306 11.774 37.396 1.00 53.91 363 GLY A CA 1
ATOM 2752 C C . GLY A 1 363 ? -19.503 11.590 36.461 1.00 53.91 363 GLY A C 1
ATOM 2753 O O . GLY A 1 363 ? -20.135 10.546 36.524 1.00 53.91 363 GLY A O 1
ATOM 2754 N N . GLN A 1 364 ? -19.799 12.539 35.564 1.00 56.31 364 GLN A N 1
ATOM 2755 C CA . GLN A 1 364 ? -20.987 12.462 34.698 1.00 56.31 364 GLN A CA 1
ATOM 2756 C C . GLN A 1 364 ? -20.675 12.097 33.237 1.00 56.31 364 GLN A C 1
ATOM 2758 O O . GLN A 1 364 ? -19.599 12.389 32.709 1.00 56.31 364 GLN A O 1
ATOM 2763 N N . ASN A 1 365 ? -21.670 11.493 32.571 1.00 56.31 365 ASN A N 1
ATOM 2764 C CA . ASN A 1 365 ? -21.643 10.957 31.200 1.00 56.31 365 ASN A CA 1
ATOM 2765 C C . ASN A 1 365 ? -21.066 11.906 30.129 1.00 56.31 365 ASN A C 1
ATOM 2767 O O . ASN A 1 365 ? -20.579 11.430 29.105 1.00 56.31 365 ASN A O 1
ATOM 2771 N N . ALA A 1 366 ? -21.062 13.224 30.360 1.00 62.75 366 ALA A N 1
ATOM 2772 C CA . ALA A 1 366 ? -20.568 14.228 29.418 1.00 62.75 366 ALA A CA 1
ATOM 2773 C C . ALA A 1 366 ? -19.115 13.983 28.967 1.00 62.75 366 ALA A C 1
ATOM 2775 O O . ALA A 1 366 ? -18.819 14.098 27.780 1.00 62.75 366 ALA A O 1
ATOM 2776 N N . ALA A 1 367 ? -18.220 13.578 29.877 1.00 60.47 367 ALA A N 1
ATOM 2777 C CA . ALA A 1 367 ? -16.832 13.280 29.517 1.00 60.47 367 ALA A CA 1
ATOM 2778 C C . ALA A 1 367 ? -16.725 12.037 28.614 1.00 60.47 367 ALA A C 1
ATOM 2780 O O . ALA A 1 367 ? -15.953 12.028 27.663 1.00 60.47 367 ALA A O 1
ATOM 2781 N N . ALA A 1 368 ? -17.536 11.006 28.869 1.00 63.59 368 ALA A N 1
ATOM 2782 C CA . ALA A 1 368 ? -17.560 9.793 28.052 1.00 63.59 368 ALA A CA 1
ATOM 2783 C C . ALA A 1 368 ? -18.136 10.054 26.648 1.00 63.59 368 ALA A C 1
ATOM 2785 O O . ALA A 1 368 ? -17.605 9.546 25.661 1.00 63.59 368 ALA A O 1
ATOM 2786 N N . VAL A 1 369 ? -19.174 10.891 26.552 1.00 68.44 369 VAL A N 1
ATOM 2787 C CA . VAL A 1 369 ? -19.748 11.327 25.269 1.00 68.44 369 VAL A CA 1
ATOM 2788 C C . VAL A 1 369 ? -18.741 12.163 24.478 1.00 68.44 369 VAL A C 1
ATOM 2790 O O . VAL A 1 369 ? -18.572 11.930 23.285 1.00 68.44 369 VAL A O 1
ATOM 2793 N N . ALA A 1 370 ? -18.016 13.076 25.133 1.00 71.00 370 ALA A N 1
ATOM 2794 C CA . ALA A 1 370 ? -16.971 13.869 24.488 1.00 71.00 370 ALA A CA 1
ATOM 2795 C C . ALA A 1 370 ? -15.820 13.000 23.949 1.00 71.00 370 ALA A C 1
ATOM 2797 O O . ALA A 1 370 ? -15.342 13.258 22.850 1.00 71.00 370 ALA A O 1
ATOM 2798 N N . VAL A 1 371 ? -15.413 11.947 24.672 1.00 69.69 371 VAL A N 1
ATOM 2799 C CA . VAL A 1 371 ? -14.433 10.953 24.181 1.00 69.69 371 VAL A CA 1
ATOM 2800 C C . VAL A 1 371 ? -14.952 10.214 22.960 1.00 69.69 371 VAL A C 1
ATOM 2802 O O . VAL A 1 371 ? -14.242 10.130 21.962 1.00 69.69 371 VAL A O 1
ATOM 2805 N N . SER A 1 372 ? -16.189 9.722 23.003 1.00 71.62 372 SER A N 1
ATOM 2806 C CA . SER A 1 372 ? -16.767 9.000 21.868 1.00 71.62 372 SER A CA 1
ATOM 2807 C C . SER A 1 372 ? -16.909 9.894 20.632 1.00 71.62 372 SER A C 1
ATOM 2809 O O . SER A 1 372 ? -16.501 9.487 19.546 1.00 71.62 372 SER A O 1
ATOM 2811 N N . ALA A 1 373 ? -17.430 11.114 20.788 1.00 76.88 373 ALA A N 1
ATOM 2812 C CA . ALA A 1 373 ? -17.578 12.070 19.693 1.00 76.88 373 ALA A CA 1
ATOM 2813 C C . ALA A 1 373 ? -16.218 12.564 19.170 1.00 76.88 373 ALA A C 1
ATOM 2815 O O . ALA A 1 373 ? -16.021 12.668 17.962 1.00 76.88 373 ALA A O 1
ATOM 2816 N N . GLY A 1 374 ? -15.263 12.820 20.068 1.00 78.38 374 GLY A N 1
ATOM 2817 C CA . GLY A 1 374 ? -13.912 13.254 19.723 1.00 78.38 374 GLY A CA 1
ATOM 2818 C C . GLY A 1 374 ? -13.117 12.187 18.977 1.00 78.38 374 GLY A C 1
ATOM 2819 O O . GLY A 1 374 ? -12.479 12.507 17.982 1.00 78.38 374 GLY A O 1
ATOM 2820 N N . MET A 1 375 ? -13.203 10.917 19.388 1.00 75.12 375 MET A N 1
ATOM 2821 C CA . MET A 1 375 ? -12.596 9.803 18.647 1.00 75.12 375 MET A CA 1
ATOM 2822 C C . MET A 1 375 ? -13.245 9.602 17.277 1.00 75.12 375 MET A C 1
ATOM 2824 O O . MET A 1 375 ? -12.529 9.379 16.304 1.00 75.12 375 MET A O 1
ATOM 2828 N N . ALA A 1 376 ? -14.572 9.728 17.175 1.00 76.50 376 ALA A N 1
ATOM 2829 C CA . ALA A 1 376 ? -15.262 9.651 15.889 1.00 76.50 376 ALA A CA 1
ATOM 2830 C C . ALA A 1 376 ? -14.822 10.780 14.939 1.00 76.50 376 ALA A C 1
ATOM 2832 O O . ALA A 1 376 ? -14.503 10.517 13.781 1.00 76.50 376 ALA A O 1
ATOM 2833 N N . LEU A 1 377 ? -14.733 12.020 15.435 1.00 83.94 377 LEU A N 1
ATOM 2834 C CA . LEU A 1 377 ? -14.250 13.162 14.657 1.00 83.94 377 LEU A CA 1
ATOM 2835 C C . LEU A 1 377 ? -12.770 13.012 14.279 1.00 83.94 377 LEU A C 1
ATOM 2837 O O . LEU A 1 377 ? -12.406 13.271 13.138 1.00 83.94 377 LEU A O 1
ATOM 2841 N N . ALA A 1 378 ? -11.921 12.575 15.211 1.00 77.81 378 ALA A N 1
ATOM 2842 C CA . ALA A 1 378 ? -10.504 12.344 14.948 1.00 77.81 378 ALA A CA 1
ATOM 2843 C C . ALA A 1 378 ? -10.315 11.298 13.848 1.00 77.81 378 ALA A C 1
ATOM 2845 O O . ALA A 1 378 ? -9.533 11.509 12.926 1.00 77.81 378 ALA A O 1
ATOM 2846 N N . MET A 1 379 ? -11.078 10.208 13.896 1.00 79.56 379 MET A N 1
ATOM 2847 C CA . MET A 1 379 ? -11.043 9.202 12.845 1.00 79.56 379 MET A CA 1
ATOM 2848 C C . MET A 1 379 ? -11.547 9.758 11.514 1.00 79.56 379 MET A C 1
ATOM 2850 O O . MET A 1 379 ? -10.916 9.518 10.493 1.00 79.56 379 MET A O 1
ATOM 2854 N N . LEU A 1 380 ? -12.628 10.545 11.507 1.00 83.94 380 LEU A N 1
ATOM 2855 C CA . LEU A 1 380 ? -13.100 11.213 10.291 1.00 83.94 380 LEU A CA 1
ATOM 2856 C C . LEU A 1 380 ? -12.004 12.098 9.676 1.00 83.94 380 LEU A C 1
ATOM 2858 O O . LEU A 1 380 ? -11.794 12.054 8.466 1.00 83.94 380 LEU A O 1
ATOM 2862 N N . ILE A 1 381 ? -11.272 12.850 10.503 1.00 85.19 381 ILE A N 1
ATOM 2863 C CA . ILE A 1 381 ? -10.127 13.658 10.063 1.00 85.19 381 ILE A CA 1
ATOM 2864 C C . ILE A 1 381 ? -9.023 12.763 9.495 1.00 85.19 381 ILE A C 1
ATOM 2866 O O . ILE A 1 381 ? -8.500 13.069 8.430 1.00 85.19 381 ILE A O 1
ATOM 2870 N N . VAL A 1 382 ? -8.687 11.649 10.152 1.00 81.00 382 VAL A N 1
ATOM 2871 C CA . VAL A 1 382 ? -7.687 10.693 9.645 1.00 81.00 382 VAL A CA 1
ATOM 2872 C C . VAL A 1 382 ? -8.096 10.149 8.276 1.00 81.00 382 VAL A C 1
ATOM 2874 O O . VAL A 1 382 ? -7.267 10.123 7.370 1.00 81.00 382 VAL A O 1
ATOM 2877 N N . VAL A 1 383 ? -9.366 9.771 8.095 1.00 81.94 383 VAL A N 1
ATOM 2878 C CA . VAL A 1 383 ? -9.884 9.313 6.796 1.00 81.94 383 VAL A CA 1
ATOM 2879 C C . VAL A 1 383 ? -9.767 10.412 5.744 1.00 81.94 383 VAL A C 1
ATOM 2881 O O . VAL A 1 383 ? -9.276 10.143 4.651 1.00 81.94 383 VAL A O 1
ATOM 2884 N N . LEU A 1 384 ? -10.159 11.645 6.071 1.00 85.44 384 LEU A N 1
ATOM 2885 C CA . LEU A 1 384 ? -10.118 12.773 5.140 1.00 85.44 384 LEU A CA 1
ATOM 2886 C C . LEU A 1 384 ? -8.684 13.145 4.739 1.00 85.44 384 LEU A C 1
ATOM 2888 O O . LEU A 1 384 ? -8.408 13.353 3.561 1.00 85.44 384 LEU A O 1
ATOM 2892 N N . VAL A 1 385 ? -7.763 13.199 5.703 1.00 85.19 385 VAL A N 1
ATOM 2893 C CA . VAL A 1 385 ? -6.341 13.476 5.453 1.00 85.19 385 VAL A CA 1
ATOM 2894 C C . VAL A 1 385 ? -5.729 12.367 4.609 1.00 85.19 385 VAL A C 1
ATOM 2896 O O . VAL A 1 385 ? -5.014 12.650 3.653 1.00 85.19 385 VAL A O 1
ATOM 2899 N N . MET A 1 386 ? -6.034 11.105 4.912 1.00 80.06 386 MET A N 1
ATOM 2900 C CA . MET A 1 386 ? -5.528 9.989 4.119 1.00 80.06 386 MET A CA 1
ATOM 2901 C C . MET A 1 386 ? -6.093 10.010 2.696 1.00 80.06 386 MET A C 1
ATOM 2903 O O . MET A 1 386 ? -5.342 9.808 1.748 1.00 80.06 386 MET A O 1
ATOM 2907 N N . GLN A 1 387 ? -7.383 10.316 2.525 1.00 83.19 387 GLN A N 1
ATOM 2908 C CA . GLN A 1 387 ? -7.992 10.504 1.208 1.00 83.19 387 GLN A CA 1
ATOM 2909 C C . GLN A 1 387 ? -7.291 11.622 0.428 1.00 83.19 387 GLN A C 1
ATOM 2911 O O . GLN A 1 387 ? -6.968 11.428 -0.742 1.00 83.19 387 GLN A O 1
ATOM 2916 N N . ALA A 1 388 ? -7.034 12.767 1.066 1.00 83.88 388 ALA A N 1
ATOM 2917 C CA . ALA A 1 388 ? -6.325 13.880 0.444 1.00 83.88 388 ALA A CA 1
AT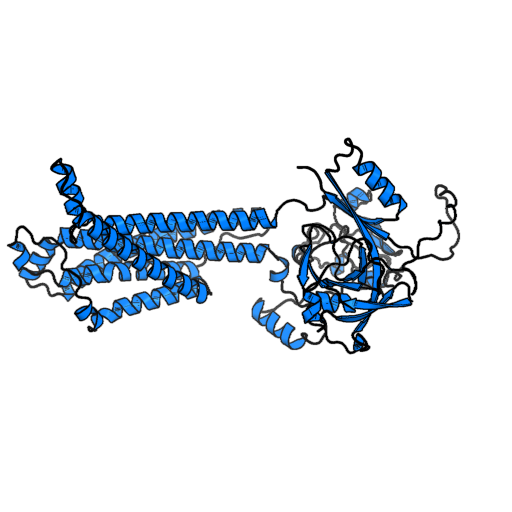OM 2918 C C . ALA A 1 388 ? -4.899 13.481 0.033 1.00 83.88 388 ALA A C 1
ATOM 2920 O O . ALA A 1 388 ? -4.495 13.754 -1.094 1.00 83.88 388 ALA A O 1
ATOM 2921 N N . ASN A 1 389 ? -4.175 12.761 0.896 1.00 82.19 389 ASN A N 1
ATOM 2922 C CA . ASN A 1 389 ? -2.840 12.246 0.590 1.00 82.19 389 ASN A CA 1
ATOM 2923 C C . ASN A 1 389 ? -2.865 11.262 -0.587 1.00 82.19 389 ASN A C 1
ATOM 2925 O O . ASN A 1 389 ? -2.027 11.357 -1.474 1.00 82.19 389 ASN A O 1
ATOM 2929 N N . LEU A 1 390 ? -3.838 10.345 -0.637 1.00 76.81 390 LEU A N 1
ATOM 2930 C CA . LEU A 1 390 ? -3.987 9.409 -1.756 1.00 76.81 390 LEU A CA 1
ATOM 2931 C C . LEU A 1 390 ? -4.324 10.130 -3.064 1.00 76.81 390 LEU A C 1
ATOM 2933 O O . LEU A 1 390 ? -3.780 9.784 -4.109 1.00 76.81 390 LEU A O 1
ATOM 2937 N N . GLN A 1 391 ? -5.199 11.137 -3.018 1.00 77.38 391 GLN A N 1
ATOM 2938 C CA . GLN A 1 391 ? -5.516 11.953 -4.189 1.00 77.38 391 GLN A CA 1
ATOM 2939 C C . GLN A 1 391 ? -4.299 12.740 -4.674 1.00 77.38 391 GLN A C 1
ATOM 2941 O O . GLN A 1 391 ? -4.067 12.799 -5.876 1.00 77.38 391 GLN A O 1
ATOM 2946 N N . GLN A 1 392 ? -3.506 13.309 -3.765 1.00 75.19 392 GLN A N 1
ATOM 2947 C CA . GLN A 1 392 ? -2.265 14.003 -4.109 1.00 75.19 392 GLN A CA 1
ATOM 2948 C C . GLN A 1 392 ? -1.204 13.050 -4.659 1.00 75.19 392 GLN A C 1
ATOM 2950 O O . GLN A 1 392 ? -0.541 13.393 -5.626 1.00 75.19 392 GLN A O 1
ATOM 2955 N N . GLU A 1 393 ? -1.072 11.845 -4.111 1.00 73.62 393 GLU A N 1
ATOM 2956 C CA . GLU A 1 393 ? -0.151 10.823 -4.620 1.00 73.62 393 GLU A CA 1
ATOM 2957 C C . GLU A 1 393 ? -0.579 10.322 -6.014 1.00 73.62 393 GLU A C 1
ATOM 2959 O O . GLU A 1 393 ? 0.260 10.046 -6.872 1.00 73.62 393 GLU A O 1
ATOM 2964 N N . PHE A 1 394 ? -1.888 10.246 -6.272 1.00 66.25 394 PHE A N 1
ATOM 2965 C CA . PHE A 1 394 ? -2.443 9.864 -7.571 1.00 66.25 394 PHE A CA 1
ATOM 2966 C C . PHE A 1 394 ? -2.292 10.976 -8.619 1.00 66.25 394 PHE A C 1
ATOM 2968 O O . PHE A 1 394 ? -1.779 10.742 -9.711 1.00 66.25 394 PHE A O 1
ATOM 2975 N N . LEU A 1 395 ? -2.708 12.201 -8.287 1.00 63.91 395 LEU A N 1
ATOM 2976 C CA . LEU A 1 395 ? -2.663 13.346 -9.201 1.00 63.91 395 LEU A CA 1
ATOM 2977 C C . LEU A 1 395 ? -1.246 13.904 -9.364 1.00 63.91 395 LEU A C 1
ATOM 2979 O O . LEU A 1 395 ? -0.888 14.329 -10.455 1.00 63.91 395 LEU A O 1
ATOM 2983 N N . GLY A 1 396 ? -0.434 13.875 -8.307 1.00 57.84 396 GLY A N 1
ATOM 2984 C CA . GLY A 1 396 ? 0.948 14.354 -8.295 1.00 57.84 396 GLY A CA 1
ATOM 2985 C C . GLY A 1 396 ? 1.895 13.459 -9.089 1.00 57.84 396 GLY A C 1
ATOM 2986 O O . GLY A 1 396 ? 2.764 13.961 -9.790 1.00 57.84 396 GLY A O 1
ATOM 2987 N N . ALA A 1 397 ? 1.690 12.140 -9.071 1.00 52.84 397 ALA A N 1
ATOM 2988 C CA . ALA A 1 397 ? 2.414 11.226 -9.957 1.00 52.84 397 ALA A CA 1
ATOM 2989 C C . ALA A 1 397 ? 1.934 11.296 -11.417 1.00 52.84 397 ALA A C 1
ATOM 2991 O O . ALA A 1 397 ? 2.673 10.914 -12.323 1.00 52.84 397 ALA A O 1
ATOM 2992 N N . SER A 1 398 ? 0.709 11.786 -11.634 1.00 47.44 398 SER A N 1
ATOM 2993 C CA . SER A 1 398 ? 0.131 12.101 -12.942 1.00 47.44 398 SER A CA 1
ATOM 2994 C C . SER A 1 398 ? 0.331 13.574 -13.327 1.00 47.44 398 SER A C 1
ATOM 2996 O O . SER A 1 398 ? -0.324 14.032 -14.266 1.00 47.44 398 SER A O 1
ATOM 2998 N N . ALA A 1 399 ? 1.185 14.327 -12.620 1.00 47.28 399 ALA A N 1
ATOM 2999 C CA . ALA A 1 399 ? 1.365 15.754 -12.852 1.00 47.28 399 ALA A CA 1
ATOM 3000 C C . ALA A 1 399 ? 2.073 16.026 -14.191 1.00 47.28 399 ALA A C 1
ATOM 3002 O O . ALA A 1 399 ? 3.284 16.192 -14.260 1.00 47.28 399 ALA A O 1
ATOM 3003 N N . PHE A 1 400 ? 1.256 16.013 -15.245 1.00 53.50 400 PHE A N 1
ATOM 3004 C CA . PHE A 1 400 ? 1.172 16.992 -16.323 1.00 53.50 400 PHE A CA 1
ATOM 3005 C C . PHE A 1 400 ? 2.502 17.517 -16.874 1.00 53.50 400 PHE A C 1
ATOM 3007 O O . PHE A 1 400 ? 2.842 18.669 -16.643 1.00 53.50 400 PHE A O 1
ATOM 3014 N N . ASP A 1 401 ? 3.203 16.680 -17.647 1.00 53.34 401 ASP A N 1
ATOM 3015 C CA . ASP A 1 401 ? 3.935 17.113 -18.856 1.00 53.34 401 ASP A CA 1
ATOM 3016 C C . ASP A 1 401 ? 4.400 15.920 -19.726 1.00 53.34 401 ASP A C 1
ATOM 3018 O O . ASP A 1 401 ? 5.456 15.941 -20.358 1.00 53.34 401 ASP A O 1
ATOM 3022 N N . ALA A 1 402 ? 3.623 14.827 -19.759 1.00 58.28 402 ALA A N 1
ATOM 3023 C CA . ALA A 1 402 ? 3.974 13.694 -20.612 1.00 58.28 402 ALA A CA 1
ATOM 3024 C C . ALA A 1 402 ? 3.899 14.118 -22.095 1.00 58.28 402 ALA A C 1
ATOM 3026 O O . ALA A 1 402 ? 2.867 14.648 -22.525 1.00 58.28 402 ALA A O 1
ATOM 3027 N N . PRO A 1 403 ? 4.960 13.894 -22.892 1.00 60.47 403 PRO A N 1
ATOM 3028 C CA . PRO A 1 403 ? 4.978 14.315 -24.283 1.00 60.47 403 PRO A CA 1
ATOM 3029 C C . PRO A 1 403 ? 3.905 13.579 -25.081 1.00 60.47 403 PRO A C 1
ATOM 3031 O O . PRO A 1 403 ? 3.725 12.369 -24.951 1.00 60.47 403 PRO A O 1
ATOM 3034 N N . THR A 1 404 ? 3.193 14.324 -25.919 1.00 70.31 404 THR A N 1
ATOM 3035 C CA . THR A 1 404 ? 2.163 13.783 -26.813 1.00 70.31 404 THR A CA 1
ATOM 3036 C C . THR A 1 404 ? 2.790 13.169 -28.060 1.00 70.31 404 THR A C 1
ATOM 3038 O O . THR A 1 404 ? 2.310 12.153 -28.555 1.00 70.31 404 THR A O 1
ATOM 3041 N N . LEU A 1 405 ? 3.898 13.747 -28.532 1.00 72.94 405 LEU A N 1
ATOM 3042 C CA . LEU A 1 405 ? 4.712 13.203 -29.613 1.00 72.94 405 LEU A CA 1
ATOM 3043 C C . LEU A 1 405 ? 6.155 13.037 -29.135 1.00 72.94 405 LEU A C 1
ATOM 3045 O O . LEU A 1 405 ? 6.740 13.974 -28.587 1.00 72.94 405 LEU A O 1
ATOM 3049 N N . VAL A 1 406 ? 6.726 11.856 -29.375 1.00 73.06 406 VAL A N 1
ATOM 3050 C CA . VAL A 1 406 ? 8.149 11.582 -29.164 1.00 73.06 406 VAL A CA 1
ATOM 3051 C C . VAL A 1 406 ? 8.767 11.149 -30.482 1.00 73.06 406 VAL A C 1
ATOM 3053 O O . VAL A 1 406 ? 8.355 10.146 -31.059 1.00 73.06 406 VAL A O 1
ATOM 3056 N N . GLY A 1 407 ? 9.755 11.905 -30.947 1.00 73.25 407 GLY A N 1
ATOM 3057 C CA . GLY A 1 407 ? 10.563 11.554 -32.113 1.00 73.25 407 GLY A CA 1
ATOM 3058 C C . GLY A 1 407 ? 11.934 11.052 -31.680 1.00 73.25 407 GLY A C 1
ATOM 3059 O O . GLY A 1 407 ? 12.471 11.478 -30.656 1.00 73.25 407 GLY A O 1
ATOM 3060 N N . SER A 1 408 ? 12.515 10.146 -32.452 1.00 74.19 408 SER A N 1
ATOM 3061 C CA . SER A 1 408 ? 13.923 9.791 -32.340 1.00 74.19 408 SER A CA 1
ATOM 3062 C C . SER A 1 408 ? 14.554 9.783 -33.713 1.00 74.19 408 SER A C 1
ATOM 3064 O O . SER A 1 408 ? 13.872 9.660 -34.724 1.00 74.19 408 SER A O 1
ATOM 3066 N N . ASP A 1 409 ? 15.870 9.882 -33.706 1.00 73.06 409 ASP A N 1
ATOM 3067 C CA . ASP A 1 409 ? 16.700 9.805 -34.890 1.00 73.06 409 ASP A CA 1
ATOM 3068 C C . ASP A 1 409 ? 16.475 10.934 -35.914 1.00 73.06 409 ASP A C 1
ATOM 3070 O O . ASP A 1 409 ? 16.639 10.733 -37.113 1.00 73.06 409 ASP A O 1
ATOM 3074 N N . LEU A 1 410 ? 16.145 12.134 -35.422 1.00 80.12 410 LEU A N 1
ATOM 3075 C CA . LEU A 1 410 ? 15.945 13.331 -36.244 1.00 80.12 410 LEU A CA 1
ATOM 3076 C C . LEU A 1 410 ? 17.272 14.025 -36.554 1.00 80.12 410 LEU A C 1
ATOM 3078 O O . LEU A 1 410 ? 18.097 14.231 -35.651 1.00 80.12 410 LEU A O 1
ATOM 3082 N N . PHE A 1 411 ? 17.456 14.422 -37.807 1.00 82.25 411 PHE A N 1
ATOM 3083 C CA . PHE A 1 411 ? 18.620 15.187 -38.251 1.00 82.25 411 PHE A CA 1
ATOM 3084 C C . PHE A 1 411 ? 18.541 16.654 -37.786 1.00 82.25 411 PHE A C 1
ATOM 3086 O O . PHE A 1 411 ? 17.445 17.149 -37.518 1.00 82.25 411 PHE A O 1
ATOM 3093 N N . PRO A 1 412 ? 19.675 17.379 -37.682 1.00 80.62 412 PRO A N 1
ATOM 3094 C CA . PRO A 1 412 ? 19.679 18.770 -37.218 1.00 80.62 412 PRO A CA 1
ATOM 3095 C C . PRO A 1 412 ? 18.733 19.704 -37.990 1.00 80.62 412 PRO A C 1
ATOM 3097 O O . PRO A 1 412 ? 18.047 20.513 -37.374 1.00 80.62 412 PRO A O 1
ATOM 3100 N N . ASP A 1 413 ? 18.621 19.548 -39.310 1.00 85.31 413 ASP A N 1
ATOM 3101 C CA . ASP A 1 413 ? 17.710 20.336 -40.151 1.00 85.31 413 ASP A CA 1
ATOM 3102 C C . ASP A 1 413 ? 16.229 20.050 -39.857 1.00 85.31 413 ASP A C 1
ATOM 3104 O O . ASP A 1 413 ? 15.388 20.946 -39.923 1.00 85.31 413 ASP A O 1
ATOM 3108 N N . GLU A 1 414 ? 15.898 18.812 -39.484 1.00 86.94 414 GLU A N 1
ATOM 3109 C CA . GLU A 1 414 ? 14.543 18.431 -39.075 1.00 86.94 414 GLU A CA 1
ATOM 3110 C C . GLU A 1 414 ? 14.190 19.001 -37.695 1.00 86.94 414 GLU A C 1
ATOM 3112 O O . GLU A 1 414 ? 13.048 19.405 -37.471 1.00 86.94 414 GLU A O 1
ATOM 3117 N N . VAL A 1 415 ? 15.165 19.074 -36.780 1.00 86.25 415 VAL A N 1
ATOM 3118 C CA . VAL A 1 415 ? 14.993 19.722 -35.468 1.00 86.25 415 VAL A CA 1
ATOM 3119 C C . VAL A 1 415 ? 14.705 21.202 -35.643 1.00 86.25 415 VAL A C 1
ATOM 3121 O O . VAL A 1 415 ? 13.719 21.682 -35.092 1.00 86.25 415 VAL A O 1
ATOM 3124 N N . GLU A 1 416 ? 15.514 21.899 -36.441 1.00 87.19 416 GLU A N 1
ATOM 3125 C CA . GLU A 1 416 ? 15.337 23.328 -36.718 1.00 87.19 416 GLU A CA 1
ATOM 3126 C C . GLU A 1 416 ? 13.969 23.611 -37.356 1.00 87.19 416 GLU A C 1
ATOM 3128 O O . GLU A 1 416 ? 13.279 24.558 -36.974 1.00 87.19 416 GLU A O 1
ATOM 3133 N N . ALA A 1 417 ? 13.526 22.760 -38.289 1.00 88.31 417 ALA A N 1
ATOM 3134 C CA . ALA A 1 417 ? 12.210 22.887 -38.910 1.00 88.31 417 ALA A CA 1
ATOM 3135 C C . ALA A 1 417 ? 11.058 22.713 -37.902 1.00 88.31 417 ALA A C 1
ATOM 3137 O O . ALA A 1 417 ? 10.074 23.457 -37.948 1.00 88.31 417 ALA A O 1
ATOM 3138 N N . LEU A 1 418 ? 11.164 21.748 -36.985 1.00 87.44 418 LEU A N 1
ATOM 3139 C CA . LEU A 1 418 ? 10.155 21.524 -35.946 1.00 87.44 418 LEU A CA 1
ATOM 3140 C C . LEU A 1 418 ? 10.179 22.611 -34.866 1.00 87.44 418 LEU A C 1
ATOM 3142 O O . LEU A 1 418 ? 9.121 22.993 -34.365 1.00 87.44 418 LEU A O 1
ATOM 3146 N N . GLU A 1 419 ? 11.354 23.134 -34.528 1.00 86.81 419 GLU A N 1
ATOM 3147 C CA . GLU A 1 419 ? 11.508 24.249 -33.595 1.00 86.81 419 GLU A CA 1
ATOM 3148 C C . GLU A 1 419 ? 10.870 25.525 -34.166 1.00 86.81 419 GLU A C 1
ATOM 3150 O O . GLU A 1 419 ? 10.093 26.198 -33.477 1.00 86.81 419 GLU A O 1
ATOM 3155 N N . ALA A 1 420 ? 11.090 25.800 -35.456 1.00 88.00 420 ALA A N 1
ATOM 3156 C CA . ALA A 1 420 ? 10.426 26.886 -36.171 1.00 88.00 420 ALA A CA 1
ATOM 3157 C C . ALA A 1 420 ? 8.896 26.721 -36.166 1.00 88.00 420 ALA A C 1
ATOM 3159 O O . ALA A 1 420 ? 8.184 27.670 -35.837 1.00 88.00 420 ALA A O 1
ATOM 3160 N N . LEU A 1 421 ? 8.389 25.511 -36.435 1.00 87.31 421 LEU A N 1
ATOM 3161 C CA . LEU A 1 421 ? 6.955 25.210 -36.378 1.00 87.31 421 LEU A CA 1
ATOM 3162 C C . LEU A 1 421 ? 6.382 25.404 -34.966 1.00 87.31 421 LEU A C 1
ATOM 3164 O O . LEU A 1 421 ? 5.291 25.946 -34.810 1.00 87.31 421 LEU A O 1
ATOM 3168 N N . SER A 1 422 ? 7.121 24.999 -33.929 1.00 85.25 422 SER A N 1
ATOM 3169 C CA . SER A 1 422 ? 6.697 25.161 -32.532 1.00 85.25 422 SER A CA 1
ATOM 3170 C C . SER A 1 422 ? 6.596 26.623 -32.096 1.00 85.25 422 SER A C 1
ATOM 3172 O O . SER A 1 422 ? 5.810 26.954 -31.212 1.00 85.25 422 SER A O 1
ATOM 3174 N N . SER A 1 423 ? 7.351 27.505 -32.753 1.00 84.50 423 SER A N 1
ATOM 3175 C CA . SER A 1 423 ? 7.315 28.947 -32.512 1.00 84.50 423 SER A CA 1
ATOM 3176 C C . SER A 1 423 ? 6.104 29.625 -33.167 1.00 84.50 423 SER A C 1
ATOM 3178 O O . SER A 1 423 ? 5.793 30.773 -32.844 1.00 84.50 423 SER A O 1
ATOM 3180 N N . GLU A 1 424 ? 5.392 28.938 -34.071 1.00 87.44 424 GLU A N 1
ATOM 3181 C CA . GLU A 1 424 ? 4.164 29.448 -34.678 1.00 87.44 424 GLU A CA 1
ATOM 3182 C C . GLU A 1 424 ? 2.959 29.248 -33.739 1.00 87.44 424 GLU A C 1
ATOM 3184 O O . GLU A 1 424 ? 2.606 28.107 -33.430 1.00 87.44 424 GLU A O 1
ATOM 3189 N N . PRO A 1 425 ? 2.229 30.313 -33.346 1.00 75.25 425 PRO A N 1
ATOM 3190 C CA . PRO A 1 425 ? 1.074 30.200 -32.445 1.00 75.25 425 PRO A CA 1
ATOM 3191 C C . PRO A 1 425 ? -0.065 29.319 -32.984 1.00 75.25 425 PRO A C 1
ATOM 3193 O O . PRO A 1 425 ? -0.888 28.826 -32.216 1.00 75.25 425 PRO A O 1
ATOM 3196 N N . ALA A 1 426 ? -0.130 29.136 -34.307 1.00 77.38 426 ALA A N 1
ATOM 3197 C CA . ALA A 1 426 ? -1.141 28.322 -34.979 1.00 77.38 426 ALA A CA 1
ATOM 3198 C C . ALA A 1 426 ? -0.857 26.809 -34.914 1.00 77.38 426 ALA A C 1
ATOM 3200 O O . ALA A 1 426 ? -1.749 26.020 -35.219 1.00 77.38 426 ALA A O 1
ATOM 3201 N N . SER A 1 427 ? 0.353 26.397 -34.516 1.00 76.19 427 SER A N 1
ATOM 3202 C CA . SER A 1 427 ? 0.765 24.986 -34.481 1.00 76.19 427 SER A CA 1
ATOM 3203 C C . SER A 1 427 ? 0.131 24.186 -33.335 1.00 76.19 427 SER A C 1
ATOM 3205 O O . SER A 1 427 ? 0.086 22.959 -33.393 1.00 76.19 427 SER A O 1
ATOM 3207 N N . GLY A 1 428 ? -0.363 24.861 -32.288 1.00 79.50 428 GLY A N 1
ATOM 3208 C CA . GLY A 1 428 ? -0.915 24.213 -31.092 1.00 79.50 428 GLY A CA 1
ATOM 3209 C C . GLY A 1 428 ? 0.128 23.492 -30.224 1.00 79.50 428 GLY A C 1
ATOM 3210 O O . GLY A 1 428 ? -0.246 22.756 -29.310 1.00 79.50 428 GLY A O 1
ATOM 3211 N N . ILE A 1 429 ? 1.422 23.691 -30.495 1.00 79.94 429 ILE A N 1
ATOM 3212 C CA . ILE A 1 429 ? 2.531 23.124 -29.726 1.00 79.94 429 ILE A CA 1
ATOM 3213 C C . ILE A 1 429 ? 2.776 24.005 -28.495 1.00 79.94 429 ILE A C 1
ATOM 3215 O O . ILE A 1 429 ? 3.168 25.160 -28.625 1.00 79.94 429 ILE A O 1
ATOM 3219 N N . SER A 1 430 ? 2.543 23.480 -27.287 1.00 76.00 430 SER A N 1
ATOM 3220 C CA . SER A 1 430 ? 2.726 24.261 -26.052 1.00 76.00 430 SER A CA 1
ATOM 3221 C C . SER A 1 430 ? 4.181 24.325 -25.594 1.00 76.00 430 SER A C 1
ATOM 3223 O O . SER A 1 430 ? 4.577 25.279 -24.925 1.00 76.00 430 SER A O 1
ATOM 3225 N N . ARG A 1 431 ? 4.976 23.304 -25.928 1.00 76.00 431 ARG A N 1
ATOM 3226 C CA . ARG A 1 431 ? 6.388 23.203 -25.562 1.00 76.00 431 ARG A CA 1
ATOM 3227 C C . ARG A 1 431 ? 7.128 22.333 -26.581 1.00 76.00 431 ARG A C 1
ATOM 3229 O O . ARG A 1 431 ? 6.583 21.377 -27.125 1.00 76.00 431 ARG A O 1
ATOM 3236 N N . PHE A 1 432 ? 8.385 22.660 -26.836 1.00 78.88 432 PHE A N 1
ATOM 3237 C CA . PHE A 1 432 ? 9.271 21.870 -27.681 1.00 78.88 432 PHE A CA 1
ATOM 3238 C C . PHE A 1 432 ? 10.571 21.645 -26.922 1.00 78.88 432 PHE A C 1
ATOM 3240 O O . PHE A 1 432 ? 11.157 22.589 -26.392 1.00 78.88 432 PHE A O 1
ATOM 3247 N N . VAL A 1 433 ? 10.988 20.385 -26.812 1.00 77.62 433 VAL A N 1
ATOM 3248 C CA . VAL A 1 433 ? 12.269 20.023 -26.204 1.00 77.62 433 VAL A CA 1
ATOM 3249 C C . VAL A 1 433 ? 12.991 19.070 -27.144 1.00 77.62 433 VAL A C 1
ATOM 3251 O O . VAL A 1 433 ? 12.535 17.947 -27.377 1.00 77.62 433 VAL A O 1
ATOM 3254 N N . SER A 1 434 ? 14.134 19.516 -27.658 1.00 80.25 434 SER A N 1
ATOM 3255 C CA . SER A 1 434 ? 15.075 18.688 -28.406 1.00 80.25 434 SER A CA 1
ATOM 3256 C C . SER A 1 434 ? 16.283 18.367 -27.544 1.00 80.25 434 SER A C 1
ATOM 3258 O O . SER A 1 434 ? 16.816 19.231 -26.846 1.00 80.25 434 SER A O 1
ATOM 3260 N N . THR A 1 435 ? 16.750 17.127 -27.597 1.00 79.75 435 THR A N 1
ATOM 3261 C CA . THR A 1 435 ? 17.982 16.732 -26.913 1.00 79.75 435 THR A CA 1
ATOM 3262 C C . THR A 1 435 ? 18.913 16.023 -27.889 1.00 79.75 435 THR A C 1
ATOM 3264 O O . THR A 1 435 ? 18.494 15.035 -28.508 1.00 79.75 435 THR A O 1
ATOM 3267 N N . PRO A 1 436 ? 20.165 16.497 -28.038 1.00 81.12 436 PRO A N 1
ATOM 3268 C CA . PRO A 1 436 ? 21.130 15.833 -28.892 1.00 81.12 436 PRO A CA 1
ATOM 3269 C C . PRO A 1 436 ? 21.488 14.468 -28.304 1.00 81.12 436 PRO A C 1
ATOM 3271 O O . PRO A 1 436 ? 21.661 14.315 -27.087 1.00 81.12 436 PRO A O 1
ATOM 3274 N N . MET A 1 437 ? 21.591 13.475 -29.181 1.00 78.38 437 MET A N 1
ATOM 3275 C CA . MET A 1 437 ? 21.943 12.114 -28.819 1.00 78.38 437 MET A CA 1
ATOM 3276 C C . MET A 1 437 ? 23.135 11.658 -29.660 1.00 78.38 437 MET A C 1
ATOM 3278 O O . MET A 1 437 ? 23.215 11.884 -30.866 1.00 78.38 437 MET A O 1
ATOM 3282 N N . LEU A 1 438 ? 24.069 10.986 -29.004 1.00 80.75 438 LEU A N 1
ATOM 3283 C CA . LEU A 1 438 ? 25.105 10.195 -29.656 1.00 80.75 438 LEU A CA 1
ATOM 3284 C C . LEU A 1 438 ? 25.078 8.783 -29.083 1.00 80.75 438 LEU A C 1
ATOM 3286 O O . LEU A 1 438 ? 24.404 8.516 -28.087 1.00 80.75 438 LEU A O 1
ATOM 3290 N N . ARG A 1 439 ? 25.800 7.864 -29.713 1.00 80.94 439 ARG A N 1
ATOM 3291 C CA . ARG A 1 439 ? 26.003 6.520 -29.176 1.00 80.94 439 ARG A CA 1
ATOM 3292 C C . ARG A 1 439 ? 27.455 6.333 -28.788 1.00 80.94 439 ARG A C 1
ATOM 3294 O O . ARG A 1 439 ? 28.352 6.824 -29.469 1.00 80.94 439 ARG A O 1
ATOM 3301 N N . GLY A 1 440 ? 27.656 5.623 -27.692 1.00 84.50 440 GLY A N 1
ATOM 3302 C CA . GLY A 1 440 ? 28.974 5.215 -27.242 1.00 84.50 440 GLY A CA 1
ATOM 3303 C C . GLY A 1 440 ? 28.874 4.059 -26.266 1.00 84.50 440 GLY A C 1
ATOM 3304 O O . GLY A 1 440 ? 27.795 3.754 -25.754 1.00 84.50 440 GLY A O 1
ATOM 3305 N N . ARG A 1 441 ? 29.996 3.399 -26.016 1.00 87.56 441 ARG A N 1
ATOM 3306 C CA . ARG A 1 441 ? 30.084 2.247 -25.116 1.00 87.56 441 ARG A CA 1
ATOM 3307 C C . ARG A 1 441 ? 31.112 2.521 -24.034 1.00 87.56 441 ARG A C 1
ATOM 3309 O O . ARG A 1 441 ? 32.204 2.980 -24.340 1.00 87.56 441 ARG A O 1
ATOM 3316 N N . LEU A 1 442 ? 30.796 2.202 -22.785 1.00 89.44 442 LEU A N 1
ATOM 3317 C CA . LEU A 1 442 ? 31.786 2.249 -21.711 1.00 89.44 442 LEU A CA 1
ATOM 3318 C C . LEU A 1 442 ? 32.792 1.099 -21.885 1.00 89.44 442 LEU A C 1
ATOM 3320 O O . LEU A 1 442 ? 32.385 -0.058 -22.015 1.00 89.44 442 LEU A O 1
ATOM 3324 N N . THR A 1 443 ? 34.089 1.404 -21.895 1.00 89.44 443 THR A N 1
ATOM 3325 C CA . THR A 1 443 ? 35.166 0.414 -22.068 1.00 89.44 443 THR A CA 1
ATOM 3326 C C . THR A 1 443 ? 35.916 0.125 -20.776 1.00 89.44 443 THR A C 1
ATOM 3328 O O . THR A 1 443 ? 36.250 -1.034 -20.526 1.00 89.44 443 THR A O 1
ATOM 3331 N N . SER A 1 444 ? 36.157 1.143 -19.947 1.00 91.06 444 SER A N 1
ATOM 3332 C CA . SER A 1 444 ? 36.877 1.004 -18.676 1.00 91.06 444 SER A CA 1
ATOM 3333 C C . SER A 1 444 ? 36.417 2.005 -17.618 1.00 91.06 444 SER A C 1
ATOM 3335 O O . SER A 1 444 ? 35.919 3.087 -17.939 1.00 91.06 444 SER A O 1
ATOM 3337 N N . ILE A 1 445 ? 36.599 1.617 -16.357 1.00 92.31 445 ILE A N 1
ATOM 3338 C CA . ILE A 1 445 ? 36.347 2.407 -15.146 1.00 92.31 445 ILE A CA 1
ATOM 3339 C C . ILE A 1 445 ? 37.643 2.399 -14.337 1.00 92.31 445 ILE A C 1
ATOM 3341 O O . ILE A 1 445 ? 38.085 1.312 -13.979 1.00 92.31 445 ILE A O 1
ATOM 3345 N N . GLU A 1 446 ? 38.260 3.556 -14.076 1.00 90.12 446 GLU A N 1
ATOM 3346 C CA . GLU A 1 446 ? 39.557 3.641 -13.369 1.00 90.12 446 GLU A CA 1
ATOM 3347 C C . GLU A 1 446 ? 40.601 2.654 -13.944 1.00 90.12 446 GLU A C 1
ATOM 3349 O O . GLU A 1 446 ? 41.211 1.864 -13.227 1.00 90.12 446 GLU A O 1
ATOM 3354 N N . ASP A 1 447 ? 40.725 2.624 -15.277 1.00 84.56 447 ASP A N 1
ATOM 3355 C CA . ASP A 1 447 ? 41.572 1.693 -16.046 1.00 84.56 447 ASP A CA 1
ATOM 3356 C C . ASP A 1 447 ? 41.224 0.189 -15.936 1.00 84.56 447 ASP A C 1
ATOM 3358 O O . ASP A 1 447 ? 41.845 -0.642 -16.604 1.00 84.56 447 ASP A O 1
ATOM 3362 N N . VAL A 1 448 ? 40.191 -0.190 -15.177 1.00 88.94 448 VAL A N 1
ATOM 3363 C CA . VAL A 1 448 ? 39.671 -1.564 -15.121 1.00 88.94 448 VAL A CA 1
ATOM 3364 C C . VAL A 1 448 ? 38.724 -1.810 -16.303 1.00 88.94 448 VAL A C 1
ATOM 3366 O O . VAL A 1 448 ? 37.745 -1.074 -16.461 1.00 88.94 448 VAL A O 1
ATOM 3369 N N . PRO A 1 449 ? 38.953 -2.840 -17.142 1.00 88.19 449 PRO A N 1
ATOM 3370 C CA . PRO A 1 449 ? 38.057 -3.167 -18.246 1.00 88.19 449 PRO A CA 1
ATOM 3371 C C . PRO A 1 449 ? 36.649 -3.532 -17.768 1.00 88.19 449 PRO A C 1
ATOM 3373 O O . PRO A 1 449 ? 36.474 -4.343 -16.859 1.00 88.19 449 PRO A O 1
ATOM 3376 N N . VAL A 1 450 ? 35.635 -3.029 -18.474 1.00 84.31 450 VAL A N 1
ATOM 3377 C CA . VAL A 1 450 ? 34.210 -3.279 -18.188 1.00 84.31 450 VAL A CA 1
ATOM 3378 C C . VAL A 1 450 ? 33.849 -4.770 -18.120 1.00 84.31 450 VAL A C 1
ATOM 3380 O O . VAL A 1 450 ? 32.937 -5.146 -17.388 1.00 84.31 450 VAL A O 1
ATOM 3383 N N . SER A 1 451 ? 34.569 -5.643 -18.834 1.00 78.75 451 SER A N 1
ATOM 3384 C CA . SER A 1 451 ? 34.368 -7.101 -18.781 1.00 78.75 451 SER A CA 1
ATOM 3385 C C . SER A 1 451 ? 34.658 -7.722 -17.412 1.00 78.75 451 SER A C 1
ATOM 3387 O O . SER A 1 451 ? 34.171 -8.813 -17.122 1.00 78.75 451 SER A O 1
ATOM 3389 N N . GLU A 1 452 ? 35.462 -7.053 -16.589 1.00 81.19 452 GLU A N 1
ATOM 3390 C CA . GLU A 1 452 ? 35.838 -7.495 -15.243 1.00 81.19 452 GLU A CA 1
ATOM 3391 C C . GLU A 1 452 ? 35.046 -6.752 -14.155 1.00 81.19 452 GLU A C 1
ATOM 3393 O O . GLU A 1 452 ? 35.002 -7.184 -12.999 1.00 81.19 452 GLU A O 1
ATOM 3398 N N . THR A 1 453 ? 34.362 -5.666 -14.525 1.00 78.88 453 THR A N 1
ATOM 3399 C CA . THR A 1 453 ? 33.562 -4.853 -13.614 1.00 78.88 453 THR A CA 1
ATOM 3400 C C . THR A 1 453 ? 32.210 -5.500 -13.327 1.00 78.88 453 THR A C 1
ATOM 3402 O O . THR A 1 453 ? 31.433 -5.836 -14.222 1.00 78.88 453 THR A O 1
ATOM 3405 N N . ARG A 1 454 ? 31.886 -5.648 -12.041 1.00 77.25 454 ARG A N 1
ATOM 3406 C CA . ARG A 1 454 ? 30.592 -6.182 -11.606 1.00 77.25 454 ARG A CA 1
ATOM 3407 C C . ARG A 1 454 ? 29.572 -5.061 -11.488 1.00 77.25 454 ARG A C 1
ATOM 3409 O O . ARG A 1 454 ? 29.787 -4.111 -10.747 1.00 77.25 454 ARG A O 1
ATOM 3416 N N . THR A 1 455 ? 28.426 -5.221 -12.141 1.00 79.31 455 THR A N 1
ATOM 3417 C CA . THR A 1 455 ? 27.316 -4.267 -12.031 1.00 79.31 455 THR A CA 1
ATOM 3418 C C . THR A 1 455 ? 26.317 -4.669 -10.960 1.00 79.31 455 THR A C 1
ATOM 3420 O O . THR A 1 455 ? 25.988 -5.851 -10.835 1.00 79.31 455 THR A O 1
ATOM 3423 N N . ARG A 1 456 ? 25.738 -3.688 -10.269 1.00 79.94 456 ARG A N 1
ATOM 3424 C CA . ARG A 1 456 ? 24.550 -3.873 -9.425 1.00 79.94 456 ARG A CA 1
ATOM 3425 C C . ARG A 1 456 ? 23.391 -3.042 -9.965 1.00 79.94 456 ARG A C 1
ATOM 3427 O O . ARG A 1 456 ? 23.499 -1.832 -10.117 1.00 79.94 456 ARG A O 1
ATOM 3434 N N . GLY A 1 457 ? 22.257 -3.694 -10.194 1.00 73.75 457 GLY A N 1
ATOM 3435 C CA . GLY A 1 457 ? 21.041 -3.028 -10.654 1.00 73.75 457 GLY A CA 1
ATOM 3436 C C . GLY A 1 457 ? 20.975 -2.817 -12.175 1.00 73.75 457 GLY A C 1
ATOM 3437 O O . GLY A 1 457 ? 21.982 -2.909 -12.880 1.00 73.75 457 GLY A O 1
ATOM 3438 N N . PRO A 1 458 ? 19.763 -2.569 -12.696 1.00 73.62 458 PRO A N 1
ATOM 3439 C CA . PRO A 1 458 ? 19.486 -2.639 -14.126 1.00 73.62 458 PRO A CA 1
ATOM 3440 C C . PRO A 1 458 ? 20.126 -1.504 -14.931 1.00 73.62 458 PRO A C 1
ATOM 3442 O O . PRO A 1 458 ? 20.515 -1.732 -16.073 1.00 73.62 458 PRO A O 1
ATOM 3445 N N . GLU A 1 459 ? 20.266 -0.302 -14.370 1.00 82.62 459 GLU A N 1
ATOM 3446 C CA . GLU A 1 459 ? 20.857 0.842 -15.077 1.00 82.62 459 GLU A CA 1
ATOM 3447 C C . GLU A 1 459 ? 22.358 0.653 -15.310 1.00 82.62 459 GLU A C 1
ATOM 3449 O O . GLU A 1 459 ? 22.847 0.937 -16.401 1.00 82.62 459 GLU A O 1
ATOM 3454 N N . ALA A 1 460 ? 23.077 0.124 -14.315 1.00 84.56 460 ALA A N 1
ATOM 3455 C CA . ALA A 1 460 ? 24.496 -0.194 -14.441 1.00 84.56 460 ALA A CA 1
ATOM 3456 C C . ALA A 1 460 ? 24.715 -1.302 -15.476 1.00 84.56 460 ALA A C 1
ATOM 3458 O O . ALA A 1 460 ? 25.516 -1.144 -16.393 1.00 84.56 460 ALA A O 1
ATOM 3459 N N . THR A 1 461 ? 23.938 -2.386 -15.405 1.00 81.25 461 THR A N 1
ATOM 3460 C CA . THR A 1 461 ? 23.990 -3.449 -16.418 1.00 81.25 461 THR A CA 1
ATOM 3461 C C . THR A 1 461 ? 23.653 -2.926 -17.816 1.00 81.25 461 THR A C 1
ATOM 3463 O O . THR A 1 461 ? 24.301 -3.311 -18.785 1.00 81.25 461 THR A O 1
ATOM 3466 N N . PHE A 1 462 ? 22.675 -2.023 -17.940 1.00 79.19 462 PHE A N 1
ATOM 3467 C CA . PHE A 1 462 ? 22.330 -1.407 -19.219 1.00 79.19 462 PHE A CA 1
ATOM 3468 C C . PHE A 1 462 ? 23.479 -0.556 -19.771 1.00 79.19 462 PHE A C 1
ATOM 3470 O O . PHE A 1 462 ? 23.801 -0.695 -20.949 1.00 79.19 462 PHE A O 1
ATOM 3477 N N . LEU A 1 463 ? 24.139 0.259 -18.941 1.00 83.69 463 LEU A N 1
ATOM 3478 C CA . LEU A 1 463 ? 25.274 1.084 -19.369 1.00 83.69 463 LEU A CA 1
ATOM 3479 C C . LEU A 1 463 ? 26.439 0.244 -19.925 1.00 83.69 463 LEU A C 1
ATOM 3481 O O . LEU A 1 463 ? 27.112 0.671 -20.859 1.00 83.69 463 LEU A O 1
ATOM 3485 N N . LEU A 1 464 ? 26.644 -0.960 -19.384 1.00 83.62 464 LEU A N 1
ATOM 3486 C CA . LEU A 1 464 ? 27.706 -1.886 -19.798 1.00 83.62 464 LEU A CA 1
ATOM 3487 C C . LEU A 1 464 ? 27.272 -2.856 -20.915 1.00 83.62 464 LEU A C 1
ATOM 3489 O O . LEU A 1 464 ? 28.084 -3.636 -21.407 1.00 83.62 464 LEU A O 1
ATOM 3493 N N . SER A 1 465 ? 26.007 -2.814 -21.350 1.00 73.31 465 SER A N 1
ATOM 3494 C CA . SER A 1 465 ? 25.439 -3.783 -22.305 1.00 73.31 465 SER A CA 1
ATOM 3495 C C . SER A 1 465 ? 25.870 -3.589 -23.767 1.00 73.31 465 SER A C 1
ATOM 3497 O O . SER A 1 465 ? 25.450 -4.353 -24.639 1.00 73.31 465 SER A O 1
ATOM 3499 N N . GLY A 1 466 ? 26.716 -2.594 -24.048 1.00 77.38 466 GLY A N 1
ATOM 3500 C CA . GLY A 1 466 ? 27.211 -2.275 -25.385 1.00 77.38 466 GLY A CA 1
ATOM 3501 C C . GLY A 1 466 ? 27.124 -0.781 -25.674 1.00 77.38 466 GLY A C 1
ATOM 3502 O O . GLY A 1 466 ? 27.357 0.039 -24.790 1.00 77.38 466 GLY A O 1
ATOM 3503 N N . GLU A 1 467 ? 26.798 -0.426 -26.918 1.00 80.50 467 GLU A N 1
ATOM 3504 C CA . GLU A 1 467 ? 26.526 0.969 -27.261 1.00 80.50 467 GLU A CA 1
ATOM 3505 C C . GLU A 1 467 ? 25.206 1.427 -26.646 1.00 80.50 467 GLU A C 1
ATOM 3507 O O . GLU A 1 467 ? 24.126 0.923 -26.969 1.00 80.50 467 GLU A O 1
ATOM 3512 N N . VAL A 1 468 ? 25.300 2.422 -25.780 1.00 81.06 468 VAL A N 1
ATOM 3513 C CA . VAL A 1 468 ? 24.162 3.076 -25.154 1.00 81.06 468 VAL A CA 1
ATOM 3514 C C . VAL A 1 468 ? 23.975 4.475 -25.723 1.00 81.06 468 VAL A C 1
ATOM 3516 O O . VAL A 1 468 ? 24.928 5.101 -26.197 1.00 81.06 468 VAL A O 1
ATOM 3519 N N . PRO A 1 469 ? 22.740 4.996 -25.698 1.00 80.38 469 PRO A N 1
ATOM 3520 C CA . PRO A 1 469 ? 22.514 6.383 -26.039 1.00 80.38 469 PRO A CA 1
ATOM 3521 C C . PRO A 1 469 ? 23.081 7.287 -24.937 1.00 80.38 469 PRO A C 1
ATOM 3523 O O . PRO A 1 469 ? 22.789 7.117 -23.751 1.00 80.38 469 PRO A O 1
ATOM 3526 N N . LEU A 1 470 ? 23.872 8.263 -25.354 1.00 84.31 470 LEU A N 1
ATOM 3527 C CA . LEU A 1 470 ? 24.511 9.276 -24.529 1.00 84.31 470 LEU A CA 1
ATOM 3528 C C . LEU A 1 470 ? 24.098 10.658 -25.044 1.00 84.31 470 LEU A C 1
ATOM 3530 O O . LEU A 1 470 ? 23.584 10.810 -26.154 1.00 84.31 470 LEU A O 1
ATOM 3534 N N . THR A 1 471 ? 24.332 11.684 -24.240 1.00 87.06 471 THR A N 1
ATOM 3535 C CA . THR A 1 471 ? 23.973 13.068 -24.566 1.00 87.06 471 THR A CA 1
ATOM 3536 C C . THR A 1 471 ? 25.061 14.006 -24.072 1.00 87.06 471 THR A C 1
ATOM 3538 O O . THR A 1 471 ? 25.793 13.670 -23.146 1.00 87.06 471 THR A O 1
ATOM 3541 N N . TRP A 1 472 ? 25.150 15.197 -24.641 1.00 86.50 472 TRP A N 1
ATOM 3542 C CA . TRP A 1 472 ? 25.971 16.277 -24.106 1.00 86.50 472 TRP A CA 1
ATOM 3543 C C . TRP A 1 472 ? 25.103 17.517 -23.966 1.00 86.50 472 TRP A C 1
ATOM 3545 O O . TRP A 1 472 ? 24.170 17.716 -24.749 1.00 86.50 472 TRP A O 1
ATOM 3555 N N . ARG A 1 473 ? 25.366 18.335 -22.948 1.00 84.00 473 ARG A N 1
ATOM 3556 C CA . ARG A 1 473 ? 24.600 19.566 -22.730 1.00 84.00 473 ARG A CA 1
ATOM 3557 C C . ARG A 1 473 ? 25.331 20.547 -21.835 1.00 84.00 473 ARG A C 1
ATOM 3559 O O . ARG A 1 473 ? 26.041 20.169 -20.907 1.00 84.00 473 ARG A O 1
ATOM 3566 N N . THR A 1 474 ? 25.086 21.817 -22.098 1.00 84.19 474 THR A N 1
ATOM 3567 C CA . THR A 1 474 ? 25.619 22.927 -21.314 1.00 84.19 474 THR A CA 1
ATOM 3568 C C . THR A 1 474 ? 24.815 23.126 -20.030 1.00 84.19 474 THR A C 1
ATOM 3570 O O . THR A 1 474 ? 25.380 23.236 -18.946 1.00 84.19 474 THR A O 1
ATOM 3573 N N . GLU A 1 475 ? 23.488 23.096 -20.137 1.00 84.62 475 GLU A N 1
ATOM 3574 C CA . GLU A 1 475 ? 22.579 23.379 -19.028 1.00 84.62 475 GLU A CA 1
ATOM 3575 C C . GLU A 1 475 ? 21.986 22.105 -18.424 1.00 84.62 475 GLU A C 1
ATOM 3577 O O . GLU A 1 475 ? 21.724 21.115 -19.118 1.00 84.62 475 GLU A O 1
ATOM 3582 N N . MET A 1 476 ? 21.751 22.140 -17.111 1.00 84.81 476 MET A N 1
ATOM 3583 C CA . MET A 1 476 ? 21.092 21.045 -16.412 1.00 84.81 476 MET A CA 1
ATOM 3584 C C . MET A 1 476 ? 19.608 20.991 -16.817 1.00 84.81 476 MET A C 1
ATOM 3586 O O . MET A 1 476 ? 18.920 22.012 -16.754 1.00 84.81 476 MET A O 1
ATOM 3590 N N . PRO A 1 477 ? 19.078 19.818 -17.201 1.00 78.19 477 PRO A N 1
ATOM 3591 C CA . PRO A 1 477 ? 17.660 19.675 -17.512 1.00 78.19 477 PRO A CA 1
ATOM 3592 C C . PRO A 1 477 ? 16.778 20.025 -16.305 1.00 78.19 477 PRO A C 1
ATOM 3594 O O . PRO A 1 477 ? 17.027 19.579 -15.188 1.00 78.19 477 PRO A O 1
ATOM 3597 N N . LEU A 1 478 ? 15.699 20.774 -16.556 1.00 74.44 478 LEU A N 1
ATOM 3598 C CA . LEU A 1 478 ? 14.746 21.229 -15.530 1.00 74.44 478 LEU A CA 1
ATOM 3599 C C . LEU A 1 478 ? 14.062 20.079 -14.771 1.00 74.44 478 LEU A C 1
ATOM 3601 O O . LEU A 1 478 ? 13.610 20.256 -13.645 1.00 74.44 478 LEU A O 1
ATOM 3605 N N . SER A 1 479 ? 13.968 18.906 -15.399 1.00 72.50 479 SER A N 1
ATOM 3606 C CA . SER A 1 479 ? 13.364 17.691 -14.844 1.00 72.50 479 SER A CA 1
ATOM 3607 C C . SER A 1 479 ? 14.279 16.905 -13.905 1.00 72.50 479 SER A C 1
ATOM 3609 O O . SER A 1 479 ? 13.861 15.874 -13.370 1.00 72.50 479 SER A O 1
ATOM 3611 N N . SER A 1 480 ? 15.524 17.348 -13.744 1.00 82.81 480 SER A N 1
ATOM 3612 C CA . SER A 1 480 ? 16.565 16.597 -13.054 1.00 82.81 480 SER A CA 1
ATOM 3613 C C . SER A 1 480 ? 17.047 17.371 -11.837 1.00 82.81 480 SER A C 1
ATOM 3615 O O . SER A 1 480 ? 17.139 18.599 -11.833 1.00 82.81 480 SER A O 1
ATOM 3617 N N . ARG A 1 481 ? 17.344 16.635 -10.770 1.00 87.38 481 ARG A N 1
ATOM 3618 C CA . ARG A 1 481 ? 17.826 17.171 -9.503 1.00 87.38 481 ARG A CA 1
ATOM 3619 C C . ARG A 1 481 ? 19.235 16.667 -9.251 1.00 87.38 481 ARG A C 1
ATOM 3621 O O . ARG A 1 481 ? 19.498 15.468 -9.308 1.00 87.38 481 ARG A O 1
ATOM 3628 N N . LEU A 1 482 ? 20.128 17.583 -8.903 1.00 90.69 482 LEU A N 1
ATOM 3629 C CA . LEU A 1 482 ? 21.468 17.221 -8.476 1.00 90.69 482 LEU A CA 1
ATOM 3630 C C . LEU A 1 482 ? 21.430 16.602 -7.071 1.00 90.69 482 LEU A C 1
ATOM 3632 O O . LEU A 1 482 ? 20.785 17.135 -6.162 1.00 90.69 482 LEU A O 1
ATOM 3636 N N . VAL A 1 483 ? 22.099 15.466 -6.904 1.00 91.69 483 VAL A N 1
ATOM 3637 C CA . VAL A 1 483 ? 22.150 14.722 -5.638 1.00 91.69 483 VAL A CA 1
ATOM 3638 C C . VAL A 1 483 ? 23.495 14.914 -4.951 1.00 91.69 483 VAL A C 1
ATOM 3640 O O . VAL A 1 483 ? 23.547 15.036 -3.729 1.00 91.69 483 VAL A O 1
ATOM 3643 N N . ALA A 1 484 ? 24.578 14.942 -5.729 1.00 91.31 484 ALA A N 1
ATOM 3644 C CA . ALA A 1 484 ? 25.934 15.135 -5.233 1.00 91.31 484 ALA A CA 1
ATOM 3645 C C . ALA A 1 484 ? 26.827 15.773 -6.307 1.00 91.31 484 ALA A C 1
ATOM 3647 O O . ALA A 1 484 ? 26.652 15.479 -7.488 1.00 91.31 484 ALA A O 1
ATOM 3648 N N . GLY A 1 485 ? 27.809 16.572 -5.882 1.00 91.75 485 GLY A N 1
ATOM 3649 C CA . GLY A 1 485 ? 28.730 17.306 -6.758 1.00 91.75 485 GLY A CA 1
ATOM 3650 C C . GLY A 1 485 ? 28.202 18.685 -7.138 1.00 91.75 485 GLY A C 1
ATOM 3651 O O . GLY A 1 485 ? 27.292 19.191 -6.486 1.00 91.75 485 GLY A O 1
ATOM 3652 N N . ASP A 1 486 ? 28.750 19.249 -8.211 1.00 91.38 486 ASP A N 1
ATOM 3653 C CA . ASP A 1 486 ? 28.303 20.508 -8.805 1.00 91.38 486 ASP A CA 1
ATOM 3654 C C . ASP A 1 486 ? 28.093 20.329 -10.314 1.00 91.38 486 ASP A C 1
ATOM 3656 O O . ASP A 1 486 ? 28.778 19.541 -10.978 1.00 91.38 486 ASP A O 1
ATOM 3660 N N . TRP A 1 487 ? 27.117 21.050 -10.868 1.00 91.62 487 TRP A N 1
ATOM 3661 C CA . TRP A 1 487 ? 26.971 21.148 -12.318 1.00 91.62 487 TRP A CA 1
ATOM 3662 C C . TRP A 1 487 ? 28.028 22.104 -12.879 1.00 91.62 487 TRP A C 1
ATOM 3664 O O . TRP A 1 487 ? 28.389 23.087 -12.231 1.00 91.62 487 TRP A O 1
ATOM 3674 N N . TRP A 1 488 ? 28.529 21.831 -14.081 1.00 91.31 488 TRP A N 1
ATOM 3675 C CA . TRP A 1 488 ? 29.524 22.695 -14.712 1.00 91.31 488 TRP A CA 1
ATOM 3676 C C . TRP A 1 488 ? 28.920 24.045 -15.156 1.00 91.31 488 TRP A C 1
ATOM 3678 O O . TRP A 1 488 ? 27.738 24.109 -15.499 1.00 91.31 488 TRP A O 1
ATOM 3688 N N . PRO A 1 489 ? 29.712 25.134 -15.183 1.00 87.69 489 PRO A N 1
ATOM 3689 C CA . PRO A 1 489 ? 29.286 26.422 -15.735 1.00 87.69 489 PRO A CA 1
ATOM 3690 C C . PRO A 1 489 ? 28.895 26.347 -17.218 1.00 87.69 489 PRO A C 1
ATOM 3692 O O . PRO A 1 489 ? 29.324 25.452 -17.947 1.00 87.69 489 PRO A O 1
ATOM 3695 N N . THR A 1 490 ? 28.114 27.318 -17.695 1.00 83.00 490 THR A N 1
ATOM 3696 C CA . THR A 1 490 ? 27.652 27.348 -19.093 1.00 83.00 490 THR A CA 1
ATOM 3697 C C . THR A 1 490 ? 28.768 27.622 -20.106 1.00 83.00 490 THR A C 1
ATOM 3699 O O . THR A 1 490 ? 28.657 27.258 -21.273 1.00 83.00 490 THR A O 1
ATOM 3702 N N . ASP A 1 491 ? 29.864 28.222 -19.663 1.00 82.19 491 ASP A N 1
ATOM 3703 C CA . ASP A 1 491 ? 31.080 28.520 -20.420 1.00 82.19 491 ASP A CA 1
ATOM 3704 C C . ASP A 1 491 ? 32.222 27.527 -20.126 1.00 82.19 491 ASP A C 1
ATOM 3706 O O . ASP A 1 491 ? 33.396 27.804 -20.393 1.00 82.19 491 ASP A O 1
ATOM 3710 N N . TYR A 1 492 ? 31.894 26.357 -19.566 1.00 81.81 492 TYR A N 1
ATOM 3711 C CA . TYR A 1 492 ? 32.887 25.362 -19.185 1.00 81.81 492 TYR A CA 1
ATOM 3712 C C . TYR A 1 492 ? 33.723 24.893 -20.381 1.00 81.81 492 TYR A C 1
ATOM 3714 O O . TYR A 1 492 ? 33.211 24.361 -21.363 1.00 81.81 492 TYR A O 1
ATOM 3722 N N . SER A 1 493 ? 35.038 25.064 -20.252 1.00 78.06 493 SER A N 1
ATOM 3723 C CA . SER A 1 493 ? 36.045 24.691 -21.247 1.00 78.06 493 SER A CA 1
ATOM 3724 C C . SER A 1 493 ? 37.197 23.880 -20.623 1.00 78.06 493 SER A C 1
ATOM 3726 O O . SER A 1 493 ? 38.340 23.924 -21.080 1.00 78.06 493 SER A O 1
ATOM 3728 N N . GLY A 1 494 ? 36.906 23.120 -19.567 1.00 78.62 494 GLY A N 1
ATOM 3729 C CA . GLY A 1 494 ? 37.872 22.239 -18.907 1.00 78.62 494 GLY A CA 1
ATOM 3730 C C . GLY A 1 494 ? 37.947 20.824 -19.508 1.00 78.62 494 GLY A C 1
ATOM 3731 O O . GLY A 1 494 ? 37.419 20.590 -20.597 1.00 78.62 494 GLY A O 1
ATOM 3732 N N . PRO A 1 495 ? 38.618 19.881 -18.816 1.00 82.81 495 PRO A N 1
ATOM 3733 C CA . PRO A 1 495 ? 38.661 18.470 -19.212 1.00 82.81 495 PRO A CA 1
ATOM 3734 C C . PRO A 1 495 ? 37.255 17.855 -19.287 1.00 82.81 495 PRO A C 1
ATOM 3736 O O . PRO A 1 495 ? 36.324 18.341 -18.654 1.00 82.81 495 PRO A O 1
ATOM 3739 N N . GLY A 1 496 ? 37.091 16.776 -20.055 1.00 85.94 496 GLY A N 1
ATOM 3740 C CA . GLY A 1 496 ? 35.785 16.140 -20.242 1.00 85.94 496 GLY A CA 1
ATOM 3741 C C . GLY A 1 496 ? 35.165 15.688 -18.917 1.00 85.94 496 GLY A C 1
ATOM 3742 O O . GLY A 1 496 ? 35.733 14.852 -18.215 1.00 85.94 496 GLY A O 1
ATOM 3743 N N . LEU A 1 497 ? 33.991 16.224 -18.585 1.00 91.62 497 LEU A N 1
ATOM 3744 C CA . LEU A 1 497 ? 33.225 15.839 -17.404 1.00 91.62 497 LEU A CA 1
ATOM 3745 C C . LEU A 1 497 ? 31.999 15.024 -17.800 1.00 91.62 497 LEU A C 1
ATOM 3747 O O . LEU A 1 497 ? 31.401 15.234 -18.859 1.00 91.62 497 LEU A O 1
ATOM 3751 N N . VAL A 1 498 ? 31.584 14.129 -16.907 1.00 92.31 498 VAL A N 1
ATOM 3752 C CA . VAL A 1 498 ? 30.337 13.380 -17.040 1.00 92.31 498 VAL A CA 1
ATOM 3753 C C . VAL A 1 498 ? 29.482 13.513 -15.785 1.00 92.31 498 VAL A C 1
ATOM 3755 O O . VAL A 1 498 ? 29.952 13.416 -14.651 1.00 92.31 498 VAL A O 1
ATOM 3758 N N . SER A 1 499 ? 28.196 13.751 -16.008 1.00 93.31 499 SER A N 1
ATOM 3759 C CA . SER A 1 499 ? 27.138 13.643 -15.013 1.00 93.31 499 SER A CA 1
ATOM 3760 C C . SER A 1 499 ? 26.460 12.289 -15.164 1.00 93.31 499 SER A C 1
ATOM 3762 O O . SER A 1 499 ? 25.986 11.951 -16.254 1.00 93.31 499 SER A O 1
ATOM 3764 N N . LEU A 1 500 ? 26.401 11.522 -14.078 1.00 93.81 500 LEU A N 1
ATOM 3765 C CA . LEU A 1 500 ? 25.813 10.185 -14.063 1.00 93.81 500 LEU A CA 1
ATOM 3766 C C . LEU A 1 500 ? 24.503 10.158 -13.284 1.00 93.81 500 LEU A C 1
ATOM 3768 O O . LEU A 1 500 ? 24.308 10.891 -12.313 1.00 93.81 500 LEU A O 1
ATOM 3772 N N . HIS A 1 501 ? 23.609 9.253 -13.664 1.00 92.69 501 HIS A N 1
ATOM 3773 C CA . HIS A 1 501 ? 22.449 8.949 -12.838 1.00 92.69 501 HIS A CA 1
ATOM 3774 C C . HIS A 1 501 ? 22.875 8.375 -11.473 1.00 92.69 501 HIS A C 1
ATOM 3776 O O . HIS A 1 501 ? 23.793 7.558 -11.403 1.00 92.69 501 HIS A O 1
ATOM 3782 N N . GLN A 1 502 ? 22.188 8.742 -10.387 1.00 91.88 502 GLN A N 1
ATOM 3783 C CA . GLN A 1 502 ? 22.542 8.333 -9.021 1.00 91.88 502 GLN A CA 1
ATOM 3784 C C . GLN A 1 502 ? 22.623 6.808 -8.858 1.00 91.88 502 GLN A C 1
ATOM 3786 O O . GLN A 1 502 ?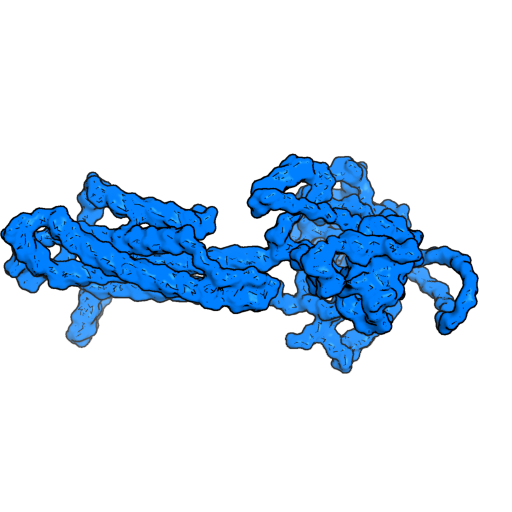 23.462 6.320 -8.099 1.00 91.88 502 GLN A O 1
ATOM 3791 N N . SER A 1 503 ? 21.793 6.042 -9.574 1.00 89.19 503 SER A N 1
ATOM 3792 C CA . SER A 1 503 ? 21.834 4.573 -9.505 1.00 89.19 503 SER A CA 1
ATOM 3793 C C . SER A 1 503 ? 23.169 3.983 -9.973 1.00 89.19 503 SER A C 1
ATOM 3795 O O . SER A 1 503 ? 23.549 2.909 -9.510 1.00 89.19 503 SER A O 1
ATOM 3797 N N . LEU A 1 504 ? 23.914 4.691 -10.829 1.00 90.81 504 LEU A N 1
ATOM 3798 C CA . LEU A 1 504 ? 25.221 4.251 -11.314 1.00 90.81 504 LEU A CA 1
ATOM 3799 C C . LEU A 1 504 ? 26.319 4.369 -10.260 1.00 90.81 504 LEU A C 1
ATOM 3801 O O . LEU A 1 504 ? 27.270 3.604 -10.334 1.00 90.81 504 LEU A O 1
ATOM 3805 N N . ARG A 1 505 ? 26.168 5.240 -9.254 1.00 92.31 505 ARG A N 1
ATOM 3806 C CA . ARG A 1 505 ? 27.148 5.391 -8.166 1.00 92.31 505 ARG A CA 1
ATOM 3807 C C . ARG A 1 505 ? 27.402 4.058 -7.464 1.00 92.31 505 ARG A C 1
ATOM 3809 O O . ARG A 1 505 ? 28.485 3.499 -7.518 1.00 92.31 505 ARG A O 1
ATOM 3816 N N . ASN A 1 506 ? 26.341 3.487 -6.895 1.00 87.81 506 ASN A N 1
ATOM 3817 C CA . ASN A 1 506 ? 26.402 2.181 -6.232 1.00 87.81 506 ASN A CA 1
ATOM 3818 C C . ASN A 1 506 ? 26.421 1.015 -7.231 1.00 87.81 506 ASN A C 1
ATOM 3820 O O . ASN A 1 506 ? 26.810 -0.100 -6.879 1.00 87.81 506 ASN A O 1
ATOM 3824 N N . GLY A 1 507 ? 25.907 1.249 -8.443 1.00 85.69 507 GLY A N 1
ATOM 3825 C CA . GLY A 1 507 ? 25.776 0.234 -9.479 1.00 85.69 507 GLY A CA 1
ATOM 3826 C C . GLY A 1 507 ? 27.091 -0.110 -10.170 1.00 85.69 507 GLY A C 1
ATOM 3827 O O . GLY A 1 507 ? 27.267 -1.263 -10.562 1.00 85.69 507 GLY A O 1
ATOM 3828 N N . LEU A 1 508 ? 27.991 0.865 -10.293 1.00 88.00 508 LEU A N 1
ATOM 3829 C CA . LEU A 1 508 ? 29.331 0.727 -10.867 1.00 88.00 508 LEU A CA 1
ATOM 3830 C C . LEU A 1 508 ? 30.446 0.853 -9.825 1.00 88.00 508 LEU A C 1
ATOM 3832 O O . LEU A 1 508 ? 31.593 0.614 -10.173 1.00 88.00 508 LEU A O 1
ATOM 3836 N N . ASP A 1 509 ? 30.098 1.184 -8.576 1.00 89.25 509 ASP A N 1
ATOM 3837 C CA . ASP A 1 509 ? 31.050 1.436 -7.486 1.00 89.25 509 ASP A CA 1
ATOM 3838 C C . ASP A 1 509 ? 32.007 2.597 -7.809 1.00 89.25 509 ASP A C 1
ATOM 3840 O O . ASP A 1 509 ? 33.214 2.491 -7.634 1.00 89.25 509 ASP A O 1
ATOM 3844 N N . VAL A 1 510 ? 31.440 3.693 -8.326 1.00 91.69 510 VAL A N 1
ATOM 3845 C CA . VAL A 1 510 ? 32.168 4.901 -8.747 1.00 91.69 510 VAL A CA 1
ATOM 3846 C C . VAL A 1 510 ? 31.765 6.098 -7.901 1.00 91.69 510 VAL A C 1
ATOM 3848 O O . VAL A 1 510 ? 30.592 6.246 -7.549 1.00 91.69 510 VAL A O 1
ATOM 3851 N N . ASP A 1 511 ? 32.709 6.987 -7.631 1.00 94.50 511 ASP A N 1
ATOM 3852 C CA . ASP A 1 511 ? 32.532 8.228 -6.889 1.00 94.50 511 ASP A CA 1
ATOM 3853 C C . ASP A 1 511 ? 32.913 9.468 -7.722 1.00 94.50 511 ASP A C 1
ATOM 3855 O O . ASP A 1 511 ? 33.339 9.398 -8.874 1.00 94.50 511 ASP A O 1
ATOM 3859 N N . ILE A 1 512 ? 32.654 10.655 -7.162 1.00 94.62 512 ILE A N 1
ATOM 3860 C CA . ILE A 1 512 ? 33.001 11.928 -7.809 1.00 94.62 512 ILE A CA 1
ATOM 3861 C C . ILE A 1 512 ? 34.526 12.047 -7.864 1.00 94.62 512 ILE A C 1
ATOM 3863 O O . ILE A 1 512 ? 35.184 11.960 -6.829 1.00 94.62 512 ILE A O 1
ATOM 3867 N N . GLY A 1 513 ? 35.059 12.329 -9.051 1.00 91.69 513 GLY A N 1
ATOM 3868 C CA . GLY A 1 513 ? 36.496 12.391 -9.318 1.00 91.69 513 GLY A CA 1
ATOM 3869 C C . GLY A 1 513 ? 37.048 11.167 -10.049 1.00 91.69 513 GLY A C 1
ATOM 3870 O O . GLY A 1 513 ? 38.119 11.281 -10.641 1.00 91.69 513 GLY A O 1
ATOM 3871 N N . ASP A 1 514 ? 36.304 10.061 -10.084 1.00 94.81 514 ASP A N 1
ATOM 3872 C CA . ASP A 1 514 ? 36.711 8.856 -10.806 1.00 94.81 514 ASP A CA 1
ATOM 3873 C C . ASP A 1 514 ? 36.622 9.060 -12.324 1.00 94.81 514 ASP A C 1
ATOM 3875 O O . ASP A 1 514 ? 35.878 9.905 -12.838 1.00 94.81 514 ASP A O 1
ATOM 3879 N N . THR A 1 515 ? 37.384 8.263 -13.059 1.00 93.69 515 THR A N 1
ATOM 3880 C CA . THR A 1 515 ? 37.551 8.320 -14.505 1.00 93.69 515 THR A CA 1
ATOM 3881 C C . THR A 1 515 ? 36.831 7.174 -15.203 1.00 93.69 515 THR A C 1
ATOM 3883 O O . THR A 1 515 ? 36.872 6.010 -14.803 1.00 93.69 515 THR A O 1
ATOM 3886 N N . LEU A 1 516 ? 36.155 7.517 -16.294 1.00 93.25 516 LEU A N 1
ATOM 3887 C CA . LEU A 1 516 ? 35.427 6.594 -17.152 1.00 93.25 516 LEU A CA 1
ATOM 3888 C C . LEU A 1 516 ? 35.896 6.780 -18.586 1.00 93.25 516 LEU A C 1
ATOM 3890 O O . LEU A 1 516 ? 35.905 7.902 -19.093 1.00 93.25 516 LEU A O 1
ATOM 3894 N N . THR A 1 517 ? 36.233 5.691 -19.266 1.00 92.31 517 THR A N 1
ATOM 3895 C CA . THR A 1 517 ? 36.574 5.734 -20.691 1.00 92.31 517 THR A CA 1
ATOM 3896 C C . THR A 1 517 ? 35.414 5.196 -21.505 1.00 92.31 517 THR A C 1
ATOM 3898 O O . THR A 1 517 ? 34.988 4.051 -21.335 1.00 92.31 517 THR A O 1
ATOM 3901 N N . PHE A 1 518 ? 34.907 6.033 -22.403 1.00 90.06 518 PHE A N 1
ATOM 3902 C CA . PHE A 1 518 ? 33.876 5.678 -23.367 1.00 90.06 518 PHE A CA 1
ATOM 3903 C C . PHE A 1 518 ? 34.475 5.611 -24.764 1.00 90.06 518 PHE A C 1
ATOM 3905 O O . PHE A 1 518 ? 35.214 6.495 -25.171 1.00 90.06 518 PHE A O 1
ATOM 3912 N N . GLU A 1 519 ? 34.109 4.600 -25.531 1.00 86.75 519 GLU A N 1
ATOM 3913 C CA . GLU A 1 519 ? 34.341 4.552 -26.967 1.00 86.75 519 GLU A CA 1
ATOM 3914 C C . GLU A 1 519 ? 33.170 5.248 -27.667 1.00 86.75 519 GLU A C 1
ATOM 3916 O O . GLU A 1 519 ? 32.033 4.767 -27.624 1.00 86.75 519 GLU A O 1
ATOM 3921 N N . ILE A 1 520 ? 33.436 6.404 -28.272 1.00 83.75 520 ILE A N 1
ATOM 3922 C CA . ILE A 1 520 ? 32.454 7.223 -28.989 1.00 83.75 520 ILE A CA 1
ATOM 3923 C C . ILE A 1 520 ? 32.940 7.358 -30.431 1.00 83.75 520 ILE A C 1
ATOM 3925 O O . ILE A 1 520 ? 34.067 7.773 -30.667 1.00 83.75 520 ILE A O 1
ATOM 3929 N N . PHE A 1 521 ? 32.114 6.966 -31.406 1.00 78.94 521 PHE A N 1
ATOM 3930 C CA . PHE A 1 521 ? 32.499 6.915 -32.829 1.00 78.94 521 PHE A CA 1
ATOM 3931 C C . PHE A 1 521 ? 33.804 6.133 -33.114 1.00 78.94 521 PHE A C 1
ATOM 3933 O O . PHE A 1 521 ? 34.502 6.419 -34.083 1.00 78.94 521 PHE A O 1
ATOM 3940 N N . GLY A 1 522 ? 34.117 5.126 -32.289 1.00 77.44 522 GLY A N 1
ATOM 3941 C CA . GLY A 1 522 ? 35.337 4.316 -32.400 1.00 77.44 522 GLY A CA 1
ATOM 3942 C C . GLY A 1 522 ? 36.584 4.944 -31.768 1.00 77.44 522 GLY A C 1
ATOM 3943 O O . GLY A 1 522 ? 37.663 4.361 -31.856 1.00 77.44 522 GLY A O 1
ATOM 3944 N N . GLU A 1 523 ? 36.457 6.103 -31.117 1.00 83.44 523 GLU A N 1
ATOM 3945 C CA . GLU A 1 523 ? 37.556 6.764 -30.415 1.00 83.44 523 GLU A CA 1
ATOM 3946 C C . GLU A 1 523 ? 37.376 6.704 -28.888 1.00 83.44 523 GLU A C 1
ATOM 3948 O O . GLU A 1 523 ? 36.291 7.005 -28.376 1.00 83.44 523 GLU A O 1
ATOM 3953 N N . PRO A 1 524 ? 38.425 6.331 -28.130 1.00 87.94 524 PRO A N 1
ATOM 3954 C CA . PRO A 1 524 ? 38.373 6.331 -26.675 1.00 87.94 524 PRO A CA 1
ATOM 3955 C C . PRO A 1 524 ? 38.411 7.766 -26.133 1.00 87.94 524 PRO A C 1
ATOM 3957 O O . PRO A 1 524 ? 39.346 8.525 -26.380 1.00 87.94 524 PRO A O 1
ATOM 3960 N N . THR A 1 525 ? 37.401 8.120 -25.348 1.00 88.12 525 THR A N 1
ATOM 3961 C CA . THR A 1 525 ? 37.228 9.410 -24.681 1.00 88.12 525 THR A CA 1
ATOM 3962 C C . THR A 1 525 ? 37.165 9.179 -23.175 1.00 88.12 525 THR A C 1
ATOM 3964 O O . THR A 1 525 ? 36.198 8.606 -22.669 1.00 88.12 525 THR A O 1
ATOM 3967 N N . THR A 1 526 ? 38.195 9.617 -22.451 1.00 90.56 526 THR A N 1
ATOM 3968 C CA . THR A 1 526 ? 38.232 9.540 -20.984 1.00 90.56 526 THR A CA 1
ATOM 3969 C C . THR A 1 526 ? 37.627 10.795 -20.371 1.00 90.56 526 THR A C 1
ATOM 3971 O O . THR A 1 526 ? 37.986 11.913 -20.743 1.00 90.56 526 THR A O 1
ATOM 3974 N N . VAL A 1 527 ? 36.713 10.603 -19.424 1.00 92.31 527 VAL A N 1
ATOM 3975 C CA . VAL A 1 527 ? 35.986 11.667 -18.728 1.00 92.31 527 VAL A CA 1
ATOM 3976 C C . VAL A 1 527 ? 35.985 11.442 -17.227 1.00 92.31 527 VAL A C 1
ATOM 3978 O O . VAL A 1 527 ? 36.067 10.307 -16.765 1.00 92.31 527 VAL A O 1
ATOM 3981 N N . THR A 1 528 ? 35.851 12.522 -16.467 1.00 93.81 528 THR A N 1
ATOM 3982 C CA . THR A 1 528 ? 35.803 12.481 -15.002 1.00 93.81 528 THR A CA 1
ATOM 3983 C C . THR A 1 528 ? 34.377 12.668 -14.494 1.00 93.81 528 THR A C 1
ATOM 3985 O O . THR A 1 528 ? 33.642 13.538 -14.972 1.00 93.81 528 THR A O 1
ATOM 3988 N N . VAL A 1 529 ? 33.970 11.872 -13.504 1.00 95.50 529 VAL A N 1
ATOM 3989 C CA . VAL A 1 529 ? 32.658 11.981 -12.858 1.00 95.50 529 VAL A CA 1
ATOM 3990 C C . VAL A 1 529 ? 32.594 13.276 -12.051 1.00 95.50 529 VAL A C 1
ATOM 3992 O O . VAL A 1 529 ? 33.259 13.418 -11.029 1.00 95.50 529 VAL A O 1
ATOM 3995 N N . ALA A 1 530 ? 31.777 14.229 -12.500 1.00 94.25 530 ALA A N 1
ATOM 3996 C CA . ALA A 1 530 ? 31.639 15.534 -11.852 1.00 94.25 530 ALA A CA 1
ATOM 3997 C C . ALA A 1 530 ? 30.509 15.569 -10.819 1.00 94.25 530 ALA A C 1
ATOM 3999 O O . ALA A 1 530 ? 30.623 16.205 -9.771 1.00 94.25 530 ALA A O 1
ATOM 4000 N N . ASN A 1 531 ? 29.390 14.914 -11.130 1.00 94.50 531 ASN A N 1
ATOM 4001 C CA . ASN A 1 531 ? 28.206 14.926 -10.285 1.00 94.50 531 ASN A CA 1
ATOM 4002 C C . ASN A 1 531 ? 27.307 13.712 -10.534 1.00 94.50 531 ASN A C 1
ATOM 4004 O O . ASN A 1 531 ? 27.348 13.073 -11.589 1.00 94.50 531 ASN A O 1
ATOM 4008 N N . PHE A 1 532 ? 26.456 13.445 -9.545 1.00 94.44 532 PHE A N 1
ATOM 4009 C CA . PHE A 1 532 ? 25.367 12.485 -9.639 1.00 94.44 532 PHE A CA 1
ATOM 4010 C C . PHE A 1 532 ? 24.027 13.205 -9.598 1.00 94.44 532 PHE A C 1
ATOM 4012 O O . PHE A 1 532 ? 23.790 14.069 -8.746 1.00 94.44 532 PHE A O 1
ATOM 4019 N N . ARG A 1 533 ? 23.126 12.797 -10.486 1.00 92.00 533 ARG A N 1
ATOM 4020 C CA . ARG A 1 533 ? 21.783 13.361 -10.612 1.00 92.00 533 ARG A CA 1
ATOM 4021 C C . ARG A 1 533 ? 20.707 12.296 -10.531 1.00 92.00 533 ARG A C 1
ATOM 4023 O O . ARG A 1 533 ? 20.910 11.156 -10.938 1.00 92.00 533 ARG A O 1
ATOM 4030 N N . ASP A 1 534 ? 19.549 12.702 -10.052 1.00 86.94 534 ASP A N 1
ATOM 4031 C CA . ASP A 1 534 ? 18.325 11.915 -10.082 1.00 86.94 534 ASP A CA 1
ATOM 4032 C C . ASP A 1 534 ? 17.332 12.608 -11.015 1.00 86.94 534 ASP A C 1
ATOM 4034 O O . ASP A 1 534 ? 17.265 13.841 -11.063 1.00 86.94 534 ASP A O 1
ATOM 4038 N N . TYR A 1 535 ? 16.596 11.838 -11.803 1.00 76.56 535 TYR A N 1
ATOM 4039 C CA . TYR A 1 535 ? 15.588 12.385 -12.701 1.00 76.56 535 TYR A CA 1
ATOM 4040 C C . TYR A 1 535 ? 14.376 11.476 -12.773 1.00 76.56 535 TYR A C 1
ATOM 4042 O O . TYR A 1 535 ? 14.470 10.250 -12.776 1.00 76.56 535 TYR A O 1
ATOM 4050 N N . SER A 1 536 ? 13.208 12.100 -12.897 1.00 64.00 536 SER A N 1
ATOM 4051 C CA . SER A 1 536 ? 11.997 11.375 -13.252 1.00 64.00 536 SER A CA 1
ATOM 4052 C C . SER A 1 536 ? 11.824 11.427 -14.768 1.00 64.00 536 SER A C 1
ATOM 4054 O O . SER A 1 536 ? 11.893 12.492 -15.379 1.00 64.00 536 SER A O 1
ATOM 4056 N N . TRP A 1 537 ? 11.529 10.283 -15.389 1.00 53.94 537 TRP A N 1
ATOM 4057 C CA . TRP A 1 537 ? 11.168 10.193 -16.815 1.00 53.94 537 TRP A CA 1
ATOM 4058 C C . TRP A 1 537 ? 9.894 10.985 -17.179 1.00 53.94 537 TRP A C 1
ATOM 4060 O O . TRP A 1 537 ? 9.470 10.987 -18.330 1.00 53.94 537 TRP A O 1
ATOM 4070 N N . GLN A 1 538 ? 9.261 11.628 -16.194 1.00 48.97 538 GLN A N 1
ATOM 4071 C CA . GLN A 1 538 ? 8.024 12.390 -16.320 1.00 48.97 538 GLN A CA 1
ATOM 4072 C C . GLN A 1 538 ? 8.253 13.826 -16.823 1.00 48.97 538 GLN A C 1
ATOM 4074 O O . GLN A 1 538 ? 7.310 14.428 -17.318 1.00 48.97 538 GLN A O 1
ATOM 4079 N N . GLY A 1 539 ? 9.477 14.368 -16.728 1.00 49.25 539 GLY A N 1
ATOM 4080 C CA . GLY A 1 539 ? 9.777 15.764 -17.090 1.00 49.25 539 GLY A CA 1
ATOM 4081 C C . GLY A 1 539 ? 10.550 15.973 -18.401 1.00 49.25 539 GLY A C 1
ATOM 4082 O O . GLY A 1 539 ? 10.916 17.106 -18.712 1.00 49.25 539 GLY A O 1
ATOM 4083 N N . GLY A 1 540 ? 10.827 14.905 -19.156 1.00 58.44 540 GLY A N 1
ATOM 4084 C CA . GLY A 1 540 ? 11.571 14.962 -20.418 1.00 58.44 540 GLY A CA 1
ATOM 4085 C C . GLY A 1 540 ? 12.443 13.729 -20.662 1.00 58.44 540 GLY A C 1
ATOM 4086 O O . GLY A 1 540 ? 12.528 12.826 -19.830 1.00 58.44 540 GLY A O 1
ATOM 4087 N N . ILE A 1 541 ? 13.093 13.685 -21.828 1.00 69.50 541 ILE A N 1
ATOM 4088 C CA . ILE A 1 541 ? 14.046 12.624 -22.173 1.00 69.50 541 ILE A CA 1
ATOM 4089 C C . ILE A 1 541 ? 15.395 12.961 -21.535 1.00 69.50 541 ILE A C 1
ATOM 4091 O O . ILE A 1 541 ? 16.057 13.924 -21.922 1.00 69.50 541 ILE A O 1
ATOM 4095 N N . ASP A 1 542 ? 15.817 12.143 -20.577 1.00 76.94 542 ASP A N 1
ATOM 4096 C CA . ASP A 1 542 ? 17.146 12.221 -19.979 1.00 76.94 542 ASP A CA 1
ATOM 4097 C C . ASP A 1 542 ? 17.866 10.868 -20.107 1.00 76.94 542 ASP A C 1
ATOM 4099 O O . ASP A 1 542 ? 17.254 9.825 -20.354 1.00 76.94 542 ASP A O 1
ATOM 4103 N N . PHE A 1 543 ? 19.188 10.901 -20.008 1.00 84.12 543 PHE A N 1
ATOM 4104 C CA . PHE A 1 543 ? 20.079 9.778 -20.298 1.00 84.12 543 PHE A CA 1
ATOM 4105 C C . PHE A 1 543 ? 20.799 9.334 -19.022 1.00 84.12 543 PHE A C 1
ATOM 4107 O O . PHE A 1 543 ? 20.847 10.071 -18.043 1.00 84.12 543 PHE A O 1
ATOM 4114 N N . LEU A 1 544 ? 21.386 8.140 -18.997 1.00 88.06 544 LEU A N 1
ATOM 4115 C CA . LEU A 1 544 ? 22.132 7.692 -17.812 1.00 88.06 544 LEU A CA 1
ATOM 4116 C C . LEU A 1 544 ? 23.454 8.444 -17.618 1.00 88.06 544 LEU A C 1
ATOM 4118 O O . LEU A 1 544 ? 23.896 8.606 -16.484 1.00 88.06 544 LEU A O 1
ATOM 4122 N N . ALA A 1 545 ? 24.049 8.914 -18.715 1.00 89.38 545 ALA A N 1
ATOM 4123 C CA . ALA A 1 545 ? 25.273 9.697 -18.726 1.00 89.38 545 ALA A CA 1
ATOM 4124 C C . ALA A 1 545 ? 25.102 10.922 -19.633 1.00 89.38 545 ALA A C 1
ATOM 4126 O O . ALA A 1 545 ? 24.663 10.803 -20.782 1.00 89.38 545 ALA A O 1
ATOM 4127 N N . SER A 1 546 ? 25.437 12.094 -19.095 1.00 89.75 546 SER A N 1
ATOM 4128 C CA . SER A 1 546 ? 25.428 13.373 -19.800 1.00 89.75 546 SER A CA 1
ATOM 4129 C C . SER A 1 546 ? 26.808 14.005 -19.728 1.00 89.75 546 SER A C 1
ATOM 4131 O O . SER A 1 546 ? 27.339 14.193 -18.639 1.00 89.75 546 SER A O 1
ATOM 4133 N N . PHE A 1 547 ? 27.367 14.359 -20.876 1.00 89.88 547 PHE A N 1
ATOM 4134 C CA . PHE A 1 547 ? 28.713 14.907 -21.000 1.00 89.88 547 PHE A CA 1
ATOM 4135 C C . PHE A 1 547 ? 28.693 16.437 -20.974 1.00 89.88 547 PHE A C 1
ATOM 4137 O O . PHE A 1 547 ? 27.740 17.062 -21.463 1.00 89.88 547 PHE A O 1
ATOM 4144 N N . SER A 1 548 ? 29.749 17.038 -20.429 1.00 88.06 548 SER A N 1
ATOM 4145 C CA . SER A 1 548 ? 30.000 18.466 -20.604 1.00 88.06 548 SER A CA 1
ATOM 4146 C C . SER A 1 548 ? 30.293 18.771 -22.078 1.00 88.06 548 SER A C 1
ATOM 4148 O O . SER A 1 548 ? 30.851 17.922 -22.780 1.00 88.06 548 SER A O 1
ATOM 4150 N N . PRO A 1 549 ? 29.960 19.974 -22.575 1.00 77.75 549 PRO A N 1
ATOM 4151 C CA . PRO A 1 549 ? 30.422 20.414 -23.885 1.00 77.75 549 PRO A CA 1
ATOM 4152 C C . PRO A 1 549 ? 31.955 20.348 -23.924 1.00 77.75 549 PRO A C 1
ATOM 4154 O O . PRO A 1 549 ? 32.615 20.747 -22.965 1.00 77.75 549 PRO A O 1
ATOM 4157 N N . ALA A 1 550 ? 32.528 19.787 -24.990 1.00 61.19 550 ALA A N 1
ATOM 4158 C CA . ALA A 1 550 ? 33.974 19.630 -25.082 1.00 61.19 550 ALA A CA 1
ATOM 4159 C C . ALA A 1 550 ? 34.664 20.997 -25.185 1.00 61.19 550 ALA A C 1
ATOM 4161 O O . ALA A 1 550 ? 34.271 21.840 -25.995 1.00 61.19 550 ALA A O 1
ATOM 4162 N N . SER A 1 551 ? 35.743 21.179 -24.424 1.00 40.75 551 SER A N 1
ATOM 4163 C CA . SER A 1 551 ? 36.741 22.186 -24.746 1.00 40.75 551 SER A CA 1
ATOM 4164 C C . SER A 1 551 ? 37.699 21.607 -25.772 1.00 40.75 551 SER A C 1
ATOM 4166 O O . SER A 1 551 ? 38.160 20.471 -25.674 1.00 40.75 551 SER A O 1
ATOM 4168 N N . SER A 1 552 ? 37.938 22.367 -26.831 1.00 39.50 552 SER A N 1
ATOM 4169 C CA . SER A 1 552 ? 38.885 22.021 -27.877 1.00 39.50 552 SER A CA 1
ATOM 4170 C C . SER A 1 552 ? 40.247 21.673 -27.266 1.00 39.50 552 SER A C 1
ATOM 4172 O O . SER A 1 552 ? 40.903 22.577 -26.756 1.00 39.50 552 SER A O 1
ATOM 4174 N N . THR A 1 553 ? 40.674 20.404 -27.299 1.00 34.53 553 THR A N 1
ATOM 4175 C CA . THR A 1 553 ? 42.096 19.993 -27.448 1.00 34.53 553 THR A CA 1
ATOM 4176 C C . THR A 1 553 ? 42.335 18.478 -27.476 1.00 34.53 553 THR A C 1
ATOM 4178 O O . THR A 1 553 ? 43.375 18.065 -27.980 1.00 34.53 553 THR A O 1
ATOM 4181 N N . THR A 1 554 ? 41.380 17.635 -27.083 1.00 33.19 554 THR A N 1
ATOM 4182 C CA . THR A 1 554 ? 41.408 16.186 -27.374 1.00 33.19 554 THR A CA 1
ATOM 4183 C C . THR A 1 554 ? 40.078 15.791 -27.992 1.00 33.19 554 THR A C 1
ATOM 4185 O O . THR A 1 554 ? 39.062 15.834 -27.316 1.00 33.19 554 THR A O 1
ATOM 4188 N N . THR A 1 555 ? 40.140 15.557 -29.302 1.00 33.25 555 THR A N 1
ATOM 4189 C CA . THR A 1 555 ? 39.128 15.154 -30.292 1.00 33.25 555 THR A CA 1
ATOM 4190 C C . THR A 1 555 ? 37.646 15.497 -30.015 1.00 33.25 555 THR A C 1
ATOM 4192 O O . THR A 1 555 ? 37.060 15.049 -29.035 1.00 33.25 555 THR A O 1
ATOM 4195 N N . PRO A 1 556 ? 36.995 16.296 -30.885 1.00 30.23 556 PRO A N 1
ATOM 4196 C CA . PRO A 1 556 ? 35.622 16.759 -30.665 1.00 30.23 556 PRO A CA 1
ATOM 4197 C C . PRO A 1 556 ? 34.604 15.603 -30.806 1.00 30.23 556 PRO A C 1
ATOM 4199 O O . PRO A 1 556 ? 34.853 14.698 -31.600 1.00 30.23 556 PRO A O 1
ATOM 4202 N N . PRO A 1 557 ? 33.387 15.660 -30.217 1.00 31.83 557 PRO A N 1
ATOM 4203 C CA . PRO A 1 557 ? 32.233 15.221 -30.992 1.00 31.83 557 PRO A CA 1
ATOM 4204 C C . PRO A 1 557 ? 32.167 16.204 -32.170 1.00 31.83 557 PRO A C 1
ATOM 4206 O O . PRO A 1 557 ? 32.074 17.409 -31.924 1.00 31.83 557 PRO A O 1
ATOM 4209 N N . PRO A 1 558 ? 32.350 15.751 -33.419 1.00 32.41 558 PRO A N 1
ATOM 4210 C CA . PRO A 1 558 ? 32.695 16.619 -34.536 1.00 32.41 558 PRO A CA 1
ATOM 4211 C C . PRO A 1 558 ? 31.767 17.830 -34.585 1.00 32.41 558 PRO A C 1
ATOM 4213 O O . PRO A 1 558 ? 30.546 17.686 -34.662 1.00 32.41 558 PRO A O 1
ATOM 4216 N N . SER A 1 559 ? 32.350 19.032 -34.588 1.00 32.31 559 SER A N 1
ATOM 4217 C CA . SER A 1 559 ? 31.720 20.134 -35.297 1.00 32.31 559 SER A CA 1
ATOM 4218 C C . SER A 1 559 ? 31.463 19.613 -36.709 1.00 32.31 559 SER A C 1
ATOM 4220 O O . SER A 1 559 ? 32.395 19.272 -37.439 1.00 32.31 559 SER A O 1
ATOM 4222 N N . LEU A 1 560 ? 30.182 19.417 -37.025 1.00 35.97 560 LEU A N 1
ATOM 4223 C CA . LEU A 1 560 ? 29.735 18.851 -38.288 1.00 35.97 560 LEU A CA 1
ATOM 4224 C C . LEU A 1 560 ? 30.441 19.576 -39.447 1.00 35.97 560 LEU A C 1
ATOM 4226 O O . LEU A 1 560 ? 30.359 20.806 -39.521 1.00 35.97 560 LEU A O 1
ATOM 4230 N N . PRO A 1 561 ? 31.109 18.869 -40.375 1.00 26.34 561 PRO A N 1
ATOM 4231 C CA . PRO A 1 561 ? 31.406 19.476 -41.661 1.00 26.34 561 PRO A CA 1
ATOM 4232 C C . PRO A 1 561 ? 30.066 19.836 -42.331 1.00 26.34 561 PRO A C 1
ATOM 4234 O O . PRO A 1 561 ? 29.099 19.079 -42.182 1.00 26.34 561 PRO A O 1
ATOM 4237 N N . PRO A 1 562 ? 29.965 20.958 -43.071 1.00 26.38 562 PRO A N 1
ATOM 4238 C CA . PRO A 1 562 ? 28.788 21.218 -43.889 1.00 26.38 562 PRO A CA 1
ATOM 4239 C C . PRO A 1 562 ? 28.575 20.009 -44.802 1.00 26.38 562 PRO A C 1
ATOM 4241 O O . PRO A 1 562 ? 29.489 19.588 -45.516 1.00 26.38 562 PRO A O 1
ATOM 4244 N N . SER A 1 563 ? 27.384 19.412 -44.731 1.00 30.81 563 SER A N 1
ATOM 4245 C CA . SER A 1 563 ? 27.019 18.267 -45.560 1.00 30.81 563 SER A CA 1
ATOM 4246 C C . SER A 1 563 ? 27.294 18.585 -47.034 1.00 30.81 563 SER A C 1
ATOM 4248 O O . SER A 1 563 ? 26.958 19.694 -47.469 1.00 30.81 563 SER A O 1
ATOM 4250 N N . PRO A 1 564 ? 27.824 17.654 -47.846 1.00 29.78 564 PRO A N 1
ATOM 4251 C CA . PRO A 1 564 ? 27.778 17.835 -49.291 1.00 29.78 564 PRO A CA 1
ATOM 4252 C C . PRO A 1 564 ? 26.306 18.008 -49.718 1.00 29.78 564 PRO A C 1
ATOM 4254 O O . PRO A 1 564 ? 25.432 17.338 -49.158 1.00 29.78 564 PRO A O 1
ATOM 4257 N N . PRO A 1 565 ? 25.991 18.904 -50.673 1.00 28.39 565 PRO A N 1
ATOM 4258 C CA . PRO A 1 565 ? 24.614 19.125 -51.099 1.00 28.39 565 PRO A CA 1
ATOM 4259 C C . PRO A 1 565 ? 23.987 17.805 -51.567 1.00 28.39 565 PRO A C 1
ATOM 4261 O O . PRO A 1 565 ? 24.566 17.085 -52.384 1.00 28.39 565 PRO A O 1
ATOM 4264 N N . ARG A 1 566 ? 22.796 17.486 -51.038 1.00 33.66 566 ARG A N 1
ATOM 4265 C CA . ARG A 1 566 ? 21.980 16.331 -51.452 1.00 33.66 566 ARG A CA 1
ATOM 4266 C C . ARG A 1 566 ? 21.877 16.276 -52.987 1.00 33.66 566 ARG A C 1
ATOM 4268 O O . ARG A 1 566 ? 21.467 17.272 -53.586 1.00 33.66 566 ARG A O 1
ATOM 4275 N N . PRO A 1 567 ? 22.086 15.121 -53.644 1.00 29.69 567 PRO A N 1
ATOM 4276 C CA . PRO A 1 567 ? 21.471 14.900 -54.944 1.00 29.69 567 PRO A CA 1
ATOM 4277 C C . PRO A 1 567 ? 19.950 14.801 -54.743 1.00 29.69 567 PRO A C 1
ATOM 4279 O O . PRO A 1 567 ? 19.464 14.082 -53.869 1.00 29.69 567 PRO A O 1
ATOM 4282 N N . ALA A 1 568 ? 19.191 15.570 -55.523 1.00 30.33 568 ALA A N 1
ATOM 4283 C CA . ALA A 1 568 ? 17.737 15.637 -55.432 1.00 30.33 568 ALA A CA 1
ATOM 4284 C C . ALA A 1 568 ? 17.093 14.237 -55.509 1.00 30.33 568 ALA A C 1
ATOM 4286 O O . ALA A 1 568 ? 17.319 13.483 -56.458 1.00 30.33 568 ALA A O 1
ATOM 4287 N N . ARG A 1 569 ? 16.253 13.904 -54.519 1.00 30.30 569 ARG A N 1
ATOM 4288 C CA . ARG A 1 569 ? 15.433 12.683 -54.479 1.00 30.30 569 ARG A CA 1
ATOM 4289 C C . ARG A 1 569 ? 14.476 12.687 -55.685 1.00 30.30 569 ARG A C 1
ATOM 4291 O O . ARG A 1 569 ? 13.469 13.392 -55.677 1.00 30.30 569 ARG A O 1
ATOM 4298 N N . LYS A 1 570 ? 14.781 11.926 -56.742 1.00 29.67 570 LYS A N 1
ATOM 4299 C CA . LYS A 1 570 ? 13.819 11.623 -57.817 1.00 29.67 570 LYS A CA 1
ATOM 4300 C C . LYS A 1 570 ? 12.858 10.522 -57.353 1.00 29.67 570 LYS A C 1
ATOM 4302 O O . LYS A 1 570 ? 13.274 9.579 -56.687 1.00 29.67 570 LYS A O 1
ATOM 4307 N N . LYS A 1 571 ? 11.576 10.664 -57.720 1.00 28.72 571 LYS A N 1
ATOM 4308 C CA . LYS A 1 571 ? 10.505 9.657 -57.559 1.00 28.72 571 LYS A CA 1
ATOM 4309 C C . LYS A 1 571 ? 10.954 8.265 -58.058 1.00 28.72 571 LYS A C 1
ATOM 4311 O O . LYS A 1 571 ? 11.754 8.208 -58.993 1.00 28.72 571 LYS A O 1
ATOM 4316 N N . PRO A 1 572 ? 10.445 7.162 -57.476 1.00 29.20 572 PRO A N 1
ATOM 4317 C CA . PRO A 1 572 ? 11.010 5.833 -57.682 1.00 29.20 572 PRO A CA 1
ATOM 4318 C C . PRO A 1 572 ? 10.678 5.267 -59.071 1.00 29.20 572 PRO A C 1
ATOM 4320 O O . PRO A 1 572 ? 9.552 5.376 -59.551 1.00 29.20 572 PRO A O 1
ATOM 4323 N N . SER A 1 573 ? 11.663 4.616 -59.688 1.00 24.80 573 SER A N 1
ATOM 4324 C CA . SER A 1 573 ? 11.501 3.591 -60.728 1.00 24.80 573 SER A CA 1
ATOM 4325 C C . SER A 1 573 ? 12.653 2.578 -60.579 1.00 24.80 573 SER A C 1
ATOM 4327 O O . SER A 1 573 ? 13.697 2.958 -60.041 1.00 2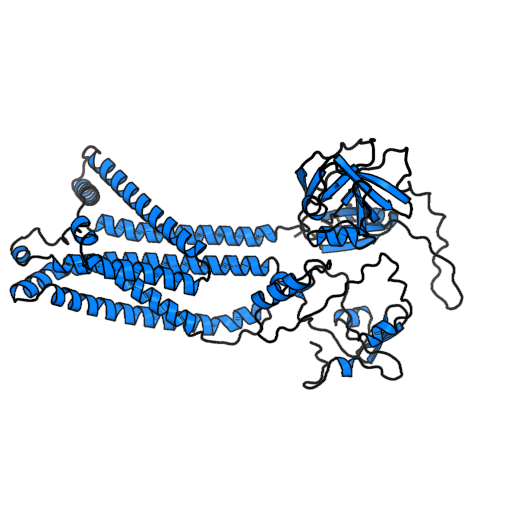4.80 573 SER A O 1
ATOM 4329 N N . PRO A 1 574 ? 12.465 1.293 -60.934 1.00 33.62 574 PRO A N 1
ATOM 4330 C CA . PRO A 1 574 ? 13.186 0.190 -60.317 1.00 33.62 574 PRO A CA 1
ATOM 4331 C C . PRO A 1 574 ? 14.510 -0.130 -61.020 1.00 33.62 574 PRO A C 1
ATOM 4333 O O . PRO A 1 574 ? 14.648 0.057 -62.225 1.00 33.62 574 PRO A O 1
ATOM 4336 N N . ALA A 1 575 ? 15.404 -0.732 -60.232 1.00 26.39 575 ALA A N 1
ATOM 4337 C CA . ALA A 1 575 ? 16.630 -1.452 -60.585 1.00 26.39 575 ALA A CA 1
ATOM 4338 C C . ALA A 1 575 ? 17.976 -0.747 -60.310 1.00 26.39 575 ALA A C 1
ATOM 4340 O O . ALA A 1 575 ? 18.268 0.340 -60.795 1.00 26.39 575 ALA A O 1
ATOM 4341 N N . ALA A 1 576 ? 18.803 -1.535 -59.609 1.00 25.58 576 ALA A N 1
ATOM 4342 C CA . ALA A 1 576 ? 20.265 -1.560 -59.535 1.00 25.58 576 ALA A CA 1
ATOM 4343 C C . ALA A 1 576 ? 21.003 -0.709 -58.470 1.00 25.58 576 ALA A C 1
ATOM 4345 O O . ALA A 1 576 ? 21.222 0.487 -58.611 1.00 25.58 576 ALA A O 1
ATOM 4346 N N . SER A 1 577 ? 21.471 -1.464 -57.462 1.00 26.19 577 SER A N 1
ATOM 4347 C CA . SER A 1 577 ? 22.789 -1.455 -56.790 1.00 26.19 577 SER A CA 1
ATOM 4348 C C . SER A 1 577 ? 23.313 -0.208 -56.051 1.00 26.19 577 SER A C 1
ATOM 4350 O O . SER A 1 577 ? 23.718 0.778 -56.655 1.00 26.19 577 SER A O 1
ATOM 4352 N N . LEU A 1 578 ? 23.408 -0.397 -54.724 1.00 26.41 578 LEU A N 1
ATOM 4353 C CA . LEU A 1 578 ? 24.329 0.138 -53.694 1.00 26.41 578 LEU A CA 1
ATOM 4354 C C . LEU A 1 578 ? 25.684 0.703 -54.192 1.00 26.41 578 LEU A C 1
ATOM 4356 O O . LEU A 1 578 ? 26.243 0.165 -55.148 1.00 26.41 578 LEU A O 1
ATOM 4360 N N . PRO A 1 579 ? 26.271 1.705 -53.489 1.00 28.14 579 PRO A N 1
ATOM 4361 C CA . PRO A 1 579 ? 27.006 1.401 -52.248 1.00 28.14 579 PRO A CA 1
ATOM 4362 C C . PRO A 1 579 ? 26.922 2.412 -51.077 1.00 28.14 579 PRO A C 1
ATOM 4364 O O . PRO A 1 579 ? 26.746 3.609 -51.262 1.00 28.14 579 PRO A O 1
ATOM 4367 N N . THR A 1 580 ? 27.126 1.840 -49.877 1.00 25.47 580 THR A N 1
ATOM 4368 C CA . THR A 1 580 ? 27.763 2.354 -48.635 1.00 25.47 580 THR A CA 1
ATOM 4369 C C . THR A 1 580 ? 27.261 3.637 -47.945 1.00 25.47 580 THR A C 1
ATOM 4371 O O . THR A 1 580 ? 27.262 4.728 -48.501 1.00 25.47 580 THR A O 1
ATOM 4374 N N . SER A 1 581 ? 26.931 3.465 -46.659 1.00 27.88 581 SER A N 1
ATOM 4375 C CA . SER A 1 581 ? 26.526 4.438 -45.629 1.00 27.88 581 SER A CA 1
ATOM 4376 C C . SER A 1 581 ? 27.556 5.532 -45.306 1.00 27.88 581 SER A C 1
ATOM 4378 O O . SER A 1 581 ? 28.757 5.311 -45.465 1.00 27.88 581 SER A O 1
ATOM 4380 N N . PRO A 1 582 ? 27.102 6.619 -44.652 1.00 28.16 582 PRO A N 1
ATOM 4381 C CA . PRO A 1 582 ? 27.712 6.987 -43.373 1.00 28.16 582 PRO A CA 1
ATOM 4382 C C . PRO A 1 582 ? 26.681 7.215 -42.251 1.00 28.16 582 PRO A C 1
ATOM 4384 O O . PRO A 1 582 ? 25.596 7.750 -42.461 1.00 28.16 582 PRO A O 1
ATOM 4387 N N . THR A 1 583 ? 27.060 6.780 -41.051 1.00 31.23 583 THR A N 1
ATOM 4388 C CA . THR A 1 583 ? 26.374 6.932 -39.762 1.00 31.23 583 THR A CA 1
ATOM 4389 C C . THR A 1 583 ? 26.471 8.388 -39.288 1.00 31.23 583 THR A C 1
ATOM 4391 O O . THR A 1 583 ? 27.572 8.933 -39.249 1.00 31.23 583 THR A O 1
ATOM 4394 N N . SER A 1 584 ? 25.359 9.029 -38.917 1.00 30.12 584 SER A N 1
ATOM 4395 C CA . SER A 1 584 ? 25.334 10.429 -38.457 1.00 30.12 584 SER A CA 1
ATOM 4396 C C . SER A 1 584 ? 24.579 10.601 -37.137 1.00 30.12 584 SER A C 1
ATOM 4398 O O . SER A 1 584 ? 23.689 9.815 -36.817 1.00 30.12 584 SER A O 1
ATOM 4400 N N . ALA A 1 585 ? 24.935 11.652 -36.391 1.00 30.42 585 ALA A N 1
ATOM 4401 C CA . ALA A 1 585 ? 24.287 12.056 -35.146 1.00 30.42 585 ALA A CA 1
ATOM 4402 C C . ALA A 1 585 ? 22.801 12.376 -35.357 1.00 30.42 585 ALA A C 1
ATOM 4404 O O . ALA A 1 585 ? 22.410 12.909 -36.397 1.00 30.42 585 ALA A O 1
ATOM 4405 N N . SER A 1 586 ? 21.987 12.047 -34.361 1.00 34.03 586 SER A N 1
ATOM 4406 C CA . SER A 1 586 ? 20.540 12.152 -34.440 1.00 34.03 586 SER A CA 1
ATOM 4407 C C . SER A 1 586 ? 19.980 12.643 -33.098 1.00 34.03 586 SER A C 1
ATOM 4409 O O . SER A 1 586 ? 20.621 12.526 -32.054 1.00 34.03 586 SER A O 1
ATOM 4411 N N . SER A 1 587 ? 18.817 13.280 -33.100 1.00 33.00 587 SER A N 1
ATOM 4412 C CA . SER A 1 587 ? 18.224 13.904 -31.911 1.00 33.00 587 SER A CA 1
ATOM 4413 C C . SER A 1 587 ? 16.912 13.227 -31.520 1.00 33.00 587 SER A C 1
ATOM 4415 O O . SER A 1 587 ? 16.262 12.557 -32.332 1.00 33.00 587 SER A O 1
ATOM 4417 N N . ARG A 1 588 ? 16.531 13.370 -30.246 1.00 36.81 588 ARG A N 1
ATOM 4418 C CA . ARG A 1 588 ? 15.209 12.968 -29.749 1.00 36.81 588 ARG A CA 1
ATOM 4419 C C . ARG A 1 588 ? 14.356 14.188 -29.430 1.00 36.81 588 ARG A C 1
ATOM 4421 O O . ARG A 1 588 ? 14.856 15.192 -28.926 1.00 36.81 588 ARG A O 1
ATOM 4428 N N . LEU A 1 589 ? 13.068 14.049 -29.703 1.00 38.25 589 LEU A N 1
ATOM 4429 C CA . LEU A 1 589 ? 12.042 15.080 -29.668 1.00 38.25 589 LEU A CA 1
ATOM 4430 C C . LEU A 1 589 ? 10.993 14.731 -28.617 1.00 38.25 589 LEU A C 1
ATOM 4432 O O . LEU A 1 589 ? 10.584 13.576 -28.525 1.00 38.25 589 LEU A O 1
ATOM 4436 N N . ALA A 1 590 ? 10.511 15.730 -27.889 1.00 38.50 590 ALA A N 1
ATOM 4437 C CA . ALA A 1 590 ? 9.331 15.641 -27.041 1.00 38.50 590 ALA A CA 1
ATOM 4438 C C . ALA A 1 590 ? 8.469 16.900 -27.242 1.00 38.50 590 ALA A C 1
ATOM 4440 O O . ALA A 1 590 ? 8.940 18.013 -27.002 1.00 38.50 590 ALA A O 1
ATOM 4441 N N . ILE A 1 591 ? 7.219 16.724 -27.681 1.00 32.66 591 ILE A N 1
ATOM 4442 C CA . ILE A 1 591 ? 6.237 17.807 -27.858 1.00 32.66 591 ILE A CA 1
ATOM 4443 C C . ILE A 1 591 ? 5.069 17.591 -26.878 1.00 32.66 591 ILE A C 1
ATOM 4445 O O . ILE A 1 591 ? 4.292 16.649 -27.072 1.00 32.66 591 ILE A O 1
ATOM 4449 N N . PRO A 1 592 ? 4.916 18.399 -25.814 1.00 29.44 592 PRO A N 1
ATOM 4450 C CA . PRO A 1 592 ? 3.712 18.423 -24.981 1.00 29.44 592 PRO A CA 1
ATOM 4451 C C . PRO A 1 592 ? 2.531 19.113 -25.684 1.00 29.44 592 PRO A C 1
ATOM 4453 O O . PRO A 1 592 ? 2.721 20.023 -26.491 1.00 29.44 592 PRO A O 1
ATOM 4456 N N . SER A 1 593 ? 1.302 18.693 -25.361 1.00 29.91 593 SER A N 1
ATOM 4457 C CA . SER A 1 593 ? 0.071 19.386 -25.770 1.00 29.91 593 SER A CA 1
ATOM 4458 C C . SER A 1 593 ? -0.439 20.296 -24.658 1.00 29.91 593 SER A C 1
ATOM 4460 O O . SER A 1 593 ? -0.398 19.913 -23.488 1.00 29.91 593 SER A O 1
ATOM 4462 N N . SER A 1 594 ? -1.043 21.429 -25.014 1.00 26.98 594 SER A N 1
ATOM 4463 C CA . SER A 1 594 ? -1.892 22.183 -24.092 1.00 26.98 594 SER A CA 1
ATOM 4464 C C . SER A 1 594 ? -3.196 21.428 -23.813 1.00 26.98 594 SER A C 1
ATOM 4466 O O . SER A 1 594 ? -3.993 21.207 -24.733 1.00 26.98 594 SER A O 1
ATOM 4468 N N . LYS A 1 595 ? -3.457 21.111 -22.546 1.00 29.72 595 LYS A N 1
ATOM 4469 C CA . LYS A 1 595 ? -4.820 21.062 -22.012 1.00 29.72 595 LYS A CA 1
ATOM 4470 C C . LYS A 1 595 ? -4.910 21.883 -20.744 1.00 29.72 595 LYS A C 1
ATOM 4472 O O . LYS A 1 595 ? -4.012 21.716 -19.892 1.00 29.72 595 LYS A O 1
#

Secondary structure (DSSP, 8-state):
--TTS-TT--HHHHTS-BTTBPEEEE-HHHHHHTT--TT-EEEETTEEEEEEEE----TTTGGG-S--S--EE--HHHHTT-S---S-STTS-----PPP--SS--HHHHHHHHHHHHGGGT-----TTGGGTHHHHHHHHHHHHHHHHHHHHHHHHHHHHHHHHHHHHHHTHHHHHHHHHTT--HHHHHHHHHHHHHHHHHHHHHHHHHHHHHHHHHHHHHHHHHHT--------HHHHHHHHHHHHHHHHHHHHHHHHHHTT--GGGGG-TT--SPPPP-HHHHHTSGGGHHHHHHHHHHHHHHHHHHS-HHHHHHHHHHHHHHHHHHHHHHHHHHHHHHHS---S-HHHHHHHHHHHSTTSTHHHHHHHHHHHHHHHHHHHHHHHHHHHHHHHHT-S---SEEEEEE-HHHHHHHHHHHTSGGG-B---EEEEEEEEEEEEETTEETTTPPP-SHHHHHHTSSSEEEEE-SSPPTTEEEEEE-PPPTT--SS-EEEEEHHHHHHHT--TT-EEEEEETTEEEEEEEEEEEEE-TTSS---SEEEPPPPTTS--S--PPPPPPPPP-PPP-------------EEEEEEPBP-

Radius of gyration: 36.21 Å; chains: 1; bounding box: 74×60×111 Å

Sequence (595 aa):
MSPNLPADGDVNTLLARENDIPGVLVDPVMLDELEASVGDTIGLGGSQFIIRGTLSRLPDAAVRGFRLGMPALILVDGFNAVSDRTSPLPGLGTWYRYKLHLTDRDIDRGLETVVARFIDSGWTIRSARDGLGQMVRYYDLFMRFLVIVGLGSLLIGGVSVWTGMRAYIAERSGVIAVMRSIGAGRSRVFIHFLTQVAALALVGVLIGLLVGASIAWILLPYIGGAVGISLAPSIYPQPLLVAAGAGLVTAFAFAYLPLQQAQTIRPVLLFRAKGLDAPPVDWGALLLSWQVLPLLASIAAFFILAWLMTGDWTLVLAFGLASAMAAILFQLFIRLVQFGLARLPERGPRVLRHALRNISTAGQNAAAVAVSAGMALAMLIVVLVMQANLQQEFLGASAFDAPTLVGSDLFPDEVEALEALSSEPASGISRFVSTPMLRGRLTSIEDVPVSETRTRGPEATFLLSGEVPLTWRTEMPLSSRLVAGDWWPTDYSGPGLVSLHQSLRNGLDVDIGDTLTFEIFGEPTTVTVANFRDYSWQGGIDFLASFSPASSTTTPPPSLPPSPPRPARKKPSPAASLPTSPTSASSRLAIPSSK

pLDDT: mean 77.31, std 17.34, range [24.8, 97.44]

Foldseek 3Di:
DWPLADPPHDPCVLQPDDPNAGAKAWAPVVCVVVVHDQQDWDDDLNGIHGYSTYDDDDPLPLQPPDDDDTDMDHDPVNVVPRPNPVVVPQANDDDDDDDDDDPVPPQVVVQVVCCVVCVQPLDDDDDSLCSNPVVNVLVLLVLLLVLLLLVLVLVLVLLVLLLVLQVVLLVCLLVLLVCVVVPDALVNLLVVVVVVLLVVLQVVLVVVLVVVLVCQQVCQCVVCVVVVHRRHRDGDVQLSVLSSQLSNLSSCLSNLQSSNLSSVRHNCVNVDPPPSHRDDDPPVCCVPDPVCVSNVVSVVSNLVSSCVNNVDNVSSVVSVVVVVVVLVVLVVVLLVLLVVLVPDPDDDDPVVNVVSCQSNDPTDSPSSVCSSVVSVVVSVVVSVVSVVVSVCVVVVVVPDDAFPDKDKFADPVRLVVVVVLCPDPVNQFPDKDKFWKFKKAWQDWLNHGLVPFAFDDNQLSQNHSGIDIEGEDLDDQPQKDFDDADRDHSPDADAKAKEFEPNNCVGRVDDFQIWIWIQTPNDTGIYTYGTYMHGDVRRDDDGRMYMYQYRPDPDHPDPDDPDDDDDDDDDDDDDDDDDDDDDDIMMMMGTGGDD

Organism: NCBI:txid2714858